Protein AF-A0A1Y1L2G2-F1 (afdb_monomer)

Radius of gyration: 32.02 Å; Cα contacts (8 Å, |Δi|>4): 453; chains: 1; bounding box: 64×72×92 Å

Secondary structure (DSSP, 8-state):
--HHHHHHHHHHHHHS------B-S--SS----HHHHHHHHHTTPPP-------------TTHHHHHHHHHHHHH--SHHHHHHHHHHHHHHHHHHT--GGG--EEEEES-SS-BTTB--HHHHHTSTTEEEEEEEETTEEEEEEPPS-----S-HHHHHHHHHHHHHHHHHIIIIIIIHHHGGGEEEEEEETTEEEEEE--S-HHHHHHHTTTTEE-TT-SS-TT-PPP----TTSEE-TTTT--EEEEEEEETTEEEEEETT--EEEEETTS-HHHHHHT--HHHHHHHHTTSSSEEEEEEEEEEEETTEEEEEEEEEEEEES--TTSEEPTTSS-EEPBT-TTHHHHHHHHHHHSSS-----------THHHHHHHHHHHHHHHHHHHHHTT-HHHHHHHHHHHHHHHHHHHHTS----TTHHHHHHHHHIIIIIHHHHHSS-TT-HHHHHHHHHHHHHH--

InterPro domains:
  IPR017964 DNA-directed DNA polymerase, family B, conserved site [PS00116] (190-198)
  IPR023211 DNA polymerase, palm domain superfamily [G3DSA:3.90.1600.10] (92-285)
  IPR043502 DNA/RNA polymerase superfamily [SSF56672] (24-299)

pLDDT: mean 76.98, std 24.33, range [23.2, 97.5]

Structure (mmCIF, N/CA/C/O backbone):
data_AF-A0A1Y1L2G2-F1
#
_entry.id   AF-A0A1Y1L2G2-F1
#
loop_
_atom_site.group_PDB
_atom_site.id
_atom_site.type_symbol
_atom_site.label_atom_id
_atom_site.label_alt_id
_atom_site.label_comp_id
_atom_site.label_asym_id
_atom_site.label_entity_id
_atom_site.label_seq_id
_atom_site.pdbx_PDB_ins_code
_atom_site.Cartn_x
_atom_site.Cartn_y
_atom_site.Cartn_z
_atom_site.occupancy
_atom_site.B_iso_or_equiv
_atom_site.auth_seq_id
_atom_site.auth_comp_id
_atom_site.auth_asym_id
_atom_site.auth_atom_id
_atom_site.pdbx_PDB_model_num
ATOM 1 N N . MET A 1 1 ? 16.976 31.770 -20.868 1.00 29.27 1 MET A N 1
ATOM 2 C CA . MET A 1 1 ? 15.528 31.649 -21.165 1.00 29.27 1 MET A CA 1
ATOM 3 C C . MET A 1 1 ? 14.997 30.198 -21.214 1.00 29.27 1 MET A C 1
ATOM 5 O O . MET A 1 1 ? 13.979 29.963 -21.836 1.00 29.27 1 MET A O 1
ATOM 9 N N . ILE A 1 2 ? 15.589 29.217 -20.505 1.00 26.14 2 ILE A N 1
ATOM 10 C CA . ILE A 1 2 ? 15.163 27.788 -20.576 1.00 26.14 2 ILE A CA 1
ATOM 11 C C . ILE A 1 2 ? 14.420 27.312 -19.300 1.00 26.14 2 ILE A C 1
ATOM 13 O O . ILE A 1 2 ? 13.810 26.248 -19.265 1.00 26.14 2 ILE A O 1
ATOM 17 N N . PHE A 1 3 ? 14.387 28.122 -18.235 1.00 23.20 3 PHE A N 1
ATOM 18 C CA . PHE A 1 3 ? 13.809 27.711 -16.946 1.00 23.20 3 PHE A CA 1
ATOM 19 C C . PHE A 1 3 ? 12.278 27.838 -16.838 1.00 23.20 3 PHE A C 1
ATOM 21 O O . PHE A 1 3 ? 11.687 27.198 -15.969 1.00 23.20 3 PHE A O 1
ATOM 28 N N . HIS A 1 4 ? 11.618 28.615 -17.706 1.00 25.61 4 HIS A N 1
ATOM 29 C CA . HIS A 1 4 ? 10.165 28.839 -17.627 1.00 25.61 4 HIS A CA 1
ATOM 30 C C . HIS A 1 4 ? 9.323 27.831 -18.429 1.00 25.61 4 HIS A C 1
ATOM 32 O O . HIS A 1 4 ? 8.223 27.488 -17.994 1.00 25.61 4 HIS A O 1
ATOM 38 N N . SER A 1 5 ? 9.840 27.257 -19.525 1.00 26.67 5 SER A N 1
ATOM 39 C CA . SER A 1 5 ? 9.104 26.229 -20.286 1.00 26.67 5 SER A CA 1
ATOM 40 C C . SER A 1 5 ? 9.019 24.898 -19.525 1.00 26.67 5 SER A C 1
ATOM 42 O O . SER A 1 5 ? 7.969 24.258 -19.506 1.00 26.67 5 SER A O 1
ATOM 44 N N . ALA A 1 6 ? 10.064 24.531 -18.773 1.00 28.69 6 ALA A N 1
ATOM 45 C CA . ALA A 1 6 ? 10.094 23.300 -17.979 1.00 28.69 6 ALA A CA 1
ATOM 46 C C . ALA A 1 6 ? 9.077 23.286 -16.817 1.00 28.69 6 ALA A C 1
ATOM 48 O O . ALA A 1 6 ? 8.574 22.222 -16.451 1.00 28.69 6 ALA A O 1
ATOM 49 N N . GLN A 1 7 ? 8.741 24.448 -16.239 1.00 27.58 7 GLN A N 1
ATOM 50 C CA . GLN A 1 7 ? 7.708 24.546 -15.199 1.00 27.58 7 GLN A CA 1
ATOM 51 C C . GLN A 1 7 ? 6.289 24.440 -15.775 1.00 27.58 7 GLN A C 1
ATOM 53 O O . GLN A 1 7 ? 5.433 23.814 -15.146 1.00 27.58 7 GLN A O 1
ATOM 58 N N . ARG A 1 8 ? 6.050 24.973 -16.982 1.00 26.09 8 ARG A N 1
ATOM 59 C CA . ARG A 1 8 ? 4.738 24.935 -17.654 1.00 26.09 8 ARG A CA 1
ATOM 60 C C . ARG A 1 8 ? 4.376 23.516 -18.115 1.00 26.09 8 ARG A C 1
ATOM 62 O O . ARG A 1 8 ? 3.261 23.060 -17.864 1.00 26.09 8 ARG A O 1
ATOM 69 N N . THR A 1 9 ? 5.349 22.758 -18.630 1.00 29.03 9 THR A N 1
ATOM 70 C CA . THR A 1 9 ? 5.174 21.333 -18.978 1.00 29.03 9 THR A CA 1
ATOM 71 C C . THR A 1 9 ? 4.929 20.458 -17.743 1.00 29.03 9 THR A C 1
ATOM 73 O O . THR A 1 9 ? 4.169 19.491 -17.803 1.00 29.03 9 THR A O 1
ATOM 76 N N . LEU A 1 10 ? 5.506 20.808 -16.585 1.00 30.91 10 LEU A N 1
ATOM 77 C CA . LEU A 1 10 ? 5.276 20.075 -15.336 1.00 30.91 10 LEU A CA 1
ATOM 78 C C . LEU A 1 10 ? 3.873 20.327 -14.758 1.00 30.91 10 LEU A C 1
ATOM 80 O O . LEU A 1 10 ? 3.302 19.417 -14.161 1.00 30.91 10 LEU A O 1
ATOM 84 N N . TYR A 1 11 ? 3.319 21.532 -14.936 1.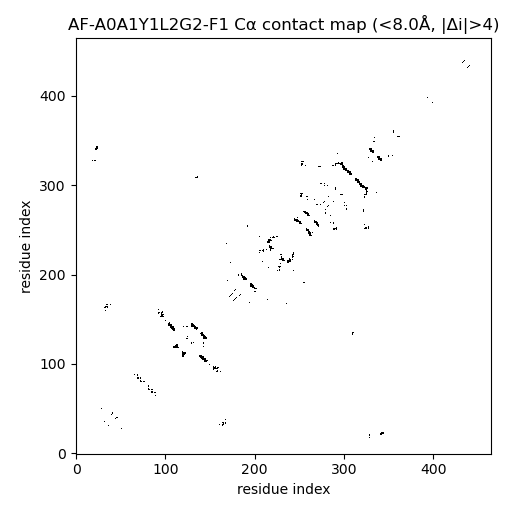00 28.44 11 TYR A N 1
ATOM 85 C CA . TYR A 1 11 ? 2.001 21.909 -14.412 1.00 28.44 11 TYR A CA 1
ATOM 86 C C . TYR A 1 11 ? 0.855 21.279 -15.221 1.00 28.44 11 TYR A C 1
ATOM 88 O O . TYR A 1 11 ? -0.085 20.740 -14.638 1.00 28.44 11 TYR A O 1
ATOM 96 N N . LEU A 1 12 ? 0.981 21.225 -16.553 1.00 27.56 12 LEU A N 1
ATOM 97 C CA . LEU A 1 12 ? 0.007 20.551 -17.423 1.00 27.56 12 LEU A CA 1
ATOM 98 C C . LEU A 1 12 ? 0.064 19.013 -17.296 1.00 27.56 12 LEU A C 1
ATOM 100 O O . LEU A 1 12 ? -0.969 18.351 -17.329 1.00 27.56 12 LEU A O 1
ATOM 104 N N . GLN A 1 13 ? 1.228 18.429 -16.979 1.00 30.55 13 GLN A N 1
ATOM 105 C CA . GLN A 1 13 ? 1.351 16.999 -16.634 1.00 30.55 13 GLN A CA 1
ATOM 106 C C . GLN A 1 13 ? 0.760 16.607 -15.263 1.00 30.55 13 GLN A C 1
ATOM 108 O O . GLN A 1 13 ? 0.813 15.429 -14.880 1.00 30.55 13 GLN A O 1
ATOM 113 N N . ILE A 1 14 ? 0.280 17.557 -14.456 1.00 39.25 14 ILE A N 1
ATOM 114 C CA . ILE A 1 14 ? -0.331 17.272 -13.146 1.00 39.25 14 ILE A CA 1
ATOM 115 C C . ILE A 1 14 ? -1.855 17.119 -13.256 1.00 39.25 14 ILE A C 1
ATOM 117 O O . ILE A 1 14 ? -2.421 16.372 -12.456 1.00 39.25 14 ILE A O 1
ATOM 121 N N . LEU A 1 15 ? -2.493 17.723 -14.265 1.00 36.22 15 LEU A N 1
ATOM 122 C CA . LEU A 1 15 ? -3.950 17.692 -14.441 1.00 36.22 15 LEU A CA 1
ATOM 123 C C . LEU A 1 15 ? -4.462 16.493 -15.261 1.00 36.22 15 LEU A C 1
ATOM 125 O O . LEU A 1 15 ? -5.595 16.080 -15.045 1.00 36.22 15 LEU A O 1
ATOM 129 N N . ASP A 1 16 ? -3.623 15.847 -16.080 1.00 43.69 16 ASP A N 1
ATOM 130 C CA . ASP A 1 16 ? -4.015 14.680 -16.895 1.00 43.69 16 ASP A CA 1
ATOM 131 C C . ASP A 1 16 ? -3.323 13.369 -16.465 1.00 43.69 16 ASP A C 1
ATOM 133 O O . ASP A 1 16 ? -2.654 12.667 -17.225 1.00 43.69 16 ASP A O 1
ATOM 137 N N . LYS A 1 17 ? -3.408 13.034 -15.172 1.00 57.19 17 LYS A N 1
ATOM 138 C CA . LYS A 1 17 ? -2.901 11.749 -14.660 1.00 57.19 17 LYS A CA 1
ATOM 139 C C . LYS A 1 17 ? -4.052 10.844 -14.269 1.00 57.19 17 LYS A C 1
ATOM 141 O O . LYS A 1 17 ? -4.664 11.036 -13.222 1.00 57.19 17 LYS A O 1
ATOM 146 N N . LYS A 1 18 ? -4.261 9.773 -15.042 1.00 73.81 18 LYS A N 1
ATOM 147 C CA . LYS A 1 18 ? -5.093 8.632 -14.628 1.00 73.81 18 LYS A CA 1
ATOM 148 C C . LYS A 1 18 ? -4.572 8.090 -13.293 1.00 73.81 18 LYS A C 1
ATOM 150 O O . LYS A 1 18 ? -3.448 7.588 -13.205 1.00 73.81 18 LYS A O 1
ATOM 155 N N . LYS A 1 19 ? -5.378 8.207 -12.236 1.00 80.44 19 LYS A N 1
ATOM 156 C CA . LYS A 1 19 ? -5.048 7.727 -10.888 1.00 80.44 19 LYS A CA 1
ATOM 157 C C . LYS A 1 19 ? -5.821 6.455 -10.583 1.00 80.44 19 LYS A C 1
ATOM 159 O O . LYS A 1 19 ? -7.020 6.367 -10.816 1.00 80.44 19 LYS A O 1
ATOM 164 N N . LEU A 1 20 ? -5.129 5.481 -9.996 1.00 83.00 20 LEU A N 1
ATOM 165 C CA . LEU A 1 20 ? -5.781 4.317 -9.410 1.00 83.00 20 LEU A CA 1
ATOM 166 C C . LEU A 1 20 ? -6.334 4.707 -8.035 1.00 83.00 20 LEU A C 1
ATOM 168 O O . LEU A 1 20 ? -5.557 4.941 -7.103 1.00 83.00 20 LEU A O 1
ATOM 172 N N . ILE A 1 21 ? -7.658 4.787 -7.928 1.00 88.38 21 ILE A N 1
ATOM 173 C CA . ILE A 1 21 ? -8.367 5.157 -6.700 1.00 88.38 21 ILE A CA 1
ATOM 174 C C . ILE A 1 21 ? -9.548 4.208 -6.455 1.00 88.38 21 ILE A C 1
ATOM 176 O O . ILE A 1 21 ? -10.233 3.834 -7.413 1.00 88.38 21 ILE A O 1
ATOM 180 N N . PRO A 1 22 ? -9.818 3.823 -5.196 1.00 87.50 22 PRO A N 1
ATOM 181 C CA . PRO A 1 22 ? -11.088 3.206 -4.836 1.00 87.50 22 PRO A CA 1
ATOM 182 C C . PRO A 1 22 ? -12.232 4.183 -5.124 1.00 87.50 22 PRO A C 1
ATOM 184 O O . PRO A 1 22 ? -12.169 5.345 -4.732 1.00 87.50 22 PRO A O 1
ATOM 187 N N . ASN A 1 23 ? -13.262 3.721 -5.826 1.00 91.88 23 ASN A N 1
ATOM 188 C CA . ASN A 1 23 ? -14.431 4.523 -6.176 1.00 91.88 23 ASN A CA 1
ATOM 189 C C . ASN A 1 23 ? -15.668 3.628 -6.314 1.00 91.88 23 ASN A C 1
ATOM 191 O O . ASN A 1 23 ? -15.542 2.424 -6.560 1.00 91.88 23 ASN A O 1
ATOM 195 N N . LEU A 1 24 ? -16.840 4.239 -6.189 1.00 92.69 24 LEU A N 1
ATOM 196 C CA . LEU A 1 24 ? -18.152 3.596 -6.201 1.00 92.69 24 LEU A CA 1
ATOM 197 C C . LEU A 1 24 ? -18.848 3.658 -7.568 1.00 92.69 24 LEU A C 1
ATOM 199 O O . LEU A 1 24 ? -19.992 3.242 -7.675 1.00 92.69 24 LEU A O 1
ATOM 203 N N . PHE A 1 25 ? -18.168 4.131 -8.618 1.00 91.94 25 PHE A N 1
ATOM 204 C CA . PHE A 1 25 ? -18.716 4.087 -9.976 1.00 91.94 25 PHE A CA 1
ATOM 205 C C . PHE A 1 25 ? -18.932 2.649 -10.460 1.00 91.94 25 PHE A C 1
ATOM 207 O O . PHE A 1 25 ? -18.226 1.725 -10.033 1.00 91.94 25 PHE A O 1
ATOM 214 N N . ASP A 1 26 ? -19.824 2.484 -11.431 1.00 93.25 26 ASP A N 1
ATOM 215 C CA . ASP A 1 26 ? -20.029 1.213 -12.114 1.00 93.25 26 ASP A CA 1
ATOM 216 C C . ASP A 1 26 ? -18.727 0.673 -12.711 1.00 93.25 26 ASP A C 1
ATOM 218 O O . ASP A 1 26 ? -17.909 1.389 -13.296 1.00 93.25 26 ASP A O 1
ATOM 222 N N . LYS A 1 27 ? -18.528 -0.636 -12.560 1.00 92.88 27 LYS A N 1
ATOM 223 C CA . LYS A 1 27 ? -17.338 -1.335 -13.041 1.00 92.88 27 LYS A CA 1
ATOM 224 C C . LYS A 1 27 ? -17.709 -2.185 -14.252 1.00 92.88 27 LYS A C 1
ATOM 226 O O . LYS A 1 27 ? -18.376 -3.205 -14.118 1.00 92.88 27 LYS A O 1
ATOM 231 N N . ARG A 1 28 ? -17.245 -1.783 -15.438 1.00 94.19 28 ARG A N 1
ATOM 232 C CA . ARG A 1 28 ? -17.392 -2.552 -16.687 1.00 94.19 28 ARG A CA 1
ATOM 233 C C . ARG A 1 28 ? -16.108 -3.318 -16.991 1.00 94.19 28 ARG A C 1
ATOM 235 O O . ARG A 1 28 ? -15.020 -2.791 -16.776 1.00 94.19 28 ARG A O 1
ATOM 242 N N . ASN A 1 29 ? -16.231 -4.552 -17.489 1.00 94.12 29 ASN A N 1
ATOM 243 C CA . ASN A 1 29 ? -15.095 -5.429 -17.819 1.00 94.12 29 ASN A CA 1
ATOM 244 C C . ASN A 1 29 ? -14.077 -5.614 -16.670 1.00 94.12 29 ASN A C 1
ATOM 246 O O . ASN A 1 29 ? -12.889 -5.836 -16.911 1.00 94.12 29 ASN A O 1
ATOM 250 N N . TYR A 1 30 ? -14.527 -5.512 -15.416 1.00 93.69 30 TYR A N 1
ATOM 251 C CA . TYR A 1 30 ? -13.659 -5.646 -14.251 1.00 93.69 30 TYR A CA 1
ATOM 252 C C . TYR A 1 30 ? -13.311 -7.114 -14.003 1.00 93.69 30 TYR A C 1
ATOM 254 O O . TYR A 1 30 ? -14.190 -7.970 -13.905 1.00 93.69 30 TYR A O 1
ATOM 262 N N . VAL A 1 31 ? -12.016 -7.404 -13.900 1.00 94.88 31 VAL A N 1
ATOM 263 C CA . VAL A 1 31 ? -11.519 -8.752 -13.612 1.00 94.88 31 VAL A CA 1
ATOM 264 C C . VAL A 1 31 ? -11.454 -8.929 -12.098 1.00 94.88 31 VAL A C 1
ATOM 266 O O . VAL A 1 31 ? -10.768 -8.172 -11.414 1.00 94.88 31 VAL A O 1
ATOM 269 N N . ILE A 1 32 ? -12.162 -9.933 -11.582 1.00 95.50 32 ILE A N 1
ATOM 270 C CA . ILE A 1 32 ? -12.277 -10.221 -10.149 1.00 95.50 32 ILE A CA 1
ATOM 271 C C . ILE A 1 32 ? -12.166 -11.724 -9.891 1.00 95.50 32 ILE A C 1
ATOM 273 O O . ILE A 1 32 ? -12.677 -12.542 -10.655 1.00 95.50 32 ILE A O 1
ATOM 277 N N . HIS A 1 33 ? -11.502 -12.103 -8.803 1.00 96.69 33 HIS A N 1
ATOM 278 C CA . HIS A 1 33 ? -11.479 -13.487 -8.346 1.00 96.69 33 HIS A CA 1
ATOM 279 C C . HIS A 1 33 ? -12.841 -13.891 -7.761 1.00 96.69 33 HIS A C 1
ATOM 281 O O . HIS A 1 33 ? -13.430 -13.141 -6.981 1.00 96.69 33 HIS A O 1
ATOM 287 N N . TYR A 1 34 ? -13.321 -15.108 -8.048 1.00 95.31 34 TYR A N 1
ATOM 288 C CA . TYR A 1 34 ? -14.685 -15.530 -7.685 1.00 95.31 34 TYR A CA 1
ATOM 289 C C . TYR A 1 34 ? -15.000 -15.404 -6.182 1.00 95.31 34 TYR A C 1
ATOM 291 O O . TYR A 1 34 ? -16.125 -15.088 -5.816 1.00 95.31 34 TYR A O 1
ATOM 299 N N . ARG A 1 35 ? -14.013 -15.623 -5.298 1.00 95.88 35 ARG A N 1
ATOM 300 C CA . ARG A 1 35 ? -14.194 -15.476 -3.838 1.00 95.88 35 ARG A CA 1
ATOM 301 C C . ARG A 1 35 ? -14.436 -14.022 -3.427 1.00 95.88 35 ARG A C 1
ATOM 303 O O . ARG A 1 35 ? -15.249 -13.774 -2.550 1.00 95.88 35 ARG A O 1
ATOM 310 N N . ASN A 1 36 ? -13.746 -13.085 -4.075 1.00 95.81 36 ASN A N 1
ATOM 311 C CA . ASN A 1 36 ? -13.905 -11.656 -3.822 1.00 95.81 36 ASN A CA 1
ATOM 312 C C . ASN A 1 36 ? -15.227 -11.153 -4.427 1.00 95.81 36 ASN A C 1
ATOM 314 O O . ASN A 1 36 ? -15.911 -10.339 -3.823 1.00 95.81 36 ASN A O 1
ATOM 318 N N . LEU A 1 37 ? -15.637 -11.708 -5.578 1.00 95.81 37 LEU A N 1
ATOM 319 C CA . LEU A 1 37 ? -16.963 -11.460 -6.149 1.00 95.81 37 LEU A CA 1
ATOM 320 C C . LEU A 1 37 ? -18.085 -11.933 -5.218 1.00 95.81 37 LEU A C 1
ATOM 322 O O . LEU A 1 37 ? -19.022 -11.179 -5.007 1.00 95.81 37 LEU A O 1
ATOM 326 N N . LYS A 1 38 ? -17.985 -13.135 -4.635 1.00 96.50 38 LYS A N 1
ATOM 327 C CA . LYS A 1 38 ? -18.973 -13.621 -3.656 1.00 96.50 38 LYS A CA 1
ATOM 328 C C . LYS A 1 38 ? -19.129 -12.650 -2.483 1.00 96.50 38 LYS A C 1
ATOM 330 O O . LYS A 1 38 ? -20.223 -12.155 -2.273 1.00 96.50 38 LYS A O 1
ATOM 335 N N . GLN A 1 39 ? -18.023 -12.281 -1.833 1.00 95.75 39 GLN A N 1
ATOM 336 C CA . GLN A 1 39 ? -18.056 -11.310 -0.734 1.00 95.75 39 GLN A CA 1
ATOM 337 C C . GLN A 1 39 ? -18.645 -9.955 -1.165 1.00 95.75 39 GLN A C 1
ATOM 339 O O . GLN A 1 39 ? -19.417 -9.347 -0.434 1.00 95.75 39 GLN A O 1
ATOM 344 N N . ALA A 1 40 ? -18.303 -9.471 -2.360 1.00 94.19 40 ALA A N 1
ATOM 345 C CA . ALA A 1 40 ? -18.875 -8.243 -2.901 1.00 94.19 40 ALA A CA 1
ATOM 346 C C . ALA A 1 40 ? -20.407 -8.325 -3.051 1.00 94.19 40 ALA A C 1
ATOM 348 O O . ALA A 1 40 ? -21.102 -7.385 -2.666 1.00 94.19 40 ALA A O 1
ATOM 349 N N . LEU A 1 41 ? -20.920 -9.435 -3.591 1.00 96.19 41 LEU A N 1
ATOM 350 C CA . LEU A 1 41 ? -22.357 -9.689 -3.736 1.00 96.19 41 LEU A CA 1
ATOM 351 C C . LEU A 1 41 ? -23.054 -9.767 -2.372 1.00 96.19 41 LEU A C 1
ATOM 353 O O . LEU A 1 41 ? -24.098 -9.145 -2.194 1.00 96.19 41 LEU A O 1
ATOM 357 N N . ASP A 1 42 ? -22.447 -10.460 -1.405 1.00 95.56 42 ASP A N 1
ATOM 358 C CA . ASP A 1 42 ? -22.973 -10.598 -0.040 1.00 95.56 42 ASP A CA 1
ATOM 359 C C . ASP A 1 42 ? -23.094 -9.231 0.668 1.00 95.56 42 ASP A C 1
ATOM 361 O O . ASP A 1 42 ? -23.993 -9.018 1.478 1.00 95.56 42 ASP A O 1
ATOM 365 N N . HIS A 1 43 ? -22.238 -8.266 0.309 1.00 92.50 43 HIS A N 1
ATOM 366 C CA . HIS A 1 43 ? -22.299 -6.878 0.784 1.00 92.50 43 HIS A CA 1
ATOM 367 C C . HIS A 1 43 ? -23.064 -5.918 -0.146 1.00 92.50 43 HIS A C 1
ATOM 369 O O . HIS A 1 43 ? -22.948 -4.699 -0.005 1.00 92.50 43 HIS A O 1
ATOM 375 N N . GLY A 1 44 ? -23.860 -6.439 -1.083 1.00 93.38 44 GLY A N 1
ATOM 376 C CA . GLY A 1 44 ? -24.842 -5.659 -1.840 1.00 93.38 44 GLY A CA 1
ATOM 377 C C . GLY A 1 44 ? -24.374 -5.098 -3.185 1.00 93.38 44 GLY A C 1
ATOM 378 O O . GLY A 1 44 ? -25.117 -4.337 -3.807 1.00 93.38 44 GLY A O 1
ATOM 379 N N . LEU A 1 45 ? -23.185 -5.459 -3.685 1.00 93.94 45 LEU A N 1
ATOM 380 C CA . LEU A 1 45 ? -22.847 -5.164 -5.084 1.00 93.94 45 LEU A CA 1
ATOM 381 C C . LEU A 1 45 ? -23.751 -5.973 -6.018 1.00 93.94 45 LEU A C 1
ATOM 383 O O . LEU A 1 45 ? -23.930 -7.174 -5.851 1.00 93.94 45 LEU A O 1
ATOM 387 N N . VAL A 1 46 ? -24.289 -5.317 -7.044 1.00 95.94 46 VAL A N 1
ATOM 388 C CA . VAL A 1 46 ? -25.187 -5.951 -8.015 1.00 95.94 46 VAL A CA 1
ATOM 389 C C . VAL A 1 46 ? -24.402 -6.354 -9.259 1.00 95.94 46 VAL A C 1
ATOM 391 O O . VAL A 1 46 ? -23.878 -5.508 -9.985 1.00 95.94 46 VAL A O 1
ATOM 394 N N . LEU A 1 47 ? -24.346 -7.656 -9.541 1.00 96.81 47 LEU A N 1
ATOM 395 C CA . LEU A 1 47 ? -23.758 -8.174 -10.775 1.00 96.81 47 LEU A CA 1
ATOM 396 C C . LEU A 1 47 ? -24.740 -8.021 -11.940 1.00 96.81 47 LEU A C 1
ATOM 398 O O . LEU A 1 47 ? -25.834 -8.573 -11.913 1.00 96.81 47 LEU A O 1
ATOM 402 N N . LYS A 1 48 ? -24.325 -7.293 -12.982 1.00 97.06 48 LYS A N 1
ATOM 403 C CA . LYS A 1 48 ? -25.129 -7.095 -14.199 1.00 97.06 48 LYS A CA 1
ATOM 404 C C . LYS A 1 48 ? -24.872 -8.158 -15.264 1.00 97.06 48 LYS A C 1
ATOM 406 O O . LYS A 1 48 ? -25.816 -8.675 -15.845 1.00 97.06 48 LYS A O 1
ATOM 411 N N . GLN A 1 49 ? -23.604 -8.479 -15.530 1.00 96.81 49 GLN A N 1
ATOM 412 C CA . GLN A 1 49 ? -23.228 -9.413 -16.591 1.00 96.81 49 GLN A CA 1
ATOM 413 C C . GLN A 1 49 ? -21.874 -10.074 -16.310 1.00 96.81 49 GLN A C 1
ATOM 415 O O . GLN A 1 49 ? -20.948 -9.434 -15.810 1.00 96.81 49 GLN A O 1
ATOM 420 N N . ILE A 1 50 ? -21.746 -11.351 -16.683 1.00 96.88 50 ILE A N 1
ATOM 421 C CA . ILE A 1 50 ? -20.469 -12.072 -16.746 1.00 96.88 50 ILE A CA 1
ATOM 422 C C . ILE A 1 50 ? -20.068 -12.191 -18.216 1.00 96.88 50 ILE A C 1
ATOM 424 O O . ILE A 1 50 ? -20.797 -12.777 -19.009 1.00 96.88 50 ILE A O 1
ATOM 428 N N . HIS A 1 51 ? -18.904 -11.650 -18.579 1.00 96.75 51 HIS A N 1
ATOM 429 C CA . HIS A 1 51 ? -18.419 -11.694 -19.964 1.00 96.75 51 HIS A CA 1
ATOM 430 C C . HIS A 1 51 ? -17.542 -12.917 -20.252 1.00 96.75 51 HIS A C 1
ATOM 432 O O . HIS A 1 51 ? -17.617 -13.498 -21.328 1.00 96.75 51 HIS A O 1
ATOM 438 N N . ARG A 1 52 ? -16.657 -13.279 -19.314 1.00 96.62 52 ARG A N 1
ATOM 439 C CA . ARG A 1 52 ? -15.669 -14.358 -19.468 1.00 96.62 52 ARG A CA 1
ATOM 440 C C . ARG A 1 52 ? -15.383 -15.006 -18.121 1.00 96.62 52 ARG A C 1
ATOM 442 O O . ARG A 1 52 ? -15.388 -14.323 -17.098 1.00 96.62 52 ARG A O 1
ATOM 449 N N . ILE A 1 53 ? -15.076 -16.301 -18.137 1.00 95.44 53 ILE A N 1
ATOM 450 C CA . ILE A 1 53 ? -14.684 -17.070 -16.952 1.00 95.44 53 ILE A CA 1
ATOM 451 C C . ILE A 1 53 ? -13.384 -17.810 -17.262 1.00 95.44 53 ILE A C 1
ATOM 453 O O . ILE A 1 53 ? -13.293 -18.518 -18.260 1.00 95.44 53 ILE A O 1
ATOM 457 N N . LEU A 1 54 ? -12.393 -17.668 -16.381 1.00 93.12 54 LEU A N 1
ATOM 458 C CA . LEU A 1 54 ? -11.185 -18.487 -16.382 1.00 93.12 54 LEU A CA 1
ATOM 459 C C . LEU A 1 54 ? -11.264 -19.475 -15.214 1.00 93.12 54 LEU A C 1
ATOM 461 O O . LEU A 1 54 ? -11.274 -19.063 -14.054 1.00 93.12 54 LEU A O 1
ATOM 465 N N . LYS A 1 55 ? -11.319 -20.773 -15.521 1.00 94.25 55 LYS A N 1
ATOM 466 C CA . LYS A 1 55 ? -11.333 -21.858 -14.531 1.00 94.25 55 LYS A CA 1
ATOM 467 C C . LYS A 1 55 ? -9.945 -22.485 -14.431 1.00 94.25 55 LYS A C 1
ATOM 469 O O . LYS A 1 55 ? -9.282 -22.684 -15.443 1.00 94.25 55 LYS A O 1
ATOM 474 N N . PHE A 1 56 ? -9.519 -22.817 -13.218 1.00 91.31 56 PHE A N 1
ATOM 475 C CA . PHE A 1 56 ? -8.229 -23.450 -12.955 1.00 91.31 56 PHE A CA 1
ATOM 476 C C . PHE A 1 56 ? -8.313 -24.385 -11.746 1.00 91.31 56 PHE A C 1
ATOM 478 O O . PHE A 1 56 ? -9.202 -24.254 -10.903 1.00 91.31 56 PHE A O 1
ATOM 485 N N . HIS A 1 57 ? -7.370 -25.324 -11.659 1.00 91.31 57 HIS A N 1
ATOM 486 C CA . HIS A 1 57 ? -7.162 -26.141 -10.466 1.00 91.31 57 HIS A CA 1
ATOM 487 C C . HIS A 1 57 ? -6.252 -25.408 -9.479 1.00 91.31 57 HIS A C 1
ATOM 489 O O . HIS A 1 57 ? -5.307 -24.727 -9.872 1.00 91.31 57 HIS A O 1
ATOM 495 N N . GLN A 1 58 ? -6.536 -25.559 -8.188 1.00 90.94 58 GLN A N 1
ATOM 496 C CA . GLN A 1 58 ? -5.769 -24.949 -7.106 1.00 90.94 58 GLN A CA 1
ATOM 497 C C . GLN A 1 58 ? -5.200 -26.030 -6.187 1.00 90.94 58 GLN A C 1
ATOM 499 O O . GLN A 1 58 ? -5.870 -27.014 -5.882 1.00 90.94 58 GLN A O 1
ATOM 504 N N . SER A 1 59 ? -3.973 -25.826 -5.717 1.00 93.81 59 SER A N 1
ATOM 505 C CA . SER A 1 59 ? -3.306 -26.677 -4.731 1.00 93.81 59 SER A CA 1
ATOM 506 C C . SER A 1 59 ? -2.479 -25.807 -3.774 1.00 93.81 59 SER A C 1
ATOM 508 O O . SER A 1 59 ? -2.130 -24.674 -4.119 1.00 93.81 59 SER A O 1
ATOM 510 N N . PRO A 1 60 ? -2.138 -26.292 -2.570 1.00 94.19 60 PRO A N 1
ATOM 511 C CA . PRO A 1 60 ? -1.285 -25.568 -1.628 1.00 94.19 60 PRO A CA 1
ATOM 512 C C . PRO A 1 60 ? 0.211 -25.692 -1.988 1.00 94.19 60 PRO A C 1
ATOM 514 O O . PRO A 1 60 ? 1.043 -25.934 -1.120 1.00 94.19 60 PRO A O 1
ATOM 517 N N . TRP A 1 61 ? 0.577 -25.535 -3.263 1.00 93.62 61 TRP A N 1
ATOM 518 C CA . TRP A 1 61 ? 1.932 -25.800 -3.773 1.00 93.62 61 TRP A CA 1
ATOM 519 C C . TRP A 1 61 ? 3.031 -24.922 -3.143 1.00 93.62 61 TRP A C 1
ATOM 521 O O . TRP A 1 61 ? 4.170 -25.364 -3.035 1.00 93.62 61 TRP A O 1
ATOM 531 N N . LEU A 1 62 ? 2.704 -23.713 -2.666 1.00 93.31 62 LEU A N 1
ATOM 532 C CA . LEU A 1 62 ? 3.640 -22.851 -1.921 1.00 93.31 62 LEU A CA 1
ATOM 533 C C . LEU A 1 62 ? 3.692 -23.124 -0.416 1.00 93.31 62 LEU A C 1
ATOM 535 O O . LEU A 1 62 ? 4.532 -22.541 0.267 1.00 93.31 62 LEU A O 1
ATOM 539 N N . ARG A 1 63 ? 2.807 -23.966 0.128 1.00 94.25 63 ARG A N 1
ATOM 540 C CA . ARG A 1 63 ? 2.624 -24.096 1.579 1.00 94.25 63 ARG A CA 1
ATOM 541 C C . ARG A 1 63 ? 3.920 -24.450 2.298 1.00 94.25 63 ARG A C 1
ATOM 543 O O . ARG A 1 63 ? 4.294 -23.737 3.217 1.00 94.25 63 ARG A O 1
ATOM 550 N N . GLY A 1 64 ? 4.646 -25.469 1.833 1.00 96.62 64 GLY A N 1
ATOM 551 C CA . GLY A 1 64 ? 5.907 -25.879 2.462 1.00 96.62 64 GLY A CA 1
ATOM 552 C C . GLY A 1 64 ? 6.946 -24.751 2.524 1.00 96.62 64 GLY A C 1
ATOM 553 O O . GLY A 1 64 ? 7.618 -24.586 3.537 1.00 96.62 64 GLY A O 1
ATOM 554 N N . TYR A 1 65 ? 7.025 -23.923 1.479 1.00 95.50 65 TYR A N 1
ATOM 555 C CA . TYR A 1 65 ? 7.931 -22.773 1.424 1.00 95.50 65 TYR A CA 1
ATOM 556 C C . TYR A 1 65 ? 7.513 -21.651 2.385 1.00 95.50 65 TYR A C 1
ATOM 558 O O . TYR A 1 65 ? 8.340 -21.122 3.130 1.00 95.50 65 TYR A O 1
ATOM 566 N N . ILE A 1 66 ? 6.222 -21.304 2.398 1.00 93.81 66 ILE A N 1
ATOM 567 C CA . ILE A 1 66 ? 5.680 -20.266 3.283 1.00 93.81 66 ILE A CA 1
ATOM 568 C C . ILE A 1 66 ? 5.782 -20.694 4.750 1.00 93.81 66 ILE A C 1
ATOM 570 O O . ILE A 1 66 ? 6.205 -19.890 5.584 1.00 93.81 66 ILE A O 1
ATOM 574 N N . ASP A 1 67 ? 5.448 -21.946 5.062 1.00 93.50 67 ASP A N 1
ATOM 575 C CA . ASP A 1 67 ? 5.498 -22.504 6.415 1.00 93.50 67 ASP A CA 1
ATOM 576 C C . ASP A 1 67 ? 6.943 -22.532 6.933 1.00 93.50 67 ASP A C 1
ATOM 578 O O . ASP A 1 67 ? 7.205 -22.088 8.054 1.00 93.50 67 ASP A O 1
ATOM 582 N N . LEU A 1 68 ? 7.902 -22.950 6.094 1.00 95.31 68 LEU A N 1
ATOM 583 C CA . LEU A 1 68 ? 9.330 -22.909 6.415 1.00 95.31 68 LEU A CA 1
ATOM 584 C C . LEU A 1 68 ? 9.790 -21.486 6.747 1.00 95.31 68 LEU A C 1
ATOM 586 O O . LEU A 1 68 ? 10.319 -21.249 7.832 1.00 95.31 68 LEU A O 1
ATOM 590 N N . ASN A 1 69 ? 9.559 -20.525 5.850 1.00 94.75 69 ASN A N 1
ATOM 591 C CA . ASN A 1 69 ? 9.981 -19.139 6.064 1.00 94.75 69 ASN A CA 1
ATOM 592 C C . ASN A 1 69 ? 9.288 -18.505 7.274 1.00 94.75 69 ASN A C 1
ATOM 594 O O . ASN A 1 69 ? 9.891 -17.699 7.976 1.00 94.75 69 ASN A O 1
ATOM 598 N N . THR A 1 70 ? 8.037 -18.871 7.549 1.00 90.75 70 THR A N 1
ATOM 599 C CA . THR A 1 70 ? 7.296 -18.380 8.719 1.00 90.75 70 THR A CA 1
ATOM 600 C C . THR A 1 70 ? 7.875 -18.941 10.012 1.00 90.75 70 THR A C 1
ATOM 602 O O . THR A 1 70 ? 8.098 -18.184 10.956 1.00 90.75 70 THR A O 1
ATOM 605 N N . LYS A 1 71 ? 8.199 -20.239 10.043 1.00 92.62 71 LYS A N 1
ATOM 606 C CA . LYS A 1 71 ? 8.883 -20.870 11.178 1.00 92.62 71 LYS A CA 1
ATOM 607 C C . LYS A 1 71 ? 10.246 -20.228 11.426 1.00 92.62 71 LYS A C 1
ATOM 609 O O . LYS A 1 71 ? 10.536 -19.839 12.553 1.00 92.62 71 LYS A O 1
ATOM 614 N N . MET A 1 72 ? 11.051 -20.059 10.376 1.00 94.38 72 MET A N 1
ATOM 615 C CA . MET A 1 72 ? 12.365 -19.425 10.488 1.00 94.38 72 MET A CA 1
ATOM 616 C C . MET A 1 72 ? 12.250 -17.977 10.973 1.00 94.38 72 MET A C 1
ATOM 618 O O . MET A 1 72 ? 12.928 -17.590 11.918 1.00 94.38 72 MET A O 1
ATOM 622 N N . ARG A 1 73 ? 11.304 -17.204 10.426 1.00 91.56 73 ARG A N 1
ATOM 623 C CA . ARG A 1 73 ? 11.015 -15.835 10.874 1.00 91.56 73 ARG A CA 1
ATOM 624 C C . ARG A 1 73 ? 10.625 -15.763 12.352 1.00 91.56 73 ARG A C 1
ATOM 626 O O . ARG A 1 73 ? 11.038 -14.831 13.035 1.00 91.56 73 ARG A O 1
ATOM 633 N N . ASN A 1 74 ? 9.815 -16.699 12.841 1.00 88.19 74 ASN A N 1
ATOM 634 C CA . ASN A 1 74 ? 9.398 -16.721 14.243 1.00 88.19 74 ASN A CA 1
ATOM 635 C C . ASN A 1 74 ? 10.561 -17.078 15.182 1.00 88.19 74 ASN A C 1
ATOM 637 O O . ASN A 1 74 ? 10.647 -16.511 16.268 1.00 88.19 74 ASN A O 1
ATOM 641 N N . ASN A 1 75 ? 11.470 -17.949 14.738 1.00 91.50 75 ASN A N 1
ATOM 642 C CA . ASN A 1 75 ? 12.634 -18.386 15.512 1.00 91.50 75 ASN A CA 1
ATOM 643 C C . ASN A 1 75 ? 13.811 -17.399 15.474 1.00 91.50 75 ASN A C 1
ATOM 645 O O . ASN A 1 75 ? 14.688 -17.461 16.331 1.00 91.50 75 ASN A O 1
ATOM 649 N N . SER A 1 76 ? 13.848 -16.494 14.496 1.00 92.62 76 SER A N 1
ATOM 650 C CA . SER A 1 76 ? 14.924 -15.514 14.367 1.00 92.62 76 SER A CA 1
ATOM 651 C C . SER A 1 76 ? 14.970 -14.535 15.549 1.00 92.62 76 SER A C 1
ATOM 653 O O . SER A 1 76 ? 13.961 -13.882 15.839 1.00 92.62 76 SER A O 1
ATOM 655 N N . PRO A 1 77 ? 16.132 -14.335 16.197 1.00 89.00 77 PRO A N 1
ATOM 656 C CA . PRO A 1 77 ? 16.277 -13.364 17.280 1.00 89.00 77 PRO A CA 1
ATOM 657 C C . PRO A 1 77 ? 16.419 -11.932 16.751 1.00 89.00 77 PRO A C 1
ATOM 659 O O . PRO A 1 77 ? 15.970 -10.976 17.387 1.00 89.00 77 PRO A O 1
ATOM 662 N N . SER A 1 78 ? 17.019 -11.762 15.569 1.00 93.06 78 SER A N 1
ATOM 663 C CA . SER A 1 78 ? 17.339 -10.446 15.024 1.00 93.06 78 SER A CA 1
ATOM 664 C C . SER A 1 78 ? 16.234 -9.912 14.116 1.00 93.06 78 SER A C 1
ATOM 666 O O . SER A 1 78 ? 15.565 -10.640 13.379 1.00 93.06 78 SER A O 1
ATOM 668 N N . LYS A 1 79 ? 16.056 -8.587 14.121 1.00 91.06 79 LYS A N 1
ATOM 669 C CA . LYS A 1 79 ? 15.141 -7.923 13.184 1.00 91.06 79 LYS A CA 1
ATOM 670 C C . LYS A 1 79 ? 15.556 -8.145 11.724 1.00 91.06 79 LYS A C 1
ATOM 672 O O . LYS A 1 79 ? 14.690 -8.298 10.871 1.00 91.06 79 LYS A O 1
ATOM 677 N N . PHE A 1 80 ? 16.861 -8.179 11.458 1.00 94.38 80 PHE A N 1
ATOM 678 C CA . PHE A 1 80 ? 17.408 -8.396 10.121 1.00 94.38 80 PHE A CA 1
ATOM 679 C C . PHE A 1 80 ? 16.949 -9.732 9.527 1.00 94.38 80 PHE A C 1
ATOM 681 O O . PHE A 1 80 ? 16.386 -9.754 8.435 1.00 94.38 80 PHE A O 1
ATOM 688 N N . GLU A 1 81 ? 17.111 -10.835 10.260 1.00 93.62 81 GLU A N 1
ATOM 689 C CA . GLU A 1 81 ? 16.690 -12.154 9.778 1.00 93.62 81 GLU A CA 1
ATOM 690 C C . GLU A 1 81 ? 15.169 -12.253 9.626 1.00 93.62 81 GLU A C 1
ATOM 692 O O . GLU A 1 81 ? 14.670 -12.796 8.638 1.00 93.62 81 GLU A O 1
ATOM 697 N N . LYS A 1 82 ? 14.408 -11.657 10.557 1.00 91.25 82 LYS A N 1
ATOM 698 C CA . LYS A 1 82 ? 12.945 -11.571 10.431 1.00 91.25 82 LYS A CA 1
ATOM 699 C C . LYS A 1 82 ? 12.527 -10.880 9.133 1.00 91.25 82 LYS A C 1
ATOM 701 O O . LYS A 1 82 ? 11.576 -11.321 8.481 1.00 91.25 82 LYS A O 1
ATOM 706 N N . ASP A 1 83 ? 13.218 -9.800 8.772 1.00 93.56 83 ASP A N 1
ATOM 707 C CA . ASP A 1 83 ? 12.974 -9.048 7.542 1.00 93.56 83 ASP A CA 1
ATOM 708 C C . ASP A 1 83 ? 13.426 -9.835 6.295 1.00 93.56 83 ASP A C 1
ATOM 710 O O . ASP A 1 83 ? 12.742 -9.781 5.271 1.00 93.56 83 ASP A O 1
ATOM 714 N N . PHE A 1 84 ? 14.495 -10.635 6.387 1.00 95.44 84 PHE A N 1
ATOM 715 C CA . PHE A 1 84 ? 14.944 -11.530 5.315 1.00 95.44 84 PHE A CA 1
ATOM 716 C C . PHE A 1 84 ? 13.883 -12.582 4.961 1.00 95.44 84 PHE A C 1
ATOM 718 O O . PHE A 1 84 ? 13.427 -12.633 3.819 1.00 95.44 84 PHE A O 1
ATOM 725 N N . PHE A 1 85 ? 13.401 -13.368 5.929 1.00 94.38 85 PHE A N 1
ATOM 726 C CA . PHE A 1 85 ? 12.376 -14.389 5.659 1.00 94.38 85 PHE A CA 1
ATOM 727 C C . PHE A 1 85 ? 11.039 -13.781 5.213 1.00 94.38 85 PHE A C 1
ATOM 729 O O . PHE A 1 85 ? 10.334 -14.351 4.376 1.00 94.38 85 PHE A O 1
ATOM 736 N N . LYS A 1 86 ? 10.704 -12.578 5.702 1.00 91.75 86 LYS A N 1
ATOM 737 C CA . LYS A 1 86 ? 9.564 -11.804 5.188 1.00 91.75 86 LYS A CA 1
ATOM 738 C C . LYS A 1 86 ? 9.754 -11.443 3.710 1.00 91.75 86 LYS A C 1
ATOM 740 O O . LYS A 1 86 ? 8.809 -11.563 2.929 1.00 91.75 86 LYS A O 1
ATOM 745 N N . LEU A 1 87 ? 10.951 -11.005 3.321 1.00 94.25 87 LEU A N 1
ATOM 746 C CA . LEU A 1 87 ? 11.271 -10.675 1.934 1.00 94.25 87 LEU A CA 1
ATOM 747 C C . LEU A 1 87 ? 11.192 -11.906 1.026 1.00 94.25 87 LEU A C 1
ATOM 749 O O . LEU A 1 87 ? 10.645 -11.790 -0.066 1.00 94.25 87 LEU A O 1
ATOM 753 N N . MET A 1 88 ? 11.661 -13.071 1.481 1.00 94.31 88 MET A N 1
ATOM 754 C CA . MET A 1 88 ? 11.579 -14.324 0.720 1.00 94.31 88 MET A CA 1
ATOM 755 C C . MET A 1 88 ? 10.129 -14.681 0.361 1.00 94.31 88 MET A C 1
ATOM 757 O O . MET A 1 88 ? 9.830 -14.967 -0.798 1.00 94.31 88 MET A O 1
ATOM 761 N N . ASN A 1 89 ? 9.197 -14.544 1.311 1.00 92.50 89 ASN A N 1
ATOM 762 C CA . ASN A 1 89 ? 7.767 -14.736 1.044 1.00 92.50 89 ASN A CA 1
ATOM 763 C C . ASN A 1 89 ? 7.206 -13.681 0.075 1.00 92.50 89 ASN A C 1
ATOM 765 O O . ASN A 1 89 ? 6.544 -14.020 -0.907 1.00 92.50 89 ASN A O 1
ATOM 769 N N . ASN A 1 90 ? 7.498 -12.398 0.307 1.00 91.75 90 ASN A N 1
ATOM 770 C CA . ASN A 1 90 ? 6.987 -11.307 -0.531 1.00 91.75 90 ASN A CA 1
ATOM 771 C C . ASN A 1 90 ? 7.568 -11.318 -1.959 1.00 91.75 90 ASN A C 1
ATOM 773 O O . ASN A 1 90 ? 6.913 -10.871 -2.904 1.00 91.75 90 ASN A O 1
ATOM 777 N N . GLY A 1 91 ? 8.791 -11.828 -2.126 1.00 93.31 91 GLY A N 1
ATOM 778 C CA . GLY A 1 91 ? 9.497 -11.902 -3.402 1.00 93.31 91 GLY A CA 1
ATOM 779 C C . GLY A 1 91 ? 8.802 -12.809 -4.414 1.00 93.31 91 GLY A C 1
ATOM 780 O O . GLY A 1 91 ? 8.758 -12.466 -5.596 1.00 93.31 91 GLY A O 1
ATOM 781 N N . VAL A 1 92 ? 8.187 -13.907 -3.956 1.00 92.25 92 VAL A N 1
ATOM 782 C CA . VAL A 1 92 ? 7.411 -14.819 -4.814 1.00 92.25 92 VAL A CA 1
ATOM 783 C C . VAL A 1 92 ? 6.283 -14.057 -5.503 1.00 92.25 92 VAL A C 1
ATOM 785 O O . VAL A 1 92 ? 6.205 -14.044 -6.732 1.00 92.25 92 VAL A O 1
ATOM 788 N N . PHE A 1 93 ? 5.463 -13.344 -4.726 1.00 91.12 93 PHE A N 1
ATOM 789 C CA . PHE A 1 93 ? 4.375 -12.527 -5.257 1.00 91.12 93 PHE A CA 1
ATOM 790 C C . PHE A 1 93 ? 4.889 -11.492 -6.273 1.00 91.12 93 PHE A C 1
ATOM 792 O O . PHE A 1 93 ? 4.411 -11.450 -7.410 1.00 91.12 93 PHE A O 1
ATOM 799 N N . GLY A 1 94 ? 5.914 -10.715 -5.907 1.00 92.50 94 GLY A N 1
ATOM 800 C CA . GLY A 1 94 ? 6.492 -9.701 -6.793 1.00 92.50 94 GLY A CA 1
ATOM 801 C C . GLY A 1 94 ? 7.005 -10.280 -8.114 1.00 92.50 94 GLY A C 1
ATOM 802 O O . GLY A 1 94 ? 6.827 -9.669 -9.167 1.00 92.50 94 GLY A O 1
ATOM 803 N N . LYS A 1 95 ? 7.578 -11.490 -8.080 1.00 93.00 95 LYS A N 1
ATOM 804 C CA . LYS A 1 95 ? 8.072 -12.177 -9.274 1.00 93.00 95 LYS A CA 1
ATOM 805 C C . LYS A 1 95 ? 6.946 -12.631 -10.200 1.00 93.00 95 LYS A C 1
ATOM 807 O O . LYS A 1 95 ? 7.099 -12.533 -11.414 1.00 93.00 95 LYS A O 1
ATOM 812 N N . THR A 1 96 ? 5.813 -13.084 -9.659 1.00 94.62 96 THR A N 1
ATOM 813 C CA . THR A 1 96 ? 4.655 -13.481 -10.485 1.00 94.62 96 THR A CA 1
ATOM 814 C C . THR A 1 96 ? 4.026 -12.311 -11.247 1.00 94.62 96 THR A C 1
ATOM 816 O O . THR A 1 96 ? 3.505 -12.513 -12.338 1.00 94.62 96 THR A O 1
ATOM 819 N N . MET A 1 97 ? 4.135 -11.088 -10.715 1.00 92.25 97 MET A N 1
ATOM 820 C CA . MET A 1 97 ? 3.599 -9.849 -11.301 1.00 92.25 97 MET A CA 1
ATOM 821 C C . MET A 1 97 ? 4.651 -9.030 -12.067 1.00 92.25 97 MET A C 1
ATOM 823 O O . MET A 1 97 ? 4.434 -7.851 -12.358 1.00 92.25 97 MET A O 1
ATOM 827 N N . GLU A 1 98 ? 5.818 -9.607 -12.358 1.00 93.81 98 GLU A N 1
ATOM 828 C CA . GLU A 1 98 ? 6.894 -8.885 -13.030 1.00 93.81 98 GLU A CA 1
ATOM 829 C C . GLU A 1 98 ? 6.464 -8.439 -14.437 1.00 93.81 98 GLU A C 1
ATOM 831 O O . GLU A 1 98 ? 6.142 -9.256 -15.299 1.00 93.81 98 GLU A O 1
ATOM 836 N N . ASN A 1 99 ? 6.519 -7.130 -14.696 1.00 92.56 99 ASN A N 1
ATOM 837 C CA . ASN A 1 99 ? 6.271 -6.589 -16.027 1.00 92.56 99 ASN A CA 1
ATOM 838 C C . ASN A 1 99 ? 7.531 -6.748 -16.897 1.00 92.56 99 ASN A C 1
ATOM 840 O O . ASN A 1 99 ? 8.472 -5.950 -16.821 1.00 92.56 99 ASN A O 1
ATOM 844 N N . VAL A 1 100 ? 7.524 -7.784 -17.736 1.00 93.19 100 VAL A N 1
ATOM 845 C CA . VAL A 1 100 ? 8.620 -8.103 -18.656 1.00 93.19 100 VAL A CA 1
ATOM 846 C C . VAL A 1 100 ? 8.836 -7.031 -19.723 1.00 93.19 100 VAL A C 1
ATOM 848 O O . VAL A 1 100 ? 9.976 -6.864 -20.153 1.00 93.19 100 VAL A O 1
ATOM 851 N N . ASP A 1 101 ? 7.820 -6.237 -20.078 1.00 90.62 101 ASP A N 1
ATOM 852 C CA . ASP A 1 101 ? 7.891 -5.161 -21.085 1.00 90.62 101 ASP A CA 1
ATOM 853 C C . ASP A 1 101 ? 8.823 -4.035 -20.644 1.00 90.62 101 ASP A C 1
ATOM 855 O O . ASP A 1 101 ? 9.565 -3.475 -21.454 1.00 90.62 101 ASP A O 1
ATOM 859 N N . ARG A 1 102 ? 8.878 -3.769 -19.335 1.00 91.38 102 ARG A N 1
ATOM 860 C CA . ARG A 1 102 ? 9.719 -2.716 -18.746 1.00 91.38 102 ARG A CA 1
ATOM 861 C C . ARG A 1 102 ? 11.203 -3.058 -18.652 1.00 91.38 102 ARG A C 1
ATOM 863 O O . ARG A 1 102 ? 12.001 -2.160 -18.389 1.00 91.38 102 ARG A O 1
ATOM 870 N N . ARG A 1 103 ? 11.605 -4.320 -18.861 1.00 91.75 103 ARG A N 1
ATOM 871 C CA . ARG A 1 103 ? 13.036 -4.678 -18.911 1.00 91.75 103 ARG A CA 1
ATOM 872 C C . ARG A 1 103 ? 13.726 -3.894 -20.029 1.00 91.75 103 ARG A C 1
ATOM 874 O O . ARG A 1 103 ? 13.168 -3.773 -21.114 1.00 91.75 103 ARG A O 1
ATOM 881 N N . LYS A 1 104 ? 14.928 -3.384 -19.795 1.00 91.50 104 LYS A N 1
ATOM 882 C CA . LYS A 1 104 ? 15.683 -2.648 -20.815 1.00 91.50 104 LYS A CA 1
ATOM 883 C C . LYS A 1 104 ? 16.760 -3.540 -21.407 1.00 91.50 104 LYS A C 1
ATOM 885 O O . LYS A 1 104 ? 17.403 -4.284 -20.672 1.00 91.50 104 LYS A O 1
ATOM 890 N N . ILE A 1 105 ? 16.948 -3.457 -22.719 1.00 94.56 105 ILE A N 1
ATOM 891 C CA . ILE A 1 105 ? 18.086 -4.080 -23.389 1.00 94.56 105 ILE A CA 1
ATOM 892 C C . ILE A 1 105 ? 19.135 -2.987 -23.542 1.00 94.56 105 ILE A C 1
ATOM 894 O O . ILE A 1 105 ? 18.963 -2.082 -24.352 1.00 94.56 105 ILE A O 1
ATOM 898 N N . ILE A 1 106 ? 20.190 -3.059 -22.734 1.00 94.44 106 ILE A N 1
ATOM 899 C CA . ILE A 1 106 ? 21.317 -2.128 -22.794 1.00 94.44 106 ILE A CA 1
ATOM 900 C C . ILE A 1 106 ? 22.532 -2.869 -23.344 1.00 94.44 106 ILE A C 1
ATOM 902 O O . ILE A 1 106 ? 22.837 -3.980 -22.905 1.00 94.44 106 ILE A O 1
ATOM 906 N N . LYS A 1 107 ? 23.218 -2.261 -24.310 1.00 94.69 107 LYS A N 1
ATOM 907 C CA . LYS A 1 107 ? 24.503 -2.726 -24.837 1.00 94.69 107 LYS A CA 1
ATOM 908 C C . LYS A 1 107 ? 25.580 -1.734 -24.431 1.00 94.69 107 LYS A C 1
ATOM 910 O O . LYS A 1 107 ? 25.443 -0.549 -24.713 1.00 94.69 107 LYS A O 1
ATOM 915 N N . LEU A 1 108 ? 26.613 -2.219 -23.750 1.00 94.25 108 LEU A N 1
ATOM 916 C CA . LEU A 1 108 ? 27.781 -1.419 -23.396 1.00 94.25 108 LEU A CA 1
ATOM 917 C C . LEU A 1 108 ? 28.848 -1.616 -24.469 1.00 94.25 108 LEU A C 1
ATOM 919 O O . LEU A 1 108 ? 29.209 -2.755 -24.764 1.00 94.25 108 LEU A O 1
ATOM 923 N N . LEU A 1 109 ? 29.306 -0.519 -25.063 1.00 93.75 109 LEU A N 1
ATOM 924 C CA . LEU A 1 109 ? 30.234 -0.503 -26.191 1.00 93.75 109 LEU A CA 1
ATOM 925 C C . LEU A 1 109 ? 31.383 0.453 -25.893 1.00 93.75 109 LEU A C 1
ATOM 927 O O . LEU A 1 109 ? 31.189 1.449 -25.196 1.00 93.75 109 LEU A O 1
ATOM 931 N N . THR A 1 110 ? 32.563 0.155 -26.434 1.00 93.50 110 THR A N 1
ATOM 932 C CA . THR A 1 110 ? 33.771 0.961 -26.206 1.00 93.50 110 THR A CA 1
ATOM 933 C C . THR A 1 110 ? 34.324 1.645 -27.449 1.00 93.50 110 THR A C 1
ATOM 935 O O . THR A 1 110 ? 35.356 2.307 -27.385 1.00 93.50 110 THR A O 1
ATOM 938 N N . HIS A 1 111 ? 33.651 1.475 -28.585 1.00 90.50 111 HIS A N 1
ATOM 939 C CA . HIS A 1 111 ? 34.106 1.945 -29.884 1.00 90.50 111 HIS A CA 1
ATOM 940 C C . HIS A 1 111 ? 32.935 2.184 -30.840 1.00 90.50 111 HIS A C 1
ATOM 942 O O . HIS A 1 111 ? 31.858 1.595 -30.688 1.00 90.50 111 HIS A O 1
ATOM 948 N N . TRP A 1 112 ? 33.171 3.049 -31.827 1.00 90.94 112 TRP A N 1
ATOM 949 C CA . TRP A 1 112 ? 32.203 3.389 -32.867 1.00 90.94 112 TRP A CA 1
ATOM 950 C C . TRP A 1 112 ? 32.126 2.319 -33.964 1.00 90.94 112 TRP A C 1
ATOM 952 O O . TRP A 1 112 ? 31.043 1.802 -34.233 1.00 90.94 112 TRP A O 1
ATOM 962 N N . GLU A 1 113 ? 33.275 1.962 -34.532 1.00 93.00 113 GLU A N 1
ATOM 963 C CA . GLU A 1 113 ? 33.400 1.104 -35.715 1.00 93.00 113 GLU A CA 1
ATOM 964 C C . GLU A 1 113 ? 33.310 -0.387 -35.391 1.00 93.00 113 GLU A C 1
ATOM 966 O O . GLU A 1 113 ? 33.681 -0.837 -34.308 1.00 93.00 113 GLU A O 1
ATOM 971 N N . ASN A 1 114 ? 32.863 -1.191 -36.346 1.00 91.69 114 ASN A N 1
ATOM 972 C CA . ASN A 1 114 ? 32.925 -2.642 -36.239 1.00 91.69 114 ASN A CA 1
ATOM 973 C C . ASN A 1 114 ? 34.372 -3.158 -36.306 1.00 91.69 114 ASN A C 1
ATOM 975 O O . ASN A 1 114 ? 35.109 -2.872 -37.245 1.00 91.69 114 ASN A O 1
ATOM 979 N N . PHE A 1 115 ? 34.747 -4.040 -35.377 1.00 88.81 115 PHE A N 1
ATOM 980 C CA . PHE A 1 115 ? 36.029 -4.750 -35.419 1.00 88.81 115 PHE A CA 1
ATOM 981 C C . PHE A 1 115 ? 35.811 -6.224 -35.757 1.00 88.81 115 PHE A C 1
ATOM 983 O O . PHE A 1 115 ? 35.563 -7.070 -34.886 1.00 88.81 115 PHE A O 1
ATOM 990 N N . GLY A 1 116 ? 35.883 -6.541 -37.051 1.00 86.56 116 GLY A N 1
ATOM 991 C CA . GLY A 1 116 ? 35.606 -7.880 -37.569 1.00 86.56 116 GLY A CA 1
ATOM 992 C C . GLY A 1 116 ? 34.180 -8.319 -37.225 1.00 86.56 116 GLY A C 1
ATOM 993 O O . GLY A 1 116 ? 33.211 -7.715 -37.666 1.00 86.56 116 GLY A O 1
ATOM 994 N N . LYS A 1 117 ? 34.036 -9.369 -36.403 1.00 85.50 117 LYS A N 1
ATOM 995 C CA . LYS A 1 117 ? 32.719 -9.869 -35.948 1.00 85.50 117 LYS A CA 1
ATOM 996 C C . LYS A 1 117 ? 32.142 -9.105 -34.747 1.00 85.50 117 LYS A C 1
ATOM 998 O O . LYS A 1 117 ? 31.015 -9.382 -34.336 1.00 85.50 117 LYS A O 1
ATOM 1003 N N . ARG A 1 118 ? 32.907 -8.198 -34.129 1.00 87.94 118 ARG A N 1
ATOM 1004 C CA . ARG A 1 118 ? 32.444 -7.404 -32.984 1.00 87.94 118 ARG A CA 1
ATOM 1005 C C . ARG A 1 118 ? 31.766 -6.142 -33.497 1.00 87.94 118 ARG A C 1
ATOM 1007 O O . ARG A 1 118 ? 32.413 -5.299 -34.105 1.00 87.94 118 ARG A O 1
ATOM 1014 N N . LEU A 1 119 ? 30.465 -6.045 -33.243 1.00 90.62 119 LEU A N 1
ATOM 1015 C CA . LEU A 1 119 ? 29.666 -4.892 -33.641 1.00 90.62 119 LEU A CA 1
ATOM 1016 C C . LEU A 1 119 ? 30.009 -3.672 -32.775 1.00 90.62 119 LEU A C 1
ATOM 1018 O O . LEU A 1 119 ? 29.873 -3.745 -31.549 1.00 90.62 119 LEU A O 1
ATOM 1022 N N . GLY A 1 120 ? 30.391 -2.575 -33.425 1.00 92.38 120 GLY A N 1
ATOM 1023 C CA . GLY A 1 120 ? 30.541 -1.251 -32.832 1.00 92.38 120 GLY A CA 1
ATOM 1024 C C . GLY A 1 120 ? 29.210 -0.508 -32.724 1.00 92.38 120 GLY A C 1
ATOM 1025 O O . GLY A 1 120 ? 28.144 -1.053 -33.031 1.00 92.38 120 GLY A O 1
ATOM 1026 N N . MET A 1 121 ? 29.254 0.740 -32.255 1.00 93.06 121 MET A N 1
ATOM 1027 C CA . MET A 1 121 ? 28.062 1.578 -32.095 1.00 93.06 121 MET A CA 1
ATOM 1028 C C . MET A 1 121 ? 27.293 1.781 -33.405 1.00 93.06 121 MET A C 1
ATOM 1030 O O . MET A 1 121 ? 26.063 1.689 -33.381 1.00 93.06 121 MET A O 1
ATOM 1034 N N . GLU A 1 122 ? 27.994 1.969 -34.528 1.00 92.94 122 GLU A N 1
ATOM 1035 C CA . GLU A 1 122 ? 27.391 2.197 -35.850 1.00 92.94 122 GLU A CA 1
ATOM 1036 C C . GLU A 1 122 ? 26.347 1.123 -36.200 1.00 92.94 122 GLU A C 1
ATOM 1038 O O . GLU A 1 122 ? 25.220 1.420 -36.599 1.00 92.94 122 GLU A O 1
ATOM 1043 N N . SER A 1 123 ? 26.665 -0.139 -35.899 1.00 95.00 123 SER A N 1
ATOM 1044 C CA . SER A 1 123 ? 25.800 -1.287 -36.163 1.00 95.00 123 SER A CA 1
ATOM 1045 C C . SER A 1 123 ? 24.572 -1.352 -35.266 1.00 95.00 123 SER A C 1
ATOM 1047 O O . SER A 1 123 ? 23.593 -2.008 -35.617 1.00 95.00 123 SER A O 1
ATOM 1049 N N . TYR A 1 124 ? 24.617 -0.768 -34.068 1.00 95.31 124 TYR A N 1
ATOM 1050 C CA . TYR A 1 124 ? 23.462 -0.745 -33.171 1.00 95.31 124 TYR A CA 1
ATOM 1051 C C . TYR A 1 124 ? 22.558 0.451 -33.437 1.00 95.31 124 TYR A C 1
ATOM 1053 O O . TYR A 1 124 ? 21.346 0.285 -33.340 1.00 95.31 124 TYR A O 1
ATOM 1061 N N . VAL A 1 125 ? 23.124 1.608 -33.791 1.00 94.31 125 VAL A N 1
ATOM 1062 C CA . VAL A 1 125 ? 22.360 2.807 -34.172 1.00 94.31 125 VAL A CA 1
ATOM 1063 C C . VAL A 1 125 ? 21.582 2.566 -35.463 1.00 94.31 125 VAL A C 1
ATOM 1065 O O . VAL A 1 125 ? 20.425 2.956 -35.554 1.00 94.31 125 VAL A O 1
ATOM 1068 N N . ALA A 1 126 ? 22.163 1.828 -36.413 1.00 94.50 126 ALA A N 1
ATOM 1069 C CA . ALA A 1 126 ? 21.500 1.478 -37.668 1.00 94.50 126 ALA A CA 1
ATOM 1070 C C . ALA A 1 126 ? 20.329 0.482 -37.520 1.00 94.50 126 ALA A C 1
ATOM 1072 O O . ALA A 1 126 ? 19.605 0.227 -38.482 1.00 94.50 126 ALA A O 1
ATOM 1073 N N . LYS A 1 127 ? 20.122 -0.131 -36.346 1.00 95.62 127 LYS A N 1
ATOM 1074 C CA . LYS A 1 127 ? 19.022 -1.090 -36.158 1.00 95.62 127 LYS A CA 1
ATOM 1075 C C . LYS A 1 127 ? 17.697 -0.368 -35.952 1.00 95.62 127 LYS A C 1
ATOM 1077 O O . LYS A 1 127 ? 17.597 0.534 -35.132 1.00 95.62 127 LYS A O 1
ATOM 1082 N N . VAL A 1 128 ? 16.636 -0.895 -36.564 1.00 95.56 128 VAL A N 1
ATOM 1083 C CA . VAL A 1 128 ? 15.257 -0.373 -36.450 1.00 95.56 128 VAL A CA 1
ATOM 1084 C C . VAL A 1 128 ? 14.729 -0.287 -35.015 1.00 95.56 128 VAL A C 1
ATOM 1086 O O . VAL A 1 128 ? 13.832 0.490 -34.720 1.00 95.56 128 VAL A O 1
ATOM 1089 N N . ASN A 1 129 ? 15.268 -1.098 -34.102 1.00 96.19 129 ASN A N 1
ATOM 1090 C CA . ASN A 1 129 ? 14.910 -1.068 -32.690 1.00 96.19 129 ASN A CA 1
ATOM 1091 C C . ASN A 1 129 ? 15.892 -0.257 -31.841 1.00 96.19 129 ASN A C 1
ATOM 1093 O O . ASN A 1 129 ? 15.902 -0.421 -30.625 1.00 96.19 129 ASN A O 1
ATOM 1097 N N . PHE A 1 130 ? 16.744 0.578 -32.420 1.00 96.12 130 PHE A N 1
ATOM 1098 C CA . PHE A 1 130 ? 17.497 1.562 -31.656 1.00 96.12 130 PHE A CA 1
ATOM 1099 C C . PHE A 1 130 ? 16.531 2.553 -30.985 1.00 96.12 130 PHE A C 1
ATOM 1101 O O . PHE A 1 130 ? 15.536 2.959 -31.577 1.00 96.12 130 PHE A O 1
ATOM 1108 N N . LYS A 1 131 ? 16.785 2.919 -29.721 1.00 95.25 131 LYS A N 1
ATOM 1109 C CA . LYS A 1 131 ? 16.004 3.965 -29.034 1.00 95.25 131 LYS A CA 1
ATOM 1110 C C . LYS A 1 131 ? 16.814 5.220 -28.786 1.00 95.25 131 LYS A C 1
ATOM 1112 O O . LYS A 1 131 ? 16.331 6.318 -29.013 1.00 95.25 131 LYS A O 1
ATOM 1117 N N . ARG A 1 132 ? 17.991 5.046 -28.193 1.00 94.12 132 ARG A N 1
ATOM 1118 C CA . ARG A 1 132 ? 18.923 6.120 -27.838 1.00 94.12 132 ARG A CA 1
ATOM 1119 C C . ARG A 1 132 ? 20.239 5.512 -27.385 1.00 94.12 132 ARG A C 1
ATOM 1121 O O . ARG A 1 132 ? 20.279 4.343 -26.996 1.00 94.12 132 ARG A O 1
ATOM 1128 N N . PHE A 1 133 ? 21.281 6.325 -27.317 1.00 93.81 133 PHE A N 1
ATOM 1129 C CA . PHE A 1 133 ? 22.492 5.990 -26.580 1.00 93.81 133 PHE A CA 1
ATOM 1130 C C . PHE A 1 133 ? 22.788 7.050 -25.520 1.00 93.81 133 PHE A C 1
ATOM 1132 O O . PHE A 1 133 ? 22.249 8.154 -25.542 1.00 93.81 133 PHE A O 1
ATOM 1139 N N . VAL A 1 134 ? 23.620 6.673 -24.560 1.00 91.06 134 VAL A N 1
ATOM 1140 C CA . VAL A 1 134 ? 24.191 7.557 -23.551 1.00 91.06 134 VAL A CA 1
ATOM 1141 C C . VAL A 1 134 ? 25.694 7.341 -23.574 1.00 91.06 134 VAL A C 1
ATOM 1143 O O . VAL A 1 134 ? 26.153 6.209 -23.424 1.00 91.06 134 VAL A O 1
ATOM 1146 N N . GLN A 1 135 ? 26.455 8.409 -23.771 1.00 89.69 135 GLN A N 1
ATOM 1147 C CA . GLN A 1 135 ? 27.905 8.379 -23.652 1.00 89.69 135 GLN A CA 1
ATOM 1148 C C . GLN A 1 135 ? 28.297 8.659 -22.199 1.00 89.69 135 GLN A C 1
ATOM 1150 O O . GLN A 1 135 ? 27.892 9.671 -21.634 1.00 89.69 135 GLN A O 1
ATOM 1155 N N . PHE A 1 136 ? 29.054 7.750 -21.589 1.00 87.00 136 PHE A N 1
ATOM 1156 C CA . PHE A 1 136 ? 29.577 7.911 -20.228 1.00 87.00 136 PHE A CA 1
ATOM 1157 C C . PHE A 1 136 ? 31.010 8.441 -20.217 1.00 87.00 136 PHE A C 1
ATOM 1159 O O . PHE A 1 136 ? 31.398 9.143 -19.294 1.00 87.00 136 PHE A O 1
ATOM 1166 N N . SER A 1 137 ? 31.798 8.100 -21.235 1.00 86.38 137 SER A N 1
ATOM 1167 C CA . SER A 1 137 ? 33.133 8.651 -21.468 1.00 86.38 137 SER A CA 1
ATOM 1168 C C . SER A 1 137 ? 33.458 8.598 -22.960 1.00 86.38 137 SER A C 1
ATOM 1170 O O . SER A 1 137 ? 32.687 8.044 -23.744 1.00 86.38 137 SER A O 1
ATOM 1172 N N . GLU A 1 138 ? 34.611 9.121 -23.378 1.0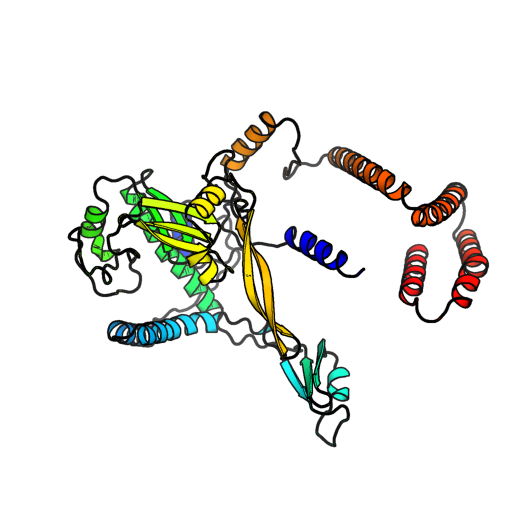0 85.25 138 GLU A N 1
ATOM 1173 C CA . GLU A 1 138 ? 35.094 9.016 -24.768 1.00 85.25 138 GLU A CA 1
ATOM 1174 C C . GLU A 1 138 ? 35.079 7.579 -25.314 1.00 85.25 138 GLU A C 1
ATOM 1176 O O . GLU A 1 138 ? 34.887 7.367 -26.507 1.00 85.25 138 GLU A O 1
ATOM 1181 N N . LYS A 1 139 ? 35.248 6.581 -24.436 1.00 88.38 139 LYS A N 1
ATOM 1182 C CA . LYS A 1 139 ? 35.375 5.163 -24.798 1.00 88.38 139 LYS A CA 1
ATOM 1183 C C . LYS A 1 139 ? 34.310 4.278 -24.161 1.00 88.38 139 LYS A C 1
ATOM 1185 O O . LYS A 1 139 ? 34.517 3.072 -24.076 1.00 88.38 139 LYS A O 1
ATOM 1190 N N . LEU A 1 140 ? 33.208 4.828 -23.650 1.00 90.81 140 LEU A N 1
ATOM 1191 C CA . LEU A 1 140 ? 32.140 4.019 -23.061 1.00 90.81 140 LEU A CA 1
ATOM 1192 C C . LEU A 1 140 ? 30.765 4.583 -23.389 1.00 90.81 140 LEU A C 1
ATOM 1194 O O . LEU A 1 140 ? 30.404 5.686 -22.981 1.00 90.81 140 LEU A O 1
ATOM 1198 N N . PHE A 1 141 ? 29.967 3.753 -24.048 1.00 90.69 141 PHE A N 1
ATOM 1199 C CA . PHE A 1 141 ? 28.627 4.076 -24.503 1.00 90.69 141 PHE A CA 1
ATOM 1200 C C . PHE A 1 141 ? 27.645 3.008 -24.038 1.00 90.69 141 PHE A C 1
ATOM 1202 O O . PHE A 1 141 ? 27.926 1.813 -24.118 1.00 90.69 141 PHE A O 1
ATOM 1209 N N . ALA A 1 142 ? 26.471 3.432 -23.586 1.00 93.75 142 ALA A N 1
ATOM 1210 C CA . ALA A 1 142 ? 25.327 2.571 -23.341 1.00 93.75 142 ALA A CA 1
ATOM 1211 C C . ALA A 1 142 ? 24.260 2.817 -24.400 1.00 93.75 142 ALA A C 1
ATOM 1213 O O . ALA A 1 142 ? 23.611 3.859 -24.407 1.00 93.75 142 ALA A O 1
ATOM 1214 N N . VAL A 1 143 ? 24.041 1.834 -25.263 1.00 95.56 143 VAL A N 1
ATOM 1215 C CA . VAL A 1 143 ? 22.978 1.868 -26.265 1.00 95.56 143 VAL A CA 1
ATOM 1216 C C . VAL A 1 143 ? 21.737 1.182 -25.702 1.00 95.56 143 VAL A C 1
ATOM 1218 O O . VAL A 1 143 ? 21.772 -0.000 -25.352 1.00 95.56 143 VAL A O 1
ATOM 1221 N N . GLU A 1 144 ? 20.636 1.924 -25.597 1.00 95.88 144 GLU A N 1
ATOM 1222 C CA . GLU A 1 144 ? 19.323 1.396 -25.238 1.00 95.88 144 GLU A CA 1
ATOM 1223 C C . GLU A 1 144 ? 18.607 0.917 -26.505 1.00 95.88 144 GLU A C 1
ATOM 1225 O O . GLU A 1 144 ? 18.285 1.704 -27.395 1.00 95.88 144 GLU A O 1
ATOM 1230 N N . MET A 1 145 ? 18.328 -0.385 -26.561 1.00 96.38 145 MET A N 1
ATOM 1231 C CA . MET A 1 145 ? 17.565 -1.015 -27.634 1.00 96.38 145 MET A CA 1
ATOM 1232 C C . MET A 1 145 ? 16.109 -1.233 -27.199 1.00 96.38 145 MET A C 1
ATOM 1234 O O . MET A 1 145 ? 15.810 -1.645 -26.072 1.00 96.38 145 MET A O 1
ATOM 1238 N N . GLY A 1 146 ? 15.185 -0.999 -28.119 1.00 95.00 146 GLY A N 1
ATOM 1239 C CA . GLY A 1 146 ? 13.819 -1.490 -28.093 1.00 95.00 146 GLY A CA 1
ATOM 1240 C C . GLY A 1 146 ? 13.752 -3.008 -28.243 1.00 95.00 146 GLY A C 1
ATOM 1241 O O . GLY A 1 146 ? 14.683 -3.665 -28.711 1.00 95.00 146 GLY A O 1
ATOM 1242 N N . LYS A 1 147 ? 12.630 -3.582 -27.817 1.00 92.69 147 LYS A N 1
ATOM 1243 C CA . LYS A 1 147 ? 12.363 -5.013 -27.960 1.00 92.69 147 LYS A CA 1
ATOM 1244 C C . LYS A 1 147 ? 11.560 -5.239 -29.228 1.00 92.69 147 LYS A C 1
ATOM 1246 O O . LYS A 1 147 ? 10.542 -4.584 -29.405 1.00 92.69 147 LYS A O 1
ATOM 1251 N N . LEU A 1 148 ? 12.013 -6.169 -30.059 1.00 92.81 148 LEU A N 1
ATOM 1252 C CA . LEU A 1 148 ? 11.276 -6.614 -31.245 1.00 92.81 148 LEU A CA 1
ATOM 1253 C C . LEU A 1 148 ? 10.202 -7.648 -30.888 1.00 92.81 148 LEU A C 1
ATOM 1255 O O . LEU A 1 148 ? 9.158 -7.711 -31.519 1.00 92.81 148 LEU A O 1
ATOM 1259 N N . SER A 1 149 ? 10.447 -8.438 -29.845 1.00 92.75 149 SER A N 1
ATOM 1260 C CA . SER A 1 149 ? 9.500 -9.404 -29.304 1.00 92.75 149 SER A CA 1
ATOM 1261 C C . SER A 1 149 ? 9.624 -9.460 -27.784 1.00 92.75 149 SER A C 1
ATOM 1263 O O . SER A 1 149 ? 10.688 -9.186 -27.212 1.00 92.75 149 SER A O 1
ATOM 1265 N N . VAL A 1 150 ? 8.519 -9.786 -27.114 1.00 93.12 150 VAL A N 1
ATOM 1266 C CA . VAL A 1 150 ? 8.482 -9.985 -25.664 1.00 93.12 150 VAL A CA 1
ATOM 1267 C C . VAL A 1 150 ? 7.806 -11.311 -25.361 1.00 93.12 150 VAL A C 1
ATOM 1269 O O . VAL A 1 150 ? 6.686 -11.559 -25.796 1.00 93.12 150 VAL A O 1
ATOM 1272 N N . LEU A 1 151 ? 8.490 -12.158 -24.595 1.00 93.69 151 LEU A N 1
ATOM 1273 C CA . LEU A 1 151 ? 7.926 -13.398 -24.082 1.00 93.69 151 LEU A CA 1
ATOM 1274 C C . LEU A 1 151 ? 7.276 -13.144 -22.716 1.00 93.69 151 LEU A C 1
ATOM 1276 O O . LEU A 1 151 ? 7.964 -12.783 -21.758 1.00 93.69 151 LEU A O 1
ATOM 1280 N N . TYR A 1 152 ? 5.966 -13.370 -22.618 1.00 93.00 152 TYR A N 1
ATOM 1281 C CA . TYR A 1 152 ? 5.229 -13.327 -21.354 1.00 93.00 152 TYR A CA 1
ATOM 1282 C C . TYR A 1 152 ? 5.356 -14.664 -20.610 1.00 93.00 152 TYR A C 1
ATOM 1284 O O . TYR A 1 152 ? 4.482 -15.521 -20.665 1.00 93.00 152 TYR A O 1
ATOM 1292 N N . ASP A 1 153 ? 6.468 -14.831 -19.896 1.00 93.25 153 ASP A N 1
ATOM 1293 C CA . ASP A 1 153 ? 6.849 -16.044 -19.152 1.00 93.25 153 ASP A CA 1
ATOM 1294 C C . ASP A 1 153 ? 6.586 -15.932 -17.635 1.00 93.25 153 ASP A C 1
ATOM 1296 O O . ASP A 1 153 ? 7.239 -16.588 -16.815 1.00 93.25 153 ASP A O 1
ATOM 1300 N N . LYS A 1 154 ? 5.694 -15.024 -17.225 1.00 94.50 154 LYS A N 1
ATOM 1301 C CA . LYS A 1 154 ? 5.381 -14.762 -15.814 1.00 94.50 154 LYS A CA 1
ATOM 1302 C C . LYS A 1 154 ? 3.958 -15.220 -15.501 1.00 94.50 154 LYS A C 1
ATOM 1304 O O . LYS A 1 154 ? 3.043 -14.868 -16.245 1.00 94.50 154 LYS A O 1
ATOM 1309 N N . PRO A 1 155 ? 3.734 -15.968 -14.404 1.00 93.19 155 PRO A N 1
ATOM 1310 C CA . PRO A 1 155 ? 2.409 -16.466 -14.048 1.00 93.19 155 PRO A CA 1
ATOM 1311 C C . PRO A 1 155 ? 1.564 -15.360 -13.392 1.00 93.19 155 PRO A C 1
ATOM 1313 O O . PRO A 1 155 ? 1.234 -15.425 -12.209 1.00 93.19 155 PRO A O 1
ATOM 1316 N N . VAL A 1 156 ? 1.205 -14.327 -14.161 1.00 93.00 156 VAL A N 1
ATOM 1317 C CA . VAL A 1 156 ? 0.504 -13.119 -13.677 1.00 93.00 156 VAL A CA 1
ATOM 1318 C C . VAL A 1 156 ? -0.824 -13.454 -12.991 1.00 93.00 156 VAL A C 1
ATOM 1320 O O . VAL A 1 156 ? -1.196 -12.809 -12.013 1.00 93.00 156 VAL A O 1
ATOM 1323 N N . TYR A 1 157 ? -1.514 -14.507 -13.434 1.00 90.94 157 TYR A N 1
ATOM 1324 C CA . TYR A 1 157 ? -2.761 -14.981 -12.824 1.00 90.94 157 TYR A CA 1
ATOM 1325 C C . TYR A 1 157 ? -2.588 -15.424 -11.360 1.00 90.94 157 TYR A C 1
ATOM 1327 O O . TYR A 1 157 ? -3.510 -15.252 -10.560 1.00 90.94 157 TYR A O 1
ATOM 1335 N N . VAL A 1 158 ? -1.410 -15.937 -10.978 1.00 93.00 158 VAL A N 1
ATOM 1336 C CA . VAL A 1 158 ? -1.090 -16.267 -9.578 1.00 93.00 158 VAL A CA 1
ATOM 1337 C C . VAL A 1 158 ? -1.023 -14.989 -8.752 1.00 93.00 158 VAL A C 1
ATOM 1339 O O . VAL A 1 158 ? -1.682 -14.889 -7.720 1.00 93.00 158 VAL A O 1
ATOM 1342 N N . GLY A 1 159 ? -0.277 -13.991 -9.227 1.00 93.94 159 GLY A N 1
ATOM 1343 C CA . GLY A 1 159 ? -0.148 -12.709 -8.543 1.00 93.94 159 GLY A CA 1
ATOM 1344 C C . GLY A 1 159 ? -1.481 -11.968 -8.424 1.00 93.94 159 GLY A C 1
ATOM 1345 O O . GLY A 1 159 ? -1.828 -11.493 -7.343 1.00 93.94 159 GLY A O 1
ATOM 1346 N N . PHE A 1 160 ? -2.275 -11.951 -9.496 1.00 94.06 160 PHE A N 1
ATOM 1347 C CA . PHE A 1 160 ? -3.645 -11.438 -9.475 1.00 94.06 160 PHE A CA 1
ATOM 1348 C C . PHE A 1 160 ? -4.485 -12.122 -8.388 1.00 94.06 160 PHE A C 1
ATOM 1350 O O . PHE A 1 160 ? -5.096 -11.447 -7.561 1.00 94.06 160 PHE A O 1
ATOM 1357 N N . THR A 1 161 ? -4.462 -13.457 -8.344 1.00 93.62 161 THR A N 1
ATOM 1358 C CA . THR A 1 161 ? -5.234 -14.245 -7.374 1.00 93.62 161 THR A CA 1
ATOM 1359 C C . THR A 1 161 ? -4.802 -13.959 -5.935 1.00 93.62 161 THR A C 1
ATOM 1361 O O . THR A 1 161 ? -5.657 -13.784 -5.071 1.00 93.62 161 THR A O 1
ATOM 1364 N N . ILE A 1 162 ? -3.494 -13.846 -5.672 1.00 92.88 162 ILE A N 1
ATOM 1365 C CA . ILE A 1 162 ? -2.966 -13.486 -4.347 1.00 92.88 162 ILE A CA 1
ATOM 1366 C C . ILE A 1 162 ? -3.490 -12.111 -3.907 1.00 92.88 162 ILE A C 1
ATOM 1368 O O . ILE A 1 162 ? -3.996 -11.993 -2.793 1.00 92.88 162 ILE A O 1
ATOM 1372 N N . LEU A 1 163 ? -3.416 -11.094 -4.777 1.00 92.50 163 LEU A N 1
ATOM 1373 C CA . LEU A 1 163 ? -3.896 -9.739 -4.468 1.00 92.50 163 LEU A CA 1
ATOM 1374 C C . LEU A 1 163 ? -5.398 -9.689 -4.197 1.00 92.50 163 LEU A C 1
ATOM 1376 O O . LEU A 1 163 ? -5.850 -8.967 -3.309 1.00 92.50 163 LEU A O 1
ATOM 1380 N N . ASP A 1 164 ? -6.189 -10.410 -4.983 1.00 93.50 164 ASP A N 1
ATOM 1381 C CA . ASP A 1 164 ? -7.638 -10.387 -4.825 1.00 93.50 164 ASP A CA 1
ATOM 1382 C C . ASP A 1 164 ? -8.087 -11.170 -3.590 1.00 93.50 164 ASP A C 1
ATOM 1384 O O . ASP A 1 164 ? -8.974 -10.719 -2.871 1.00 93.50 164 ASP A O 1
ATOM 1388 N N . ILE A 1 165 ? -7.433 -12.292 -3.281 1.00 93.00 165 ILE A N 1
ATOM 1389 C CA . ILE A 1 165 ? -7.695 -13.036 -2.046 1.00 93.00 165 ILE A CA 1
ATOM 1390 C C . ILE A 1 165 ? -7.235 -12.240 -0.818 1.00 93.00 165 ILE A C 1
ATOM 1392 O O . ILE A 1 165 ? -7.920 -12.274 0.202 1.00 93.00 165 ILE A O 1
ATOM 1396 N N . SER A 1 166 ? -6.133 -11.481 -0.888 1.00 92.62 166 SER A N 1
ATOM 1397 C CA . SER A 1 166 ? -5.688 -10.678 0.260 1.00 92.62 166 SER A CA 1
ATOM 1398 C C . SER A 1 166 ? -6.694 -9.592 0.650 1.00 92.62 166 SER A C 1
ATOM 1400 O O . SER A 1 166 ? -6.825 -9.286 1.832 1.00 92.62 166 SER A O 1
ATOM 1402 N N . LYS A 1 167 ? -7.448 -9.044 -0.317 1.00 93.56 167 LYS A N 1
ATOM 1403 C CA . LYS A 1 167 ? -8.520 -8.071 -0.039 1.00 93.56 167 LYS A CA 1
ATOM 1404 C C . LYS A 1 167 ? -9.612 -8.671 0.844 1.00 93.56 167 LYS A C 1
ATOM 1406 O O . LYS A 1 167 ? -10.059 -8.005 1.770 1.00 93.56 167 LYS A O 1
ATOM 1411 N N . ILE A 1 168 ? -9.960 -9.939 0.613 1.00 94.50 168 ILE A N 1
ATOM 1412 C CA . ILE A 1 168 ? -10.994 -10.651 1.377 1.00 94.50 168 ILE A CA 1
ATOM 1413 C C . ILE A 1 168 ? -10.653 -10.673 2.865 1.00 94.50 168 ILE A C 1
ATOM 1415 O O . ILE A 1 168 ? -11.539 -10.491 3.688 1.00 94.50 168 ILE A O 1
ATOM 1419 N N . VAL A 1 169 ? -9.377 -10.851 3.225 1.00 93.69 169 VAL A N 1
ATOM 1420 C CA . VAL A 1 169 ? -8.940 -10.891 4.631 1.00 93.69 169 VAL A CA 1
ATOM 1421 C C . VAL A 1 169 ? -9.241 -9.566 5.336 1.00 93.69 169 VAL A C 1
ATOM 1423 O O . VAL A 1 169 ? -9.844 -9.563 6.407 1.00 93.69 169 VAL A O 1
ATOM 1426 N N . ILE A 1 170 ? -8.873 -8.444 4.710 1.00 94.12 170 ILE A N 1
ATOM 1427 C CA . ILE A 1 170 ? -9.087 -7.103 5.268 1.00 94.12 170 ILE A CA 1
ATOM 1428 C C . ILE A 1 170 ? -10.570 -6.727 5.265 1.00 94.12 170 ILE A C 1
ATOM 1430 O O . ILE A 1 170 ? -11.065 -6.171 6.245 1.00 94.12 170 ILE A O 1
ATOM 1434 N N . TYR A 1 171 ? -11.291 -7.042 4.188 1.00 94.06 171 TYR A N 1
ATOM 1435 C CA . TYR A 1 171 ? -12.718 -6.744 4.079 1.00 94.06 171 TYR A CA 1
ATOM 1436 C C . TYR A 1 171 ? -13.539 -7.568 5.063 1.00 94.06 171 TYR A C 1
ATOM 1438 O O . TYR A 1 171 ? -14.373 -6.990 5.748 1.00 94.06 171 TYR A O 1
ATOM 1446 N N . ARG A 1 172 ? -13.241 -8.863 5.220 1.00 95.44 172 ARG A N 1
ATOM 1447 C CA . ARG A 1 172 ? -13.895 -9.732 6.207 1.00 95.44 172 ARG A CA 1
ATOM 1448 C C . ARG A 1 172 ? -13.698 -9.195 7.617 1.00 95.44 172 ARG A C 1
ATOM 1450 O O . ARG A 1 172 ? -14.651 -9.066 8.369 1.00 95.44 172 ARG A O 1
ATOM 1457 N N . PHE A 1 173 ? -12.468 -8.832 7.978 1.00 95.75 173 PHE A N 1
ATOM 1458 C CA . PHE A 1 173 ? -12.214 -8.299 9.312 1.00 95.75 173 PHE A CA 1
ATOM 1459 C C . PHE A 1 173 ? -12.991 -6.998 9.572 1.00 95.75 173 PHE A C 1
ATOM 1461 O O . PHE A 1 173 ? -13.569 -6.815 10.639 1.00 95.75 173 PHE A O 1
ATOM 1468 N N . PHE A 1 174 ? -13.065 -6.092 8.594 1.00 95.75 174 PHE A N 1
ATOM 1469 C CA . PHE A 1 174 ? -13.818 -4.856 8.789 1.00 95.75 174 PHE A CA 1
ATOM 1470 C C . PHE A 1 174 ? -15.342 -5.062 8.759 1.00 95.75 174 PHE A C 1
ATOM 1472 O O . PHE A 1 174 ? -16.028 -4.578 9.654 1.00 95.75 174 PHE A O 1
ATOM 1479 N N . TYR A 1 175 ? -15.884 -5.747 7.752 1.00 94.69 175 TYR A N 1
ATOM 1480 C CA . TYR A 1 175 ? -17.330 -5.873 7.561 1.00 94.69 175 TYR A CA 1
ATOM 1481 C C . TYR A 1 175 ? -17.957 -6.995 8.396 1.00 94.69 175 TYR A C 1
ATOM 1483 O O . TYR A 1 175 ? -18.979 -6.770 9.041 1.00 94.69 175 TYR A O 1
ATOM 1491 N N . ASP A 1 176 ? -17.329 -8.166 8.444 1.00 94.81 176 ASP A N 1
ATOM 1492 C CA . ASP A 1 176 ? -17.931 -9.360 9.051 1.00 94.81 176 ASP A CA 1
ATOM 1493 C C . ASP A 1 176 ? -17.617 -9.483 10.546 1.00 94.81 176 ASP A C 1
ATOM 1495 O O . ASP A 1 176 ? -18.364 -10.129 11.271 1.00 94.81 176 ASP A O 1
ATOM 1499 N N . VAL A 1 177 ? -16.532 -8.858 11.021 1.00 95.25 177 VAL A N 1
ATOM 1500 C CA . VAL A 1 177 ? -16.162 -8.854 12.448 1.00 95.25 177 VAL A CA 1
ATOM 1501 C C . VAL A 1 177 ? -16.524 -7.514 13.086 1.00 95.25 177 VAL A C 1
ATOM 1503 O O . VAL A 1 177 ? -17.420 -7.438 13.923 1.00 95.25 177 VAL A O 1
ATOM 1506 N N . LEU A 1 178 ? -15.871 -6.423 12.669 1.00 96.38 178 LEU A N 1
ATOM 1507 C CA . LEU A 1 178 ? -16.039 -5.131 13.342 1.00 96.38 178 LEU A CA 1
ATOM 1508 C C . LEU A 1 178 ? -17.415 -4.502 13.090 1.00 96.38 178 LEU A C 1
ATOM 1510 O O . LEU A 1 178 ? -18.078 -4.079 14.036 1.00 96.38 178 LEU A O 1
ATOM 1514 N N . ARG A 1 179 ? -17.865 -4.411 11.832 1.00 95.12 179 ARG A N 1
ATOM 1515 C CA . ARG A 1 179 ? -19.176 -3.817 11.514 1.00 95.12 179 ARG A CA 1
ATOM 1516 C C . ARG A 1 179 ? -20.335 -4.677 12.001 1.00 95.12 179 ARG A C 1
ATOM 1518 O O . ARG A 1 179 ? -21.338 -4.097 12.402 1.00 95.12 179 ARG A O 1
ATOM 1525 N N . ALA A 1 180 ? -20.195 -6.001 12.010 1.00 94.56 180 ALA A N 1
ATOM 1526 C CA . ALA A 1 180 ? -21.192 -6.892 12.595 1.00 94.56 180 ALA A CA 1
ATOM 1527 C C . ALA A 1 180 ? -21.360 -6.650 14.105 1.00 94.56 180 ALA A C 1
ATOM 1529 O O . ALA A 1 180 ? -22.486 -6.563 14.584 1.00 94.56 180 ALA A O 1
ATOM 1530 N N . GLN A 1 181 ? -20.254 -6.466 14.836 1.00 94.88 181 GLN A N 1
ATOM 1531 C CA . GLN A 1 181 ? -20.286 -6.243 16.284 1.00 94.88 181 GLN A CA 1
ATOM 1532 C C . GLN A 1 181 ? -20.745 -4.830 16.671 1.00 94.88 181 GLN A C 1
ATOM 1534 O O . GLN A 1 181 ? -21.529 -4.659 17.600 1.00 94.88 181 GLN A O 1
ATOM 1539 N N . TYR A 1 182 ? -20.217 -3.804 16.000 1.00 96.56 182 TYR A N 1
ATOM 1540 C CA . TYR A 1 182 ? -20.361 -2.412 16.438 1.00 96.56 182 TYR A CA 1
ATOM 1541 C C . TYR A 1 182 ? -21.340 -1.594 15.589 1.00 96.56 182 TYR A C 1
ATOM 1543 O O . TYR A 1 182 ? -21.684 -0.475 15.965 1.00 96.56 182 TYR A O 1
ATOM 1551 N N . GLY A 1 183 ? -21.788 -2.095 14.436 1.00 95.44 183 GLY A N 1
ATOM 1552 C CA . GLY A 1 183 ? -22.704 -1.369 13.558 1.00 95.44 183 GLY A CA 1
ATOM 1553 C C . GLY A 1 183 ? -22.180 0.027 13.205 1.00 95.44 183 GLY A C 1
ATOM 1554 O O . GLY A 1 183 ? -21.064 0.182 12.705 1.00 95.44 183 GLY A O 1
ATOM 1555 N N . SER A 1 184 ? -22.975 1.064 13.479 1.00 95.31 184 SER A N 1
ATOM 1556 C CA . SER A 1 184 ? -22.601 2.472 13.279 1.00 95.31 184 SER A CA 1
ATOM 1557 C C . SER A 1 184 ? -21.500 2.979 14.215 1.00 95.31 184 SER A C 1
ATOM 1559 O O . SER A 1 184 ? -20.884 3.996 13.905 1.00 95.31 184 SER A O 1
ATOM 1561 N N . ASN A 1 185 ? -21.215 2.272 15.311 1.00 97.19 185 ASN A N 1
ATOM 1562 C CA . ASN A 1 185 ? -20.240 2.679 16.326 1.00 97.19 185 ASN A CA 1
ATOM 1563 C C . ASN A 1 185 ? -18.788 2.392 15.917 1.00 97.19 185 ASN A C 1
ATOM 1565 O O . ASN A 1 185 ? -17.869 2.697 16.671 1.00 97.19 185 ASN A O 1
ATOM 1569 N N . VAL A 1 186 ? -18.553 1.836 14.723 1.00 97.06 186 VAL A N 1
ATOM 1570 C CA . VAL A 1 186 ? -17.214 1.710 14.137 1.00 97.06 186 VAL A CA 1
ATOM 1571 C C . VAL A 1 186 ? -17.095 2.489 12.831 1.00 97.06 186 VAL A C 1
ATOM 1573 O O . VAL A 1 186 ? -17.936 2.394 11.932 1.00 97.06 186 VAL A O 1
ATOM 1576 N N . SER A 1 187 ? -16.001 3.241 12.719 1.00 95.31 187 SER A N 1
ATOM 1577 C CA . SER A 1 187 ? -15.634 4.041 11.552 1.00 95.31 187 SER A CA 1
ATOM 1578 C C . SER A 1 187 ? -14.215 3.721 11.087 1.00 95.31 187 SER A C 1
ATOM 1580 O O . SER A 1 187 ? -13.276 3.693 11.883 1.00 95.31 187 SER A O 1
ATOM 1582 N N . LEU A 1 188 ? -14.041 3.524 9.778 1.00 94.81 188 LEU A N 1
ATOM 1583 C CA . LEU A 1 188 ? -12.725 3.381 9.155 1.00 94.81 188 LEU A CA 1
ATOM 1584 C C . LEU A 1 188 ? -12.125 4.763 8.879 1.00 94.81 188 LEU A C 1
ATOM 1586 O O . LEU A 1 188 ? -12.630 5.497 8.032 1.00 94.81 188 LEU A O 1
ATOM 1590 N N . LEU A 1 189 ? -11.029 5.100 9.558 1.00 94.25 189 LEU A N 1
ATOM 1591 C CA . LEU A 1 189 ? -10.342 6.384 9.392 1.00 94.25 189 LEU A CA 1
ATOM 1592 C C . LEU A 1 189 ? -9.265 6.328 8.305 1.00 94.25 189 LEU A C 1
ATOM 1594 O O . LEU A 1 189 ? -9.048 7.301 7.586 1.00 94.25 189 LEU A O 1
ATOM 1598 N N . TYR A 1 190 ? -8.569 5.196 8.183 1.00 93.75 190 TYR A N 1
ATOM 1599 C CA . TYR A 1 190 ? -7.498 5.019 7.206 1.00 93.75 190 TYR A CA 1
ATOM 1600 C C . TYR A 1 190 ? -7.253 3.545 6.898 1.00 93.75 190 TYR A C 1
ATOM 1602 O O . TYR A 1 190 ? -7.389 2.686 7.767 1.00 93.75 190 TYR A O 1
ATOM 1610 N N . THR A 1 191 ? -6.827 3.257 5.669 1.00 93.31 191 THR A N 1
ATOM 1611 C CA . THR A 1 191 ? -6.339 1.933 5.282 1.00 93.31 191 THR A CA 1
ATOM 1612 C C . THR A 1 191 ? -5.197 2.035 4.273 1.00 93.31 191 THR A C 1
ATOM 1614 O O . THR A 1 191 ? -5.199 2.900 3.394 1.00 93.31 191 THR A O 1
ATOM 1617 N N . ASP A 1 192 ? -4.210 1.149 4.398 1.00 90.94 192 ASP A N 1
ATOM 1618 C CA . ASP A 1 192 ? -3.163 0.949 3.396 1.00 90.94 192 ASP A CA 1
ATOM 1619 C C . ASP A 1 192 ? -2.805 -0.531 3.308 1.00 90.94 192 ASP A C 1
ATOM 1621 O O . ASP A 1 192 ? -2.111 -1.048 4.178 1.00 90.94 192 ASP A O 1
ATOM 1625 N N . THR A 1 193 ? -3.242 -1.176 2.224 1.00 89.06 193 THR A N 1
ATOM 1626 C CA . THR A 1 193 ? -2.960 -2.575 1.855 1.00 89.06 193 THR A CA 1
ATOM 1627 C C . THR A 1 193 ? -3.436 -3.615 2.875 1.00 89.06 193 THR A C 1
ATOM 1629 O O . THR A 1 193 ? -4.398 -4.321 2.599 1.00 89.06 193 THR A O 1
ATOM 1632 N N . ASP A 1 194 ? -2.768 -3.713 4.020 1.00 91.75 194 ASP A N 1
ATOM 1633 C CA . ASP A 1 194 ? -2.925 -4.723 5.069 1.00 91.75 194 ASP A CA 1
ATOM 1634 C C . ASP A 1 194 ? -3.143 -4.104 6.464 1.00 91.75 194 ASP A C 1
ATOM 1636 O O . ASP A 1 194 ? -3.061 -4.790 7.479 1.00 91.75 194 ASP A O 1
ATOM 1640 N N . SER A 1 195 ? -3.424 -2.800 6.525 1.00 93.81 195 SER A N 1
ATOM 1641 C CA . SER A 1 195 ? -3.608 -2.055 7.771 1.00 93.81 195 SER A CA 1
ATOM 1642 C C . SER A 1 195 ? -4.922 -1.280 7.794 1.00 93.81 195 SER A C 1
ATOM 1644 O O . SER A 1 195 ? -5.399 -0.794 6.762 1.00 93.81 195 SER A O 1
ATOM 1646 N N . LEU A 1 196 ? -5.485 -1.146 8.995 1.00 95.88 196 LEU A N 1
ATOM 1647 C CA . LEU A 1 196 ? -6.680 -0.362 9.289 1.00 95.88 196 LEU A CA 1
ATOM 1648 C C . LEU A 1 196 ? -6.393 0.536 10.496 1.00 95.88 196 LEU A C 1
ATOM 1650 O O . LEU A 1 196 ? -5.851 0.076 11.497 1.00 95.88 196 LEU A O 1
ATOM 1654 N N . ILE A 1 197 ? -6.776 1.807 10.407 1.00 96.38 197 ILE A N 1
ATOM 1655 C CA . ILE A 1 197 ? -6.935 2.688 11.567 1.00 96.38 197 ILE A CA 1
ATOM 1656 C C . ILE A 1 197 ? -8.431 2.920 11.705 1.00 96.38 197 ILE A C 1
ATOM 1658 O O . ILE A 1 197 ? -9.070 3.438 10.785 1.00 96.38 197 ILE A O 1
ATOM 1662 N N . ILE A 1 198 ? -8.980 2.507 12.838 1.00 96.00 198 ILE A N 1
ATOM 1663 C CA . ILE A 1 198 ? -10.413 2.525 13.116 1.00 96.00 198 ILE A CA 1
ATOM 1664 C C . ILE A 1 198 ? -10.693 3.374 14.352 1.00 96.00 198 ILE A C 1
ATOM 1666 O O . ILE A 1 198 ? -9.878 3.429 15.271 1.00 96.00 198 ILE A O 1
ATOM 1670 N N . ALA A 1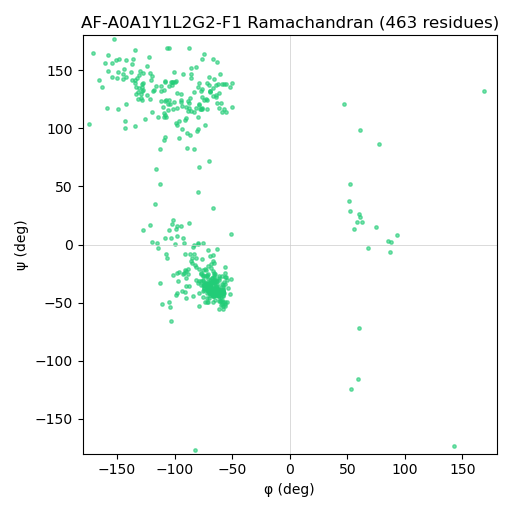 199 ? -11.853 4.020 14.367 1.00 95.75 199 ALA A N 1
ATOM 1671 C CA . ALA A 1 199 ? -12.459 4.557 15.576 1.00 95.75 199 ALA A CA 1
ATOM 1672 C C . ALA A 1 199 ? -13.615 3.638 15.962 1.00 95.75 199 ALA A C 1
ATOM 1674 O O . ALA A 1 199 ? -14.501 3.404 15.139 1.00 95.75 199 ALA A O 1
ATOM 1675 N N . VAL A 1 200 ? -13.588 3.119 17.186 1.00 96.06 200 VAL A N 1
ATOM 1676 C CA . VAL A 1 200 ? -14.640 2.269 17.749 1.00 96.06 200 VAL A CA 1
ATOM 1677 C C . VAL A 1 200 ? -15.160 2.953 19.005 1.00 96.06 200 VAL A C 1
ATOM 1679 O O . VAL A 1 200 ? -14.376 3.273 19.895 1.00 96.06 200 VAL A O 1
ATOM 1682 N N . GLN A 1 201 ? -16.466 3.181 19.071 1.00 96.50 201 GLN A N 1
ATOM 1683 C CA . GLN A 1 201 ? -17.148 3.647 20.270 1.00 96.50 201 GLN A CA 1
ATOM 1684 C C . GLN A 1 201 ? -17.622 2.427 21.067 1.00 96.50 201 GLN A C 1
ATOM 1686 O O . GLN A 1 201 ? -18.529 1.710 20.650 1.00 96.50 201 GLN A O 1
ATOM 1691 N N . THR A 1 202 ? -16.952 2.164 22.186 1.00 95.00 202 THR A N 1
ATOM 1692 C CA . THR A 1 202 ? -17.193 1.020 23.073 1.00 95.00 202 THR A CA 1
ATOM 1693 C C . THR A 1 202 ? -16.592 1.309 24.448 1.00 95.00 202 THR A C 1
ATOM 1695 O O . THR A 1 202 ? -15.664 2.114 24.541 1.00 95.00 202 THR A O 1
ATOM 1698 N N . ASP A 1 203 ? -17.100 0.650 25.489 1.00 93.56 203 ASP A N 1
ATOM 1699 C CA . ASP A 1 203 ? -16.602 0.810 26.858 1.00 93.56 203 ASP A CA 1
ATOM 1700 C C . ASP A 1 203 ? -15.219 0.161 27.046 1.00 93.56 203 ASP A C 1
ATOM 1702 O O . ASP A 1 203 ? -14.329 0.763 27.643 1.00 93.56 203 ASP A O 1
ATOM 1706 N N . ASP A 1 204 ? -15.006 -1.038 26.483 1.00 93.00 204 ASP A N 1
ATOM 1707 C CA . ASP A 1 204 ? -13.717 -1.743 26.521 1.00 93.00 204 ASP A CA 1
ATOM 1708 C C . ASP A 1 204 ? -13.439 -2.501 25.207 1.00 93.00 204 ASP A C 1
ATOM 1710 O O . ASP A 1 204 ? -13.897 -3.624 24.977 1.00 93.00 204 ASP A O 1
ATOM 1714 N N . LEU A 1 205 ? -12.614 -1.904 24.339 1.00 93.00 205 LEU A N 1
ATOM 1715 C CA . LEU A 1 205 ? -12.149 -2.548 23.104 1.00 93.00 205 LEU A CA 1
ATOM 1716 C C . LEU A 1 205 ? -11.283 -3.788 23.385 1.00 93.00 205 LEU A C 1
ATOM 1718 O O . LEU A 1 205 ? -11.281 -4.741 22.604 1.00 93.00 205 LEU A O 1
ATOM 1722 N N . TYR A 1 206 ? -10.535 -3.798 24.487 1.00 93.25 206 TYR A N 1
ATOM 1723 C CA . TYR A 1 206 ? -9.648 -4.908 24.817 1.00 93.25 206 TYR A CA 1
ATOM 1724 C C . TYR A 1 206 ? -10.427 -6.113 25.339 1.00 93.25 206 TYR A C 1
ATOM 1726 O O . TYR A 1 206 ? -9.990 -7.241 25.115 1.00 93.25 206 TYR A O 1
ATOM 1734 N N . GLN A 1 207 ? -11.602 -5.908 25.943 1.00 93.62 207 GLN A N 1
ATOM 1735 C CA . GLN A 1 207 ? -12.536 -6.998 26.231 1.00 93.62 207 GLN A CA 1
ATOM 1736 C C . GLN A 1 207 ? -12.937 -7.737 24.961 1.00 93.62 207 GLN A C 1
ATOM 1738 O O . GLN A 1 207 ? -12.783 -8.955 24.889 1.00 93.62 207 GLN A O 1
ATOM 1743 N N . HIS A 1 208 ? -13.337 -7.001 23.926 1.00 92.31 208 HIS A N 1
ATOM 1744 C CA . HIS A 1 208 ? -13.655 -7.603 22.638 1.00 92.31 208 HIS A CA 1
ATOM 1745 C C . HIS A 1 208 ? -12.470 -8.392 22.062 1.00 92.31 208 HIS A C 1
ATOM 1747 O O . HIS A 1 208 ? -12.650 -9.501 21.557 1.00 92.31 208 HIS A O 1
ATOM 1753 N N . MET A 1 209 ? -11.243 -7.868 22.176 1.00 93.62 209 MET A N 1
ATOM 1754 C CA . MET A 1 209 ? -10.045 -8.595 21.740 1.00 93.62 209 MET A CA 1
ATOM 1755 C C . MET A 1 209 ? -9.822 -9.895 22.528 1.00 93.62 209 MET A C 1
ATOM 1757 O O . MET A 1 209 ? -9.416 -10.892 21.929 1.00 93.62 209 MET A O 1
ATOM 1761 N N . ARG A 1 210 ? -10.093 -9.909 23.844 1.00 93.00 210 ARG A N 1
ATOM 1762 C CA . ARG A 1 210 ? -10.016 -11.116 24.694 1.00 93.00 210 ARG A CA 1
ATOM 1763 C C . ARG A 1 210 ? -11.029 -12.176 24.264 1.00 93.00 210 ARG A C 1
ATOM 1765 O O . ARG A 1 210 ? -10.691 -13.354 24.214 1.00 93.00 210 ARG A O 1
ATOM 1772 N N . GLU A 1 211 ? -12.240 -11.759 23.918 1.00 93.19 211 GLU A N 1
ATOM 1773 C CA . GLU A 1 211 ? -13.313 -12.653 23.466 1.00 93.19 211 GLU A CA 1
ATOM 1774 C C . GLU A 1 211 ? -13.065 -13.179 22.038 1.00 93.19 211 GLU A C 1
ATOM 1776 O O . GLU A 1 211 ? -13.463 -14.292 21.700 1.00 93.19 211 GLU A O 1
ATOM 1781 N N . ASN A 1 212 ? -12.326 -12.426 21.213 1.00 93.12 212 ASN A N 1
ATOM 1782 C CA . ASN A 1 212 ? -12.109 -12.719 19.793 1.00 93.12 212 ASN A CA 1
ATOM 1783 C C . ASN A 1 212 ? -10.637 -12.996 19.433 1.00 93.12 212 ASN A C 1
ATOM 1785 O O . ASN A 1 212 ? -10.187 -12.690 18.333 1.00 93.12 212 ASN A O 1
ATOM 1789 N N . LEU A 1 213 ? -9.860 -13.633 20.316 1.00 91.19 213 LEU A N 1
ATOM 1790 C CA . LEU A 1 213 ? -8.421 -13.911 20.107 1.00 91.19 213 LEU A CA 1
ATOM 1791 C C . LEU A 1 213 ? -8.081 -14.702 18.831 1.00 91.19 213 LEU A C 1
ATOM 1793 O O . LEU A 1 213 ? -6.934 -14.713 18.370 1.00 91.19 213 LEU A O 1
ATOM 1797 N N . HIS A 1 214 ? -9.050 -15.401 18.245 1.00 92.25 214 HIS A N 1
ATOM 1798 C CA . HIS A 1 214 ? -8.868 -16.077 16.964 1.00 92.25 214 HIS A CA 1
ATOM 1799 C C . HIS A 1 214 ? -8.660 -15.084 15.803 1.00 92.25 214 HIS A C 1
ATOM 1801 O O . HIS A 1 214 ? -7.997 -15.444 14.832 1.00 92.25 214 HIS A O 1
ATOM 1807 N N . GLU A 1 215 ? -9.109 -13.835 15.947 1.00 94.12 215 GLU A N 1
ATOM 1808 C CA . GLU A 1 215 ? -8.972 -12.758 14.961 1.00 94.12 215 GLU A CA 1
ATOM 1809 C C . GLU A 1 215 ? -7.674 -11.948 15.101 1.00 94.12 215 GLU A C 1
ATOM 1811 O O . GLU A 1 215 ? -7.181 -11.386 14.120 1.00 94.12 215 GLU A O 1
ATOM 1816 N N . TYR A 1 216 ? -7.082 -11.913 16.299 1.00 93.12 216 TYR A N 1
ATOM 1817 C CA . TYR A 1 216 ? -5.977 -11.006 16.629 1.00 93.12 216 TYR A CA 1
ATOM 1818 C C . TYR A 1 216 ? -4.614 -11.704 16.783 1.00 93.12 216 TYR A C 1
ATOM 1820 O O . TYR A 1 216 ? -4.504 -12.796 17.343 1.00 93.12 216 TYR A O 1
ATOM 1828 N N . ASP A 1 217 ? -3.551 -11.056 16.292 1.00 92.25 217 ASP A N 1
ATOM 1829 C CA . ASP A 1 217 ? -2.150 -11.404 16.576 1.00 92.25 217 ASP A CA 1
ATOM 1830 C C . ASP A 1 217 ? -1.626 -10.479 17.685 1.00 92.25 217 ASP A C 1
ATOM 1832 O O . ASP A 1 217 ? -1.311 -9.312 17.445 1.00 92.25 217 ASP A O 1
ATOM 1836 N N . THR A 1 218 ? -1.512 -11.018 18.897 1.00 91.44 218 THR A N 1
ATOM 1837 C CA . THR A 1 218 ? -1.064 -10.298 20.100 1.00 91.44 218 THR A CA 1
ATOM 1838 C C . THR A 1 218 ? 0.391 -10.619 20.452 1.00 91.44 218 THR A C 1
ATOM 1840 O O . THR A 1 218 ? 0.851 -10.347 21.560 1.00 91.44 218 THR A O 1
ATOM 1843 N N . SER A 1 219 ? 1.167 -11.169 19.509 1.00 89.00 219 SER A N 1
ATOM 1844 C CA . SER A 1 219 ? 2.535 -11.643 19.764 1.00 89.00 219 SER A CA 1
ATOM 1845 C C . SER A 1 219 ? 3.549 -10.548 20.105 1.00 89.00 219 SER A C 1
ATOM 1847 O O . SER A 1 219 ? 4.710 -10.841 20.380 1.00 89.00 219 SER A O 1
ATOM 1849 N N . ASN A 1 220 ? 3.171 -9.280 19.968 1.00 90.31 220 ASN A N 1
ATOM 1850 C CA . ASN A 1 220 ? 3.992 -8.111 20.279 1.00 90.31 220 ASN A CA 1
ATOM 1851 C C . ASN A 1 220 ? 3.669 -7.491 21.649 1.00 90.31 220 ASN A C 1
ATOM 1853 O O . ASN A 1 220 ? 4.289 -6.490 22.009 1.00 90.31 220 ASN A O 1
ATOM 1857 N N . TYR A 1 221 ? 2.726 -8.058 22.404 1.00 90.12 221 TYR A N 1
ATOM 1858 C CA . TYR A 1 221 ? 2.393 -7.602 23.750 1.00 90.12 221 TYR A CA 1
ATOM 1859 C C . TYR A 1 221 ? 3.478 -8.069 24.723 1.00 90.12 221 TYR A C 1
ATOM 1861 O O . TYR A 1 221 ? 3.690 -9.265 24.902 1.00 90.12 221 TYR A O 1
ATOM 1869 N N . VAL A 1 222 ? 4.174 -7.113 25.342 1.00 83.00 222 VAL A N 1
ATOM 1870 C CA . VAL A 1 222 ? 5.216 -7.379 26.354 1.00 83.00 222 VAL A CA 1
ATOM 1871 C C . VAL A 1 222 ? 4.687 -7.063 27.753 1.00 83.00 222 VAL A C 1
ATOM 1873 O O . VAL A 1 222 ? 4.740 -7.905 28.640 1.00 83.00 222 VAL A O 1
ATOM 1876 N N . ASN A 1 223 ? 4.095 -5.877 27.920 1.00 78.50 223 ASN A N 1
ATOM 1877 C CA . ASN A 1 223 ? 3.482 -5.418 29.166 1.00 78.50 223 ASN A CA 1
ATOM 1878 C C . ASN A 1 223 ? 1.978 -5.313 28.940 1.00 78.50 223 ASN A C 1
ATOM 1880 O O . ASN A 1 223 ? 1.467 -4.256 28.575 1.00 78.50 223 ASN A O 1
ATOM 1884 N N . ASN A 1 224 ? 1.304 -6.452 29.057 1.00 81.44 224 ASN A N 1
ATOM 1885 C CA . ASN A 1 224 ? -0.100 -6.634 28.723 1.00 81.44 224 ASN A CA 1
ATOM 1886 C C . ASN A 1 224 ? -1.043 -5.907 29.701 1.00 81.44 224 ASN A C 1
ATOM 1888 O O . ASN A 1 224 ? -1.715 -6.532 30.518 1.00 81.44 224 ASN A O 1
ATOM 1892 N N . LEU A 1 225 ? -1.075 -4.577 29.606 1.00 83.06 225 LEU A N 1
ATOM 1893 C CA . LEU A 1 225 ? -1.810 -3.680 30.501 1.00 83.06 225 LEU A CA 1
ATOM 1894 C C . LEU A 1 225 ? -3.299 -4.033 30.609 1.00 83.06 225 LEU A C 1
ATOM 1896 O O . LEU A 1 225 ? -3.904 -3.836 31.655 1.00 83.06 225 LEU A O 1
ATOM 1900 N N . HIS A 1 226 ? -3.862 -4.585 29.534 1.00 88.31 226 HIS A N 1
ATOM 1901 C CA . HIS A 1 226 ? -5.290 -4.872 29.403 1.00 88.31 226 HIS A CA 1
ATOM 1902 C C . HIS A 1 226 ? -5.620 -6.361 29.547 1.00 88.31 226 HIS A C 1
ATOM 1904 O O . HIS A 1 226 ? -6.707 -6.787 29.168 1.00 88.31 226 HIS A O 1
ATOM 1910 N N . GLY A 1 227 ? -4.684 -7.190 30.019 1.00 88.75 227 GLY A N 1
ATOM 1911 C CA . GLY A 1 227 ? -4.931 -8.618 30.249 1.00 88.75 227 GLY A CA 1
ATOM 1912 C C . GLY A 1 227 ? -5.320 -9.421 28.997 1.00 88.75 227 GLY A C 1
ATOM 1913 O O . GLY A 1 227 ? -5.957 -10.462 29.117 1.00 88.75 227 GLY A O 1
ATOM 1914 N N . VAL A 1 228 ? -4.965 -8.963 27.791 1.00 89.88 228 VAL A N 1
ATOM 1915 C CA . VAL A 1 228 ? -5.222 -9.660 26.520 1.00 89.88 228 VAL A CA 1
ATOM 1916 C C . VAL A 1 228 ? -4.237 -10.820 26.335 1.00 89.88 228 VAL A C 1
ATOM 1918 O O . VAL A 1 228 ? -3.041 -10.558 26.225 1.00 89.88 228 VAL A O 1
ATOM 1921 N N . PRO A 1 229 ? -4.665 -12.093 26.285 1.00 88.25 229 PRO A N 1
ATOM 1922 C CA . PRO A 1 229 ? -3.734 -13.214 26.156 1.00 88.25 229 PRO A CA 1
ATOM 1923 C C . PRO A 1 229 ? -2.753 -13.059 24.987 1.00 88.25 229 PRO A C 1
ATOM 1925 O O . PRO A 1 229 ? -3.136 -12.671 23.879 1.00 88.25 229 PRO A O 1
ATOM 1928 N N . THR A 1 230 ? -1.476 -13.352 25.239 1.00 87.50 230 THR A N 1
ATOM 1929 C CA . THR A 1 230 ? -0.408 -13.231 24.243 1.00 87.50 230 THR A CA 1
ATOM 1930 C C . THR A 1 230 ? -0.359 -14.471 23.355 1.00 87.50 230 THR A C 1
ATOM 1932 O O . THR A 1 230 ? -0.380 -15.606 23.831 1.00 87.50 230 THR A O 1
ATOM 1935 N N . SER A 1 231 ? -0.314 -14.266 22.039 1.00 83.00 231 SER A N 1
ATOM 1936 C CA . SER A 1 231 ? -0.232 -15.344 21.053 1.00 83.00 231 SER A CA 1
ATOM 1937 C C . SER A 1 231 ? 1.170 -15.475 20.458 1.00 83.00 231 SER A C 1
ATOM 1939 O O . SER A 1 231 ? 2.013 -14.589 20.575 1.00 83.00 231 SER A O 1
ATOM 1941 N N . ILE A 1 232 ? 1.414 -16.561 19.727 1.00 82.25 232 ILE A N 1
ATOM 1942 C CA . ILE A 1 232 ? 2.484 -16.582 18.721 1.00 82.25 232 ILE A CA 1
ATOM 1943 C C . ILE A 1 232 ? 2.034 -15.823 17.469 1.00 82.25 232 ILE A C 1
ATOM 1945 O O . ILE A 1 232 ? 0.834 -15.641 17.252 1.00 82.25 232 ILE A O 1
ATOM 1949 N N . SER A 1 233 ? 2.981 -15.378 16.638 1.00 82.44 233 SER A N 1
ATOM 1950 C CA . SER A 1 233 ? 2.623 -14.701 15.387 1.00 82.44 233 SER A CA 1
ATOM 1951 C C . SER A 1 233 ? 2.049 -15.708 14.390 1.00 82.44 233 SER A C 1
ATOM 1953 O O . SER A 1 233 ? 2.746 -16.631 13.958 1.00 82.44 233 SER A O 1
ATOM 1955 N N . VAL A 1 234 ? 0.775 -15.520 14.035 1.00 83.75 234 VAL A N 1
ATOM 1956 C CA . VAL A 1 234 ? 0.012 -16.393 13.133 1.00 83.75 234 VAL A CA 1
ATOM 1957 C C . VAL A 1 234 ? -0.389 -15.621 11.878 1.00 83.75 234 VAL A C 1
ATOM 1959 O O . VAL A 1 234 ? -0.836 -14.478 11.946 1.00 83.75 234 VAL A O 1
ATOM 1962 N N . ILE A 1 235 ? -0.238 -16.256 10.716 1.00 85.50 235 ILE A N 1
ATOM 1963 C CA . ILE A 1 235 ? -0.599 -15.666 9.422 1.00 85.50 235 ILE A CA 1
ATOM 1964 C C . ILE A 1 235 ? -2.110 -15.419 9.355 1.00 85.50 235 ILE A C 1
ATOM 1966 O O . ILE A 1 235 ? -2.902 -16.285 9.714 1.00 85.50 235 ILE A O 1
ATOM 1970 N N . GLY A 1 236 ? -2.501 -14.258 8.827 1.00 86.31 236 GLY A N 1
ATOM 1971 C CA . GLY A 1 236 ? -3.899 -13.922 8.535 1.00 86.31 236 GLY A CA 1
ATOM 1972 C C . GLY A 1 236 ? -4.669 -13.304 9.701 1.00 86.31 236 GLY A C 1
ATOM 1973 O O . GLY A 1 236 ? -5.785 -12.844 9.483 1.00 86.31 236 GLY A O 1
ATOM 1974 N N . LYS A 1 237 ? -4.074 -13.246 10.897 1.00 92.00 237 LYS A N 1
ATOM 1975 C CA . LYS A 1 237 ? -4.629 -12.519 12.041 1.00 92.00 237 LYS A CA 1
ATOM 1976 C C . LYS A 1 237 ? -4.227 -11.046 12.027 1.00 92.00 237 LYS A C 1
ATOM 1978 O O . LYS A 1 237 ? -3.153 -10.686 11.536 1.00 92.00 237 LYS A O 1
ATOM 1983 N N . MET A 1 238 ? -5.071 -10.201 12.610 1.00 94.00 238 MET A N 1
ATOM 1984 C CA . MET A 1 238 ? -4.844 -8.763 12.693 1.00 94.00 238 MET A CA 1
ATOM 1985 C C . MET A 1 238 ? -3.990 -8.421 13.906 1.00 94.00 238 MET A C 1
ATOM 1987 O O . MET A 1 238 ? -4.393 -8.607 15.052 1.00 94.00 238 MET A O 1
ATOM 1991 N N . LYS A 1 239 ? -2.786 -7.911 13.654 1.00 93.44 239 LYS A N 1
ATOM 1992 C CA . LYS A 1 239 ? -1.902 -7.429 14.714 1.00 93.44 239 LYS A CA 1
ATOM 1993 C C . LYS A 1 239 ? -2.355 -6.061 15.208 1.00 93.44 239 LYS A C 1
ATOM 1995 O O . LYS A 1 239 ? -2.531 -5.153 14.398 1.00 93.44 239 LYS A O 1
ATOM 2000 N N . ASP A 1 240 ? -2.447 -5.893 16.525 1.00 92.44 240 ASP A N 1
ATOM 2001 C CA . ASP A 1 240 ? -2.453 -4.551 17.107 1.00 92.44 240 ASP A CA 1
ATOM 2002 C C . ASP A 1 240 ? -1.033 -3.973 17.035 1.00 92.44 240 ASP A C 1
ATOM 2004 O O . ASP A 1 240 ? -0.148 -4.326 17.817 1.00 92.44 240 ASP A O 1
ATOM 2008 N N . GLU A 1 241 ? -0.810 -3.080 16.072 1.00 92.88 241 GLU A N 1
ATOM 2009 C CA . GLU A 1 241 ? 0.485 -2.448 15.794 1.00 92.88 241 GLU A CA 1
ATOM 2010 C C . GLU A 1 241 ? 1.071 -1.715 17.017 1.00 92.88 241 GLU A C 1
ATOM 2012 O O . GLU A 1 241 ? 2.296 -1.611 17.141 1.00 92.88 241 GLU A O 1
ATOM 2017 N N . TYR A 1 242 ? 0.228 -1.227 17.936 1.00 92.56 242 TYR A N 1
ATOM 2018 C CA . TYR A 1 242 ? 0.654 -0.432 19.092 1.00 92.56 242 TYR A CA 1
ATOM 2019 C C . TYR A 1 242 ? 0.665 -1.201 20.420 1.00 92.56 242 TYR A C 1
ATOM 2021 O O . TYR A 1 242 ? 1.006 -0.609 21.446 1.00 92.56 242 TYR A O 1
ATOM 2029 N N . ALA A 1 243 ? 0.403 -2.512 20.391 1.00 91.50 243 ALA A N 1
ATOM 2030 C CA . ALA A 1 243 ? 0.545 -3.435 21.521 1.00 91.50 243 ALA A CA 1
ATOM 2031 C C . ALA A 1 243 ? -0.182 -2.970 22.801 1.00 91.50 243 ALA A C 1
ATOM 2033 O O . ALA A 1 243 ? 0.423 -2.863 23.869 1.00 91.50 243 ALA A O 1
ATOM 2034 N N . GLY A 1 244 ? -1.467 -2.636 22.683 1.00 90.88 244 GLY A N 1
ATOM 2035 C CA . GLY A 1 244 ? -2.318 -2.180 23.782 1.00 90.88 244 GLY A CA 1
ATOM 2036 C C . GLY A 1 244 ? -2.235 -0.681 24.080 1.00 90.88 244 GLY A C 1
ATOM 2037 O O . GLY A 1 244 ? -2.856 -0.201 25.028 1.00 90.88 244 GLY A O 1
ATOM 2038 N N . LYS A 1 245 ? -1.465 0.094 23.310 1.00 92.25 245 LYS A N 1
ATOM 2039 C CA . LYS A 1 245 ? -1.404 1.552 23.475 1.00 92.25 245 LYS A CA 1
ATOM 2040 C C . LYS A 1 245 ? -2.461 2.222 22.608 1.00 92.25 245 LYS A C 1
ATOM 2042 O O . LYS A 1 245 ? -2.314 2.296 21.390 1.00 92.25 245 LYS A O 1
ATOM 2047 N N . ALA A 1 246 ? -3.493 2.757 23.256 1.00 92.06 246 ALA A N 1
ATOM 2048 C CA . ALA A 1 246 ? -4.575 3.456 22.577 1.00 92.06 246 ALA A CA 1
ATOM 2049 C C . ALA A 1 246 ? -4.075 4.683 21.791 1.00 92.06 246 ALA A C 1
ATOM 2051 O O . ALA A 1 246 ? -3.138 5.381 22.199 1.00 92.06 246 ALA A O 1
ATOM 2052 N N . ILE A 1 247 ? -4.735 4.956 20.665 1.00 95.88 247 ILE A N 1
ATOM 2053 C CA . ILE A 1 247 ? -4.511 6.155 19.857 1.00 95.88 247 ILE A CA 1
ATOM 2054 C C . ILE A 1 247 ? -5.294 7.310 20.485 1.00 95.88 247 ILE A C 1
ATOM 2056 O O . ILE A 1 247 ? -6.518 7.278 20.538 1.00 95.88 247 ILE A O 1
ATOM 2060 N N . LYS A 1 248 ? -4.580 8.346 20.925 1.00 95.62 248 LYS A N 1
ATOM 2061 C CA . LYS A 1 248 ? -5.146 9.587 21.467 1.00 95.62 248 LYS A CA 1
ATOM 2062 C C . LYS A 1 248 ? -5.633 10.510 20.352 1.00 95.62 248 LYS A C 1
ATOM 2064 O O . LYS A 1 248 ? -6.698 11.105 20.462 1.00 95.62 248 LYS A O 1
ATOM 2069 N N . CYS A 1 249 ? -4.856 10.631 19.272 1.00 95.00 249 CYS A N 1
ATOM 2070 C CA . CYS A 1 249 ? -5.213 11.451 18.111 1.00 95.00 249 CYS A CA 1
ATOM 2071 C C . CYS A 1 249 ? -4.720 10.822 16.803 1.00 95.00 249 CYS A C 1
ATOM 2073 O O . CYS A 1 249 ? -3.631 10.240 16.751 1.00 95.00 249 CYS A O 1
ATOM 2075 N N . PHE A 1 250 ? -5.488 11.013 15.731 1.00 96.19 250 PHE A N 1
ATOM 2076 C CA . PHE A 1 250 ? -5.125 10.639 14.367 1.00 96.19 250 PHE A CA 1
ATOM 2077 C C . PHE A 1 250 ? -5.390 11.801 13.405 1.00 96.19 250 PHE A C 1
ATOM 2079 O O . PHE A 1 250 ? -6.487 12.353 13.389 1.00 96.19 250 PHE A O 1
ATOM 2086 N N . TYR A 1 251 ? -4.402 12.125 12.569 1.00 94.69 251 TYR A N 1
ATOM 2087 C CA . TYR A 1 251 ? -4.519 13.125 11.507 1.00 94.69 251 TYR A CA 1
ATOM 2088 C C . TYR A 1 251 ? -4.109 12.505 10.169 1.00 94.69 251 TYR A C 1
ATOM 2090 O O . TYR A 1 251 ? -2.927 12.235 9.931 1.00 94.69 251 TYR A O 1
ATOM 2098 N N . GLY A 1 252 ? -5.088 12.261 9.297 1.00 93.06 252 GLY A N 1
ATOM 2099 C CA . GLY A 1 252 ? -4.879 11.740 7.948 1.00 93.06 252 GLY A CA 1
ATOM 2100 C C . GLY A 1 252 ? -4.788 12.869 6.926 1.00 93.06 252 GLY A C 1
ATOM 2101 O O . GLY A 1 252 ? -5.811 13.360 6.473 1.00 93.06 252 GLY A O 1
ATOM 2102 N N . ALA A 1 253 ? -3.572 13.251 6.533 1.00 90.75 253 ALA A N 1
ATOM 2103 C CA . ALA A 1 253 ? -3.338 14.284 5.516 1.00 90.75 253 ALA A CA 1
ATOM 2104 C C . ALA A 1 253 ? -3.409 13.738 4.073 1.00 90.75 253 ALA A C 1
ATOM 2106 O O . ALA A 1 253 ? -3.217 14.475 3.114 1.00 90.75 253 ALA A O 1
ATOM 2107 N N . GLY A 1 254 ? -3.613 12.430 3.901 1.00 89.19 254 GLY A N 1
ATOM 2108 C CA . GLY A 1 254 ? -3.810 11.789 2.603 1.00 89.19 254 GLY A CA 1
ATOM 2109 C C . GLY A 1 254 ? -3.154 10.414 2.509 1.00 89.19 254 GLY A C 1
ATOM 2110 O O . GLY A 1 254 ? -2.606 9.863 3.470 1.00 89.19 254 GLY A O 1
ATOM 2111 N N . ALA A 1 255 ? -3.185 9.831 1.311 1.00 89.06 255 ALA A N 1
ATOM 2112 C CA . ALA A 1 255 ? -2.635 8.497 1.071 1.00 89.06 255 ALA A CA 1
ATOM 2113 C C . ALA A 1 255 ? -1.142 8.397 1.457 1.00 89.06 255 ALA A C 1
ATOM 2115 O O . ALA A 1 255 ? -0.277 9.003 0.817 1.00 89.06 255 ALA A O 1
ATOM 2116 N N . LYS A 1 256 ? -0.825 7.551 2.449 1.00 91.38 256 LYS A N 1
ATOM 2117 C CA . LYS A 1 256 ? 0.527 7.358 3.012 1.00 91.38 256 LYS A CA 1
ATOM 2118 C C . LYS A 1 256 ? 1.134 8.634 3.628 1.00 91.38 256 LYS A C 1
ATOM 2120 O O . LYS A 1 256 ? 2.363 8.761 3.686 1.00 91.38 256 LYS A O 1
ATOM 2125 N N . ALA A 1 257 ? 0.292 9.561 4.083 1.00 93.75 257 ALA A N 1
ATOM 2126 C CA . ALA A 1 257 ? 0.678 10.772 4.797 1.00 93.75 257 ALA A CA 1
ATOM 2127 C C . ALA A 1 257 ? -0.230 10.974 6.022 1.00 93.75 257 ALA A C 1
ATOM 2129 O O . ALA A 1 257 ? -1.381 11.376 5.888 1.00 93.75 257 ALA A O 1
ATOM 2130 N N . TYR A 1 258 ? 0.264 10.649 7.216 1.00 95.00 258 TYR A N 1
ATOM 2131 C CA . TYR A 1 258 ? -0.537 10.697 8.438 1.00 95.00 258 TYR A CA 1
ATOM 2132 C C . TYR A 1 258 ? 0.308 10.821 9.707 1.00 95.00 258 TYR A C 1
ATOM 2134 O O . TYR A 1 258 ? 1.509 10.523 9.718 1.00 95.00 258 TYR A O 1
ATOM 2142 N N . CYS A 1 259 ? -0.355 11.221 10.787 1.00 96.81 259 CYS A N 1
ATOM 2143 C CA . CYS A 1 259 ? 0.199 11.313 12.127 1.00 96.81 259 CYS A CA 1
ATOM 2144 C C . CYS A 1 259 ? -0.697 10.581 13.131 1.00 96.81 259 CYS A C 1
ATOM 2146 O O . CYS A 1 259 ? -1.917 10.721 13.090 1.00 96.81 259 CYS A O 1
ATOM 2148 N N . VAL A 1 260 ? -0.084 9.803 14.022 1.00 97.50 260 VAL A N 1
ATOM 2149 C CA . VAL A 1 260 ? -0.739 9.119 15.145 1.00 97.50 260 VAL A CA 1
ATOM 2150 C C . VAL A 1 260 ? -0.046 9.542 16.433 1.00 97.50 260 VAL A C 1
ATOM 2152 O O . VAL A 1 260 ? 1.179 9.435 16.534 1.00 97.50 260 VAL A O 1
ATOM 2155 N N . LYS A 1 261 ? -0.827 9.985 17.416 1.00 97.50 261 LYS A N 1
ATOM 2156 C CA . LYS A 1 261 ? -0.376 10.245 18.785 1.00 97.50 261 LYS A CA 1
ATOM 2157 C C . LYS A 1 261 ? -0.939 9.170 19.701 1.00 97.50 261 LYS A C 1
ATOM 2159 O O . LYS A 1 261 ? -2.152 8.970 19.727 1.00 97.50 261 LYS A O 1
ATOM 2164 N N . LEU A 1 262 ? -0.069 8.466 20.413 1.00 95.94 262 LEU A N 1
ATOM 2165 C CA . LEU A 1 262 ? -0.456 7.412 21.352 1.00 95.94 262 LEU A CA 1
ATOM 2166 C C . LEU A 1 262 ? -0.743 7.983 22.747 1.00 95.94 262 LEU A C 1
ATOM 2168 O O . LEU A 1 262 ? -0.439 9.142 23.028 1.00 95.94 262 LEU A O 1
ATOM 2172 N N . ALA A 1 263 ? -1.318 7.159 23.623 1.00 92.50 263 ALA A N 1
ATOM 2173 C CA . ALA A 1 263 ? -1.601 7.514 25.015 1.00 92.50 263 ALA A CA 1
ATOM 2174 C C . ALA A 1 263 ? -0.349 7.907 25.827 1.00 92.50 263 ALA A C 1
ATOM 2176 O O . ALA A 1 263 ? -0.454 8.711 26.743 1.00 92.50 263 ALA A O 1
ATOM 2177 N N . ASP A 1 264 ? 0.834 7.400 25.462 1.00 92.62 264 ASP A N 1
ATOM 2178 C CA . ASP A 1 264 ? 2.133 7.770 26.052 1.00 92.62 264 ASP A CA 1
ATOM 2179 C C . ASP A 1 264 ? 2.781 8.998 25.375 1.00 92.62 264 ASP A C 1
ATOM 2181 O O . ASP A 1 264 ? 3.994 9.188 25.444 1.00 92.62 264 ASP A O 1
ATOM 2185 N N . ASP A 1 265 ? 1.982 9.787 24.648 1.00 94.69 265 ASP A N 1
ATOM 2186 C CA . ASP A 1 265 ? 2.369 10.952 23.840 1.00 94.69 265 ASP A CA 1
ATOM 2187 C C . ASP A 1 265 ? 3.443 10.671 22.767 1.00 94.69 265 ASP A C 1
ATOM 2189 O O . ASP A 1 265 ? 3.964 11.586 22.116 1.00 94.69 265 ASP A O 1
ATOM 2193 N N . LYS A 1 266 ? 3.730 9.395 22.479 1.00 95.06 266 LYS A N 1
ATOM 2194 C CA . LYS A 1 266 ? 4.596 9.015 21.366 1.00 95.06 266 LYS A CA 1
ATOM 2195 C C . LYS A 1 266 ? 3.937 9.372 20.037 1.00 95.06 266 LYS A C 1
ATOM 2197 O O . LYS A 1 266 ? 2.828 8.938 19.724 1.00 95.06 266 LYS A O 1
ATOM 2202 N N . LEU A 1 267 ? 4.689 10.095 19.209 1.00 96.19 267 LEU A N 1
ATOM 2203 C CA . LEU A 1 267 ? 4.246 10.549 17.895 1.00 96.19 267 LEU A CA 1
ATOM 2204 C C . LEU A 1 267 ? 4.795 9.662 16.769 1.00 96.19 267 LEU A C 1
ATOM 2206 O O . LEU A 1 267 ? 6.011 9.527 16.585 1.00 96.19 267 LEU A O 1
ATOM 2210 N N . VAL A 1 268 ? 3.902 9.096 15.961 1.00 96.31 268 VAL A N 1
ATOM 2211 C CA . VAL A 1 268 ? 4.233 8.331 14.756 1.00 96.31 268 VAL A CA 1
ATOM 2212 C C . VAL A 1 268 ? 3.836 9.139 13.529 1.00 96.31 268 VAL A C 1
ATOM 2214 O O . VAL A 1 268 ? 2.659 9.350 13.264 1.00 96.31 268 VAL A O 1
ATOM 2217 N N . LYS A 1 269 ? 4.836 9.566 12.754 1.00 96.81 269 LYS A N 1
ATOM 2218 C CA . LYS A 1 269 ? 4.670 10.411 11.564 1.00 96.81 269 LYS A CA 1
ATOM 2219 C C . LYS A 1 269 ? 5.020 9.643 10.290 1.00 96.81 269 LYS A C 1
ATOM 2221 O O . LYS A 1 269 ? 6.050 8.960 10.240 1.00 96.81 269 LYS A O 1
ATOM 2226 N N . LYS A 1 270 ? 4.202 9.779 9.246 1.00 95.69 270 LYS A N 1
ATOM 2227 C CA . LYS A 1 270 ? 4.427 9.217 7.907 1.00 95.69 270 LYS A CA 1
ATOM 2228 C C . LYS A 1 270 ? 4.151 10.280 6.853 1.00 95.69 270 LYS A C 1
ATOM 2230 O O . LYS A 1 270 ? 3.122 10.932 6.909 1.00 95.69 270 LYS A O 1
ATOM 2235 N N . ALA A 1 271 ? 5.028 10.394 5.861 1.00 95.12 271 ALA A N 1
ATOM 2236 C CA . ALA A 1 271 ? 4.806 11.231 4.685 1.00 95.12 271 ALA A CA 1
ATOM 2237 C C . ALA A 1 271 ? 5.512 10.614 3.470 1.00 95.12 271 ALA A C 1
ATOM 2239 O O . ALA A 1 271 ? 6.738 10.451 3.451 1.00 95.12 271 ALA A O 1
ATOM 2240 N N . LYS A 1 272 ? 4.741 10.212 2.454 1.00 91.12 272 LYS A N 1
ATOM 2241 C CA . LYS A 1 272 ? 5.276 9.520 1.276 1.00 91.12 272 LYS A CA 1
ATOM 2242 C C . LYS A 1 272 ? 6.233 10.412 0.491 1.00 91.12 272 LYS A C 1
ATOM 2244 O O . LYS A 1 272 ? 5.882 11.488 0.024 1.00 91.12 272 LYS A O 1
ATOM 2249 N N . GLY A 1 273 ? 7.438 9.901 0.244 1.00 89.88 273 GLY A N 1
ATOM 2250 C CA . GLY A 1 273 ? 8.429 10.589 -0.584 1.00 89.88 273 GLY A CA 1
ATOM 2251 C C . GLY A 1 273 ? 9.103 11.780 0.101 1.00 89.88 273 GLY A C 1
ATOM 2252 O O . GLY A 1 273 ? 9.744 12.562 -0.603 1.00 89.88 273 GLY A O 1
ATOM 2253 N N . VAL A 1 274 ? 8.969 11.895 1.426 1.00 93.75 274 VAL A N 1
ATOM 2254 C CA . VAL A 1 274 ? 9.710 12.814 2.298 1.00 93.75 274 VAL A CA 1
ATOM 2255 C C . VAL A 1 274 ? 10.798 12.021 3.028 1.00 93.75 274 VAL A C 1
ATOM 2257 O O . VAL A 1 274 ? 10.588 10.875 3.433 1.00 93.75 274 VAL A O 1
ATOM 2260 N N . LYS A 1 275 ? 11.994 12.597 3.187 1.00 93.38 275 LYS A N 1
ATOM 2261 C CA . LYS A 1 275 ? 13.107 11.927 3.880 1.00 93.38 275 LYS A CA 1
ATOM 2262 C C . LYS A 1 275 ? 12.783 11.710 5.364 1.00 93.38 275 LYS A C 1
ATOM 2264 O O . LYS A 1 275 ? 12.251 12.592 6.033 1.00 93.38 275 LYS A O 1
ATOM 2269 N N . LYS A 1 276 ? 13.203 10.562 5.914 1.00 94.12 276 LYS A N 1
ATOM 2270 C CA . LYS A 1 276 ? 12.959 10.169 7.318 1.00 94.12 276 LYS A CA 1
ATOM 2271 C C . LYS A 1 276 ? 13.411 11.228 8.332 1.00 94.12 276 LYS A C 1
ATOM 2273 O O . LYS A 1 276 ? 12.734 11.431 9.335 1.00 94.12 276 LYS A O 1
ATOM 2278 N N . ILE A 1 277 ? 14.531 11.907 8.070 1.00 93.81 277 ILE A N 1
ATOM 2279 C CA . ILE A 1 277 ? 15.053 12.959 8.953 1.00 93.81 277 ILE A CA 1
ATOM 2280 C C . ILE A 1 277 ? 14.117 14.170 9.029 1.00 93.81 277 ILE A C 1
ATOM 2282 O O . ILE A 1 277 ? 13.863 14.661 10.122 1.00 93.81 277 ILE A O 1
ATOM 2286 N N . VAL A 1 278 ? 13.542 14.580 7.896 1.00 94.75 278 VAL A N 1
ATOM 2287 C CA . VAL A 1 278 ? 12.580 15.688 7.809 1.00 94.75 278 VAL A CA 1
ATOM 2288 C C . VAL A 1 278 ? 11.289 15.317 8.526 1.00 94.75 278 VAL A C 1
ATOM 2290 O O . VAL A 1 278 ? 10.802 16.082 9.349 1.00 94.75 278 VAL A O 1
ATOM 2293 N N . ILE A 1 279 ? 10.793 14.095 8.315 1.00 95.31 279 ILE A N 1
ATOM 2294 C CA . ILE A 1 279 ? 9.623 13.585 9.041 1.00 95.31 279 ILE A CA 1
ATOM 2295 C C . ILE A 1 279 ? 9.870 13.604 10.554 1.00 95.31 279 ILE A C 1
ATOM 2297 O O . ILE A 1 279 ? 8.990 13.992 11.315 1.00 95.31 279 ILE A O 1
ATOM 2301 N N . LYS A 1 280 ? 11.059 13.184 11.007 1.00 94.88 280 LYS A N 1
ATOM 2302 C CA . LYS A 1 280 ? 11.378 13.097 12.437 1.00 94.88 280 LYS A CA 1
ATOM 2303 C C . LYS A 1 280 ? 11.558 14.476 13.077 1.00 94.88 280 LYS A C 1
ATOM 2305 O O . LYS A 1 280 ? 10.974 14.691 14.135 1.00 94.88 280 LYS A O 1
ATOM 2310 N N . LYS A 1 281 ? 12.359 15.354 12.465 1.00 94.38 281 LYS A N 1
ATOM 2311 C CA . LYS A 1 281 ? 12.854 16.598 13.080 1.00 94.38 281 LYS A CA 1
ATOM 2312 C C . LYS A 1 281 ? 12.130 17.875 12.652 1.00 94.38 281 LYS A C 1
ATOM 2314 O O . LYS A 1 281 ? 12.174 18.830 13.407 1.00 94.38 281 LYS A O 1
ATOM 2319 N N . VAL A 1 282 ? 11.538 17.910 11.458 1.00 94.88 282 VAL A N 1
ATOM 2320 C CA . VAL A 1 282 ? 10.963 19.141 10.885 1.00 94.88 282 VAL A CA 1
ATOM 2321 C C . VAL A 1 282 ? 9.445 19.123 10.982 1.00 94.88 282 VAL A C 1
ATOM 2323 O O . VAL A 1 282 ? 8.872 20.039 11.548 1.00 94.88 282 VAL A O 1
ATOM 2326 N N . LEU A 1 283 ? 8.796 18.066 10.484 1.00 95.25 283 LEU A N 1
ATOM 2327 C CA . LEU A 1 283 ? 7.336 17.966 10.551 1.00 95.25 283 LEU A CA 1
ATOM 2328 C C . LEU A 1 283 ? 6.873 17.766 11.997 1.00 95.25 283 LEU A C 1
ATOM 2330 O O . LEU A 1 283 ? 7.361 16.867 12.687 1.00 95.25 283 LEU A O 1
ATOM 2334 N N . THR A 1 284 ? 5.897 18.549 12.425 1.00 95.31 284 THR A N 1
ATOM 2335 C CA . THR A 1 284 ? 5.292 18.560 13.762 1.00 95.31 284 THR A CA 1
ATOM 2336 C C . THR A 1 284 ? 3.899 17.936 13.741 1.00 95.31 284 THR A C 1
ATOM 2338 O O . THR A 1 284 ? 3.357 17.686 12.674 1.00 95.31 284 THR A O 1
ATOM 2341 N N . GLU A 1 285 ? 3.303 17.658 14.905 1.00 95.44 285 GLU A N 1
ATOM 2342 C CA . GLU A 1 285 ? 1.890 17.241 14.985 1.00 95.44 285 GLU A CA 1
ATOM 2343 C C . GLU A 1 285 ? 0.953 18.292 14.362 1.00 95.44 285 GLU A C 1
ATOM 2345 O O . GLU A 1 285 ? 0.044 17.934 13.614 1.00 95.44 285 GLU A O 1
ATOM 2350 N N . PHE A 1 286 ? 1.235 19.574 14.615 1.00 94.50 286 PHE A N 1
ATOM 2351 C CA . PHE A 1 286 ? 0.476 20.719 14.112 1.00 94.50 286 PHE A CA 1
ATOM 2352 C C . PHE A 1 286 ? 0.434 20.763 12.580 1.00 94.50 286 PHE A C 1
ATOM 2354 O O . PHE A 1 286 ? -0.632 20.936 12.004 1.00 94.50 286 PHE A O 1
ATOM 2361 N N . ASP A 1 287 ? 1.553 20.477 11.910 1.00 94.44 287 ASP A N 1
ATOM 2362 C CA . ASP A 1 287 ? 1.600 20.417 10.443 1.00 94.44 287 ASP A CA 1
ATOM 2363 C C . ASP A 1 287 ? 0.603 19.396 9.862 1.00 94.44 287 ASP A C 1
ATOM 2365 O O . ASP A 1 287 ? -0.069 19.661 8.865 1.00 94.44 287 ASP A O 1
ATOM 2369 N N . TYR A 1 288 ? 0.478 18.218 10.485 1.00 94.75 288 TYR A N 1
ATOM 2370 C CA . TYR A 1 288 ? -0.490 17.207 10.040 1.00 94.75 288 TYR A CA 1
ATOM 2371 C C . TYR A 1 288 ? -1.922 17.598 10.371 1.00 94.75 288 TYR A C 1
ATOM 2373 O O . TYR A 1 288 ? -2.812 17.338 9.563 1.00 94.75 288 TYR A O 1
ATOM 2381 N N . LYS A 1 289 ? -2.139 18.208 11.538 1.00 93.31 289 LYS A N 1
ATOM 2382 C CA . LYS A 1 289 ? -3.444 18.717 11.950 1.00 93.31 289 LYS A CA 1
ATOM 2383 C C . LYS A 1 289 ? -3.950 19.767 10.953 1.00 93.31 289 LYS A C 1
ATOM 2385 O O . LYS A 1 289 ? -5.013 19.566 10.374 1.00 93.31 289 LYS A O 1
ATOM 2390 N N . ASN A 1 290 ? -3.141 20.776 10.637 1.00 91.31 290 ASN A N 1
ATOM 2391 C CA . ASN A 1 290 ? -3.495 21.830 9.680 1.00 91.31 290 ASN A CA 1
ATOM 2392 C C . ASN A 1 290 ? -3.744 21.280 8.272 1.00 91.31 290 ASN A C 1
ATOM 2394 O O . ASN A 1 290 ? -4.643 21.740 7.570 1.00 91.31 290 ASN A O 1
ATOM 2398 N N . ALA A 1 291 ? -2.954 20.289 7.843 1.00 90.94 291 ALA A N 1
ATOM 2399 C CA . ALA A 1 291 ? -3.169 19.634 6.558 1.00 90.94 291 ALA A CA 1
ATOM 2400 C C . ALA A 1 291 ? -4.491 18.847 6.533 1.00 90.94 291 ALA A C 1
ATOM 2402 O O . ALA A 1 291 ? -5.230 18.941 5.558 1.00 90.94 291 ALA A O 1
ATOM 2403 N N . ALA A 1 292 ? -4.816 18.108 7.598 1.00 90.06 292 ALA A N 1
ATOM 2404 C CA . ALA A 1 292 ? -6.052 17.330 7.688 1.00 90.06 292 ALA A CA 1
ATOM 2405 C C . ALA A 1 292 ? -7.308 18.216 7.813 1.00 90.06 292 ALA A C 1
ATOM 2407 O O . ALA A 1 292 ? -8.343 17.895 7.233 1.00 90.06 292 ALA A O 1
ATOM 2408 N N . GLN A 1 293 ? -7.208 19.339 8.529 1.00 87.94 293 GLN A N 1
ATOM 2409 C CA . GLN A 1 293 ? -8.298 20.304 8.724 1.00 87.94 293 GLN A CA 1
ATOM 2410 C C . GLN A 1 293 ? -8.454 21.305 7.573 1.00 87.94 293 GLN A C 1
ATOM 2412 O O . GLN A 1 293 ? -9.345 22.142 7.617 1.00 87.94 293 GLN A O 1
ATOM 2417 N N . GLN A 1 294 ? -7.612 21.212 6.539 1.00 77.94 294 GLN A N 1
ATOM 2418 C CA . GLN A 1 294 ? -7.625 22.095 5.365 1.00 77.94 294 GLN A CA 1
ATOM 2419 C C . GLN A 1 294 ? -7.347 23.577 5.660 1.00 77.94 294 GLN A C 1
ATOM 2421 O O . GLN A 1 294 ? -7.566 24.431 4.808 1.00 77.94 294 GLN A O 1
ATOM 2426 N N . GLU A 1 295 ? -6.754 23.884 6.812 1.00 71.19 295 GLU A N 1
ATOM 2427 C CA . GLU A 1 295 ? -6.375 25.251 7.197 1.00 71.19 295 GLU A CA 1
ATOM 2428 C C . GLU A 1 295 ? -5.164 25.771 6.399 1.00 71.19 295 GLU A C 1
ATOM 2430 O O . GLU A 1 295 ? -4.938 26.971 6.281 1.00 71.19 295 GLU A O 1
ATOM 2435 N N . SER A 1 296 ? -4.352 24.875 5.828 1.00 65.81 296 SER A N 1
ATOM 2436 C CA . SER A 1 296 ? -3.174 25.224 5.021 1.00 65.81 296 SER A CA 1
ATOM 2437 C C . SER A 1 296 ? -3.193 24.515 3.669 1.00 65.81 296 SER A C 1
ATOM 2439 O O . SER A 1 296 ? -3.377 23.300 3.600 1.00 65.81 296 SER A O 1
ATOM 2441 N N . LYS A 1 297 ? -2.948 25.246 2.568 1.00 72.12 297 LYS A N 1
ATOM 2442 C CA . LYS A 1 297 ? -3.009 24.687 1.199 1.00 72.12 297 LYS A CA 1
ATOM 2443 C C . LYS A 1 297 ? -1.941 23.617 0.934 1.00 72.12 297 LYS A C 1
ATOM 2445 O O . LYS A 1 297 ? -2.228 22.620 0.274 1.00 72.12 297 LYS A O 1
ATOM 2450 N N . SER A 1 298 ? -0.698 23.804 1.383 1.00 87.50 298 SER A N 1
ATOM 2451 C CA . SER A 1 298 ? 0.396 22.825 1.234 1.00 87.50 298 SER A CA 1
ATOM 2452 C C . SER A 1 298 ? 1.578 23.176 2.134 1.00 87.50 298 SER A C 1
ATOM 2454 O O . SER A 1 298 ? 1.938 24.342 2.254 1.00 87.50 298 SER A O 1
ATOM 2456 N N . ILE A 1 299 ? 2.214 22.159 2.714 1.00 89.50 299 ILE A N 1
ATOM 2457 C CA . ILE A 1 299 ? 3.398 22.302 3.566 1.00 89.50 299 ILE A CA 1
ATOM 2458 C C . ILE A 1 299 ? 4.613 21.833 2.781 1.00 89.50 299 ILE A C 1
ATOM 2460 O O . ILE A 1 299 ? 4.682 20.679 2.351 1.00 89.50 299 ILE A O 1
ATOM 2464 N N . PHE A 1 300 ? 5.584 22.724 2.609 1.00 91.75 300 PHE A N 1
ATOM 2465 C CA . PHE A 1 300 ? 6.818 22.453 1.883 1.00 91.75 300 PHE A CA 1
ATOM 2466 C C . PHE A 1 300 ? 7.969 22.205 2.852 1.00 91.75 300 PHE A C 1
ATOM 2468 O O . PHE A 1 300 ? 8.131 22.925 3.834 1.00 91.75 300 PHE A O 1
ATOM 2475 N N . CYS A 1 301 ? 8.802 21.204 2.569 1.00 92.00 301 CYS A N 1
ATOM 2476 C CA . CYS A 1 301 ? 10.054 21.027 3.295 1.00 92.00 301 CYS A CA 1
ATOM 2477 C C . CYS A 1 301 ? 11.236 20.919 2.341 1.00 92.00 301 CYS A C 1
ATOM 2479 O O . CYS A 1 301 ? 11.202 20.198 1.336 1.00 92.00 301 CYS A O 1
ATOM 2481 N N . LYS A 1 302 ? 12.324 21.576 2.739 1.00 93.75 302 LYS A N 1
ATOM 2482 C CA . LYS A 1 302 ? 13.632 21.430 2.114 1.00 93.75 302 LYS A CA 1
ATOM 2483 C C . LYS A 1 302 ? 14.267 20.110 2.548 1.00 93.75 302 LYS A C 1
ATOM 2485 O O . LYS A 1 302 ? 14.254 19.756 3.727 1.00 93.75 302 LYS A O 1
ATOM 2490 N N . MET A 1 303 ? 14.821 19.366 1.598 1.00 93.00 303 MET A N 1
ATOM 2491 C CA . MET A 1 303 ? 15.554 18.134 1.878 1.00 93.00 303 MET A CA 1
ATOM 2492 C C . MET A 1 303 ? 16.640 17.886 0.839 1.00 93.00 303 MET A C 1
ATOM 2494 O O . MET A 1 303 ? 16.438 18.130 -0.348 1.00 93.00 303 MET A O 1
ATOM 2498 N N . PHE A 1 304 ? 17.775 17.350 1.276 1.00 91.88 304 PHE A N 1
ATOM 2499 C CA . PHE A 1 304 ? 18.824 16.905 0.367 1.00 91.88 304 PHE A CA 1
ATOM 2500 C C . PHE A 1 304 ? 18.486 15.529 -0.216 1.00 91.88 304 PHE A C 1
ATOM 2502 O O . PHE A 1 304 ? 18.048 14.609 0.490 1.00 91.88 304 PHE A O 1
ATOM 2509 N N . THR A 1 305 ? 18.686 15.376 -1.521 1.00 90.31 305 THR A N 1
ATOM 2510 C CA . THR A 1 305 ? 18.554 14.099 -2.220 1.00 90.31 305 THR A CA 1
ATOM 2511 C C . THR A 1 305 ? 19.748 13.862 -3.125 1.00 90.31 305 THR A C 1
ATOM 2513 O O . THR A 1 305 ? 20.221 14.784 -3.781 1.00 90.31 305 THR A O 1
ATOM 2516 N N . PHE A 1 306 ? 20.185 12.609 -3.212 1.00 91.31 306 PHE A N 1
ATOM 2517 C CA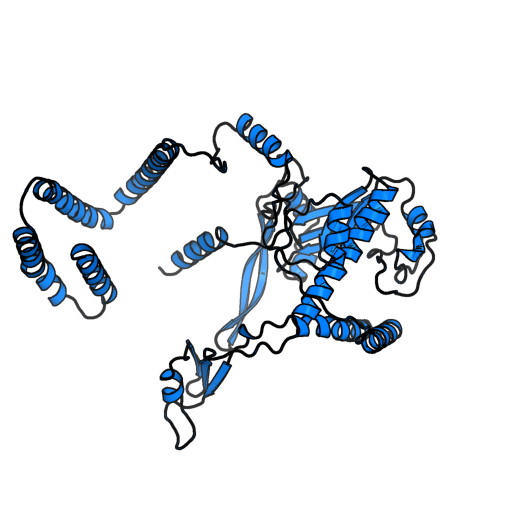 . PHE A 1 306 ? 21.106 12.199 -4.260 1.00 91.31 306 PHE A CA 1
ATOM 2518 C C . PHE A 1 306 ? 20.387 12.206 -5.607 1.00 91.31 306 PHE A C 1
ATOM 2520 O O . PHE A 1 306 ? 19.229 11.777 -5.715 1.00 91.31 306 PHE A O 1
ATOM 2527 N N . ARG A 1 307 ? 21.083 12.712 -6.617 1.00 90.75 307 ARG A N 1
ATOM 2528 C CA . ARG A 1 307 ? 20.763 12.574 -8.032 1.00 90.75 307 ARG A CA 1
ATOM 2529 C C . ARG A 1 307 ? 21.977 11.970 -8.719 1.00 90.75 307 ARG A C 1
ATOM 2531 O O . ARG A 1 307 ? 23.091 12.079 -8.216 1.00 90.75 307 ARG A O 1
ATOM 2538 N N . SER A 1 308 ? 21.727 11.285 -9.824 1.00 86.44 308 SER A N 1
ATOM 2539 C CA . SER A 1 308 ? 22.787 10.779 -10.677 1.00 86.44 308 SER A CA 1
ATOM 2540 C C . SER A 1 308 ? 22.451 11.112 -12.116 1.00 86.44 308 SER A C 1
ATOM 2542 O O . SER A 1 308 ? 21.334 10.837 -12.562 1.00 86.44 308 SER A O 1
ATOM 2544 N N . THR A 1 309 ? 23.417 11.708 -12.800 1.00 85.31 309 THR A N 1
ATOM 2545 C CA . THR A 1 309 ? 23.365 12.032 -14.224 1.00 85.31 309 THR A CA 1
ATOM 2546 C C . THR A 1 309 ? 24.677 11.541 -14.811 1.00 85.31 309 THR A C 1
ATOM 2548 O O . THR A 1 309 ? 25.720 11.863 -14.266 1.00 85.31 309 THR A O 1
ATOM 2551 N N . LEU A 1 310 ? 24.630 10.701 -15.850 1.00 82.62 310 LEU A N 1
ATOM 2552 C CA . LEU A 1 310 ? 25.829 10.108 -16.473 1.00 82.62 310 LEU A CA 1
ATOM 2553 C C . LEU A 1 310 ? 26.797 9.421 -15.483 1.00 82.62 310 LEU A C 1
ATOM 2555 O O . LEU A 1 310 ? 28.002 9.483 -15.651 1.00 82.62 310 LEU A O 1
ATOM 2559 N N . HIS A 1 311 ? 26.266 8.742 -14.459 1.00 77.19 311 HIS A N 1
ATOM 2560 C CA . HIS A 1 311 ? 27.026 8.151 -13.342 1.00 77.19 311 HIS A CA 1
ATOM 2561 C C . HIS A 1 311 ? 27.706 9.134 -12.378 1.00 77.19 311 HIS A C 1
ATOM 2563 O O . HIS A 1 311 ? 28.153 8.694 -11.320 1.00 77.19 311 HIS A O 1
ATOM 2569 N N . ASP A 1 312 ? 27.636 10.439 -12.619 1.00 82.56 312 ASP A N 1
ATOM 2570 C CA . ASP A 1 312 ? 28.045 11.434 -11.634 1.00 82.56 312 ASP A CA 1
ATOM 2571 C C . ASP A 1 312 ? 26.968 11.570 -10.564 1.00 82.56 312 ASP A C 1
ATOM 2573 O O . ASP A 1 312 ? 25.817 11.926 -10.841 1.00 82.56 312 ASP A O 1
ATOM 2577 N N . ILE A 1 313 ? 27.324 11.229 -9.325 1.00 90.88 313 ILE A N 1
ATOM 2578 C CA . ILE A 1 313 ? 26.431 11.317 -8.170 1.00 90.88 313 ILE A CA 1
ATOM 2579 C C . ILE A 1 313 ? 26.666 12.650 -7.476 1.00 90.88 313 ILE A C 1
ATOM 2581 O O . ILE A 1 313 ? 27.757 12.932 -6.992 1.00 90.88 313 ILE A O 1
ATOM 2585 N N . TYR A 1 314 ? 25.609 13.442 -7.351 1.00 92.50 314 TYR A N 1
ATOM 2586 C CA . TYR A 1 314 ? 25.655 14.726 -6.667 1.00 92.50 314 TYR A CA 1
ATOM 2587 C C . TYR A 1 314 ? 24.444 14.903 -5.757 1.00 92.50 314 TYR A C 1
ATOM 2589 O O . TYR A 1 314 ? 23.410 14.234 -5.878 1.00 92.50 314 TYR A O 1
ATOM 2597 N N . THR A 1 315 ? 24.587 15.806 -4.792 1.00 94.69 315 THR A N 1
ATOM 2598 C CA . THR A 1 315 ? 23.533 16.118 -3.831 1.00 94.69 315 THR A CA 1
ATOM 2599 C C . THR A 1 315 ? 22.797 17.374 -4.275 1.00 94.69 315 THR A C 1
ATOM 2601 O O . THR A 1 315 ? 23.414 18.394 -4.552 1.00 94.69 315 THR A O 1
ATOM 2604 N N . VAL A 1 316 ? 21.467 17.315 -4.311 1.00 93.81 316 VAL A N 1
ATOM 2605 C CA . VAL A 1 316 ? 20.604 18.452 -4.654 1.00 93.81 316 VAL A CA 1
ATOM 2606 C C . VAL A 1 316 ? 19.699 18.769 -3.475 1.00 93.81 316 VAL A C 1
ATOM 2608 O O . VAL A 1 316 ? 19.056 17.872 -2.918 1.00 93.81 316 VAL A O 1
ATOM 2611 N N . LEU A 1 317 ? 19.618 20.048 -3.110 1.00 94.19 317 LEU A N 1
ATOM 2612 C CA . LEU A 1 317 ? 18.586 20.547 -2.210 1.00 94.19 317 LEU A CA 1
ATOM 2613 C C . LEU A 1 317 ? 17.280 20.695 -2.992 1.00 94.19 317 LEU A C 1
ATOM 2615 O O . LEU A 1 317 ? 17.192 21.498 -3.915 1.00 94.19 317 LEU A O 1
ATOM 2619 N N . ILE A 1 318 ? 16.258 19.931 -2.620 1.00 93.25 318 ILE A N 1
ATOM 2620 C CA . ILE A 1 318 ? 14.918 20.064 -3.198 1.00 93.25 318 ILE A CA 1
ATOM 2621 C C . ILE A 1 318 ? 13.977 20.689 -2.172 1.00 93.25 318 ILE A C 1
ATOM 2623 O O . ILE A 1 318 ? 14.023 20.334 -0.994 1.00 93.25 318 ILE A O 1
ATOM 2627 N N . ASN A 1 319 ? 13.100 21.588 -2.618 1.00 92.94 319 ASN A N 1
ATOM 2628 C CA . ASN A 1 319 ? 11.948 22.031 -1.841 1.00 92.94 319 ASN A CA 1
ATOM 2629 C C . ASN A 1 319 ? 10.703 21.315 -2.369 1.00 92.94 319 ASN A C 1
ATOM 2631 O O . ASN A 1 319 ? 10.360 21.457 -3.541 1.00 92.94 319 ASN A O 1
ATOM 2635 N N . LYS A 1 320 ? 10.066 20.489 -1.538 1.00 89.88 320 LYS A N 1
ATOM 2636 C CA . LYS A 1 320 ? 9.001 19.582 -1.978 1.00 89.88 320 LYS A CA 1
ATOM 2637 C C . LYS A 1 320 ? 7.785 19.692 -1.070 1.00 89.88 320 LYS A C 1
ATOM 2639 O O . LYS A 1 320 ? 7.942 19.841 0.138 1.00 89.88 320 LYS A O 1
ATOM 2644 N N . ILE A 1 321 ? 6.594 19.535 -1.650 1.00 90.12 321 ILE A N 1
ATOM 2645 C CA . ILE A 1 321 ? 5.348 19.335 -0.902 1.00 90.12 321 ILE A CA 1
ATOM 2646 C C . ILE A 1 321 ? 5.492 18.073 -0.043 1.00 90.12 321 ILE A C 1
ATOM 2648 O O . ILE A 1 321 ? 5.624 16.959 -0.562 1.00 90.12 321 ILE A O 1
ATOM 2652 N N . SER A 1 322 ? 5.498 18.267 1.269 1.00 90.69 322 SER A N 1
ATOM 2653 C CA . SER A 1 322 ? 5.595 17.213 2.274 1.00 90.69 322 SER A CA 1
ATOM 2654 C C . SER A 1 322 ? 4.224 16.753 2.748 1.00 90.69 322 SER A C 1
ATOM 2656 O O . SER A 1 322 ? 4.025 15.553 2.926 1.00 90.69 322 SER A O 1
ATOM 2658 N N . LEU A 1 323 ? 3.294 17.695 2.926 1.00 92.12 323 LEU A N 1
ATOM 2659 C CA . LEU A 1 323 ? 1.894 17.456 3.276 1.00 92.12 323 LEU A CA 1
ATOM 2660 C C . LEU A 1 323 ? 1.016 18.389 2.441 1.00 92.12 323 LEU A C 1
ATOM 2662 O O . LEU A 1 323 ? 1.430 19.496 2.095 1.00 92.12 323 LEU A O 1
ATOM 2666 N N . SER A 1 324 ? -0.188 17.945 2.108 1.00 87.12 324 SER A N 1
ATOM 2667 C CA . SER A 1 324 ? -1.170 18.746 1.383 1.00 87.12 324 SER A CA 1
ATOM 2668 C C . SER A 1 324 ? -2.549 18.451 1.942 1.00 87.12 324 SER A C 1
ATOM 2670 O O . SER A 1 324 ? -2.819 17.314 2.306 1.00 87.12 324 SER A O 1
ATOM 2672 N N . SER A 1 325 ? -3.397 19.469 1.995 1.00 82.25 325 SER A N 1
ATOM 2673 C CA . SER A 1 325 ? -4.817 19.334 2.326 1.00 82.25 325 SER A CA 1
ATOM 2674 C C . SER A 1 325 ? -5.666 18.900 1.130 1.00 82.25 325 SER A C 1
ATOM 2676 O O . SER A 1 325 ? -6.822 18.522 1.290 1.00 82.25 325 SER A O 1
ATOM 2678 N N . LYS A 1 326 ? -5.097 18.925 -0.082 1.00 78.38 326 LYS A N 1
ATOM 2679 C CA . LYS A 1 326 ? -5.779 18.542 -1.319 1.00 78.38 326 LYS A CA 1
ATOM 2680 C C . LYS A 1 326 ? -5.600 17.047 -1.586 1.00 78.38 326 LYS A C 1
ATOM 2682 O O . LYS A 1 326 ? -4.709 16.653 -2.341 1.00 78.38 326 LYS A O 1
ATOM 2687 N N . ASP A 1 327 ? -6.431 16.208 -0.969 1.00 78.06 327 ASP A N 1
ATOM 2688 C CA . ASP A 1 327 ? -6.538 14.796 -1.360 1.00 78.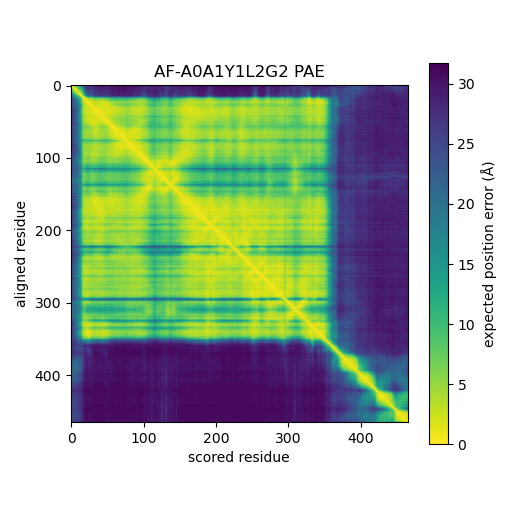06 327 ASP A CA 1
ATOM 2689 C C . ASP A 1 327 ? -7.558 14.635 -2.492 1.00 78.06 327 ASP A C 1
ATOM 2691 O O . ASP A 1 327 ? -8.750 14.473 -2.264 1.00 78.06 327 ASP A O 1
ATOM 2695 N N . ASP A 1 328 ? -7.079 14.644 -3.733 1.00 82.06 328 ASP A N 1
ATOM 2696 C CA . ASP A 1 328 ? -7.924 14.464 -4.919 1.00 82.06 328 ASP A CA 1
ATOM 2697 C C . ASP A 1 328 ? -8.376 13.013 -5.167 1.00 82.06 328 ASP A C 1
ATOM 2699 O O . ASP A 1 328 ? -9.087 12.721 -6.131 1.00 82.06 328 ASP A O 1
ATOM 2703 N N . LYS A 1 329 ? -8.001 12.067 -4.298 1.00 86.88 329 LYS A N 1
ATOM 2704 C CA . LYS A 1 329 ? -8.434 10.666 -4.418 1.00 86.88 329 LYS A CA 1
ATOM 2705 C C . LYS A 1 329 ? -9.785 10.396 -3.780 1.00 86.88 329 LYS A C 1
ATOM 2707 O O . LYS A 1 329 ? -10.330 9.310 -3.987 1.00 86.88 329 LYS A O 1
ATOM 2712 N N . ARG A 1 330 ? -10.299 11.340 -2.997 1.00 88.56 330 ARG A N 1
ATOM 2713 C CA . ARG A 1 330 ? -11.607 11.273 -2.348 1.00 88.56 330 ARG A CA 1
ATOM 2714 C C . ARG A 1 330 ? -12.297 12.624 -2.470 1.00 88.56 330 ARG A C 1
ATOM 2716 O O . ARG A 1 330 ? -11.639 13.647 -2.598 1.00 88.56 330 ARG A O 1
ATOM 2723 N N . PHE A 1 331 ? -13.620 12.616 -2.401 1.00 89.31 331 PHE A N 1
ATOM 2724 C CA . PHE A 1 331 ? -14.383 13.844 -2.253 1.00 89.31 331 PHE A CA 1
ATOM 2725 C C . PHE A 1 331 ? -14.318 14.278 -0.791 1.00 89.31 331 PHE A C 1
ATOM 2727 O O . PHE A 1 331 ? -14.715 13.524 0.099 1.00 89.31 331 PHE A O 1
ATOM 2734 N N . ILE A 1 332 ? -13.792 15.467 -0.535 1.00 88.31 332 ILE A N 1
ATOM 2735 C CA . ILE A 1 332 ? -13.756 16.059 0.799 1.00 88.31 332 ILE A CA 1
ATOM 2736 C C . ILE A 1 332 ? -15.073 16.804 1.011 1.00 88.31 332 ILE A C 1
ATOM 2738 O O . ILE A 1 332 ? -15.435 17.638 0.189 1.00 88.31 332 ILE A O 1
ATOM 2742 N N . ILE A 1 333 ? -15.791 16.501 2.095 1.00 88.62 333 ILE A N 1
ATOM 2743 C CA . ILE A 1 333 ? -17.035 17.211 2.408 1.00 88.62 333 ILE A CA 1
ATOM 2744 C C . ILE A 1 333 ? -16.670 18.630 2.889 1.00 88.62 333 ILE A C 1
ATOM 2746 O O . ILE A 1 333 ? -15.899 18.727 3.857 1.00 88.62 333 ILE A O 1
ATOM 2750 N N . PRO A 1 334 ? -17.218 19.699 2.270 1.00 84.69 334 PRO A N 1
ATOM 2751 C CA . PRO A 1 334 ? -16.889 21.085 2.603 1.00 84.69 334 PRO A CA 1
ATOM 2752 C C . PRO A 1 334 ? -16.987 21.375 4.100 1.00 84.69 334 PRO A C 1
ATOM 2754 O O . PRO A 1 334 ? -17.907 20.909 4.771 1.00 84.69 334 PRO A O 1
ATOM 2757 N N . ASN A 1 335 ? -16.027 22.139 4.629 1.00 82.75 335 ASN A N 1
ATOM 2758 C CA . ASN A 1 335 ? -15.942 22.522 6.046 1.00 82.75 335 ASN A CA 1
ATOM 2759 C C . ASN A 1 335 ? -15.856 21.345 7.039 1.00 82.75 335 ASN A C 1
ATOM 2761 O O . ASN A 1 335 ? -16.117 21.506 8.231 1.00 82.75 335 ASN A O 1
ATOM 2765 N N . THR A 1 336 ? -15.472 20.148 6.582 1.00 86.88 336 THR A N 1
ATOM 2766 C CA . THR A 1 336 ? -15.271 18.986 7.456 1.00 86.88 336 THR A CA 1
ATOM 2767 C C . THR A 1 336 ? -13.975 18.239 7.135 1.00 86.88 336 THR A C 1
ATOM 2769 O O . THR A 1 336 ? -13.365 18.414 6.084 1.00 86.88 336 THR A O 1
ATOM 2772 N N . CYS A 1 337 ? -13.577 17.332 8.030 1.00 84.94 337 CYS A N 1
ATOM 2773 C CA . CYS A 1 337 ? -12.502 16.361 7.787 1.00 84.94 337 CYS A CA 1
ATOM 2774 C C . CYS A 1 337 ? -13.018 15.016 7.232 1.00 84.94 337 CYS A C 1
ATOM 2776 O O . CYS A 1 337 ? -12.256 14.052 7.132 1.00 84.94 337 CYS A O 1
ATOM 2778 N N . LYS A 1 338 ? -14.320 14.903 6.932 1.00 88.56 338 LYS A N 1
ATOM 2779 C CA . LYS A 1 338 ? -14.923 13.668 6.418 1.00 88.56 338 LYS A CA 1
ATOM 2780 C C . LYS A 1 338 ? -14.771 13.607 4.904 1.00 88.56 338 LYS A C 1
ATOM 2782 O O . LYS A 1 338 ? -14.807 14.623 4.213 1.00 88.56 338 LYS A O 1
ATOM 2787 N N . THR A 1 339 ? -14.617 12.392 4.385 1.00 89.94 339 THR A N 1
ATOM 2788 C CA . THR A 1 339 ? -14.425 12.178 2.950 1.00 89.94 339 THR A CA 1
ATOM 2789 C C . THR A 1 339 ? -15.295 11.049 2.416 1.00 89.94 339 THR A C 1
ATOM 2791 O O . THR A 1 339 ? -15.405 9.971 3.008 1.00 89.94 339 THR A O 1
ATOM 2794 N N . LEU A 1 340 ? -15.862 11.261 1.237 1.00 91.81 340 LEU A N 1
ATOM 2795 C CA . LEU A 1 340 ? -16.608 10.266 0.482 1.00 91.81 340 LEU A CA 1
ATOM 2796 C C . LEU A 1 340 ? -15.721 9.678 -0.618 1.00 91.81 340 LEU A C 1
ATOM 2798 O O . LEU A 1 340 ? -14.823 10.334 -1.146 1.00 91.81 340 LEU A O 1
ATOM 2802 N N . ALA A 1 341 ? -15.941 8.410 -0.953 1.00 92.44 341 ALA A N 1
ATOM 2803 C CA . ALA A 1 341 ? -15.342 7.849 -2.158 1.00 92.44 341 ALA A CA 1
ATOM 2804 C C . ALA A 1 341 ? -16.011 8.479 -3.388 1.00 92.44 341 ALA A C 1
ATOM 2806 O O . ALA A 1 341 ? -17.216 8.718 -3.379 1.00 92.44 341 ALA A O 1
ATOM 2807 N N . TRP A 1 342 ? -15.254 8.716 -4.457 1.00 91.81 342 TRP A N 1
ATOM 2808 C CA . TRP A 1 342 ? -15.839 9.199 -5.709 1.00 91.81 342 TRP A CA 1
ATOM 2809 C C . TRP A 1 342 ? -16.928 8.241 -6.216 1.00 91.81 342 TRP A C 1
ATOM 2811 O O . TRP A 1 342 ? -16.754 7.024 -6.137 1.00 91.81 342 TRP A O 1
ATOM 2821 N N . GLY A 1 343 ? -18.046 8.786 -6.700 1.00 92.00 343 GLY A N 1
ATOM 2822 C CA . GLY A 1 343 ? -19.245 8.024 -7.076 1.00 92.00 343 GLY A CA 1
ATOM 2823 C C . GLY A 1 343 ? -20.238 7.776 -5.933 1.00 92.00 343 GLY A C 1
ATOM 2824 O O . GLY A 1 343 ? -21.244 7.110 -6.140 1.00 92.00 343 GLY A O 1
ATOM 2825 N N . HIS A 1 344 ? -19.981 8.286 -4.724 1.00 93.62 344 HIS A N 1
ATOM 2826 C CA . HIS A 1 344 ? -20.951 8.221 -3.632 1.00 93.62 344 HIS A CA 1
ATOM 2827 C C . HIS A 1 344 ? -22.156 9.137 -3.904 1.00 93.62 344 HIS A C 1
ATOM 2829 O O . HIS A 1 344 ? -21.974 10.314 -4.207 1.00 93.62 344 HIS A O 1
ATOM 2835 N N . PHE A 1 345 ? -23.379 8.627 -3.729 1.00 90.75 345 PHE A N 1
ATOM 2836 C CA . PHE A 1 345 ? -24.624 9.344 -4.052 1.00 90.75 345 PHE A CA 1
ATOM 2837 C C . PHE A 1 345 ? -24.776 10.690 -3.316 1.00 90.75 345 PHE A C 1
ATOM 2839 O O . PHE A 1 345 ? -25.253 11.662 -3.889 1.00 90.75 345 PHE A O 1
ATOM 2846 N N . GLN A 1 346 ? -24.298 10.788 -2.069 1.00 92.19 346 GLN A N 1
ATOM 2847 C CA . GLN A 1 346 ? -24.340 12.042 -1.295 1.00 92.19 346 GLN A CA 1
ATOM 2848 C C . GLN A 1 346 ? -23.451 13.164 -1.853 1.00 92.19 346 GLN A C 1
ATOM 2850 O O . GLN A 1 346 ? -23.615 14.306 -1.443 1.00 92.19 346 GLN A O 1
ATOM 2855 N N . ILE A 1 347 ? -22.510 12.883 -2.765 1.00 91.38 347 ILE A N 1
ATOM 2856 C CA . ILE A 1 347 ? -21.635 13.930 -3.322 1.00 91.38 347 ILE A CA 1
ATOM 2857 C C . ILE A 1 347 ? -22.465 15.017 -4.010 1.00 91.38 347 ILE A C 1
ATOM 2859 O O . ILE A 1 347 ? -22.177 16.195 -3.825 1.00 91.38 347 ILE A O 1
ATOM 2863 N N . GLN A 1 348 ? -23.520 14.635 -4.736 1.00 86.38 348 GLN A N 1
ATOM 2864 C CA . GLN A 1 348 ? -24.398 15.588 -5.421 1.00 86.38 348 GLN A CA 1
ATOM 2865 C C . GLN A 1 348 ? -25.047 16.574 -4.441 1.00 86.38 348 GLN A C 1
ATOM 2867 O O . GLN A 1 348 ? -25.104 17.761 -4.728 1.00 86.38 348 GLN A O 1
ATOM 2872 N N . GLN A 1 349 ? -25.441 16.102 -3.255 1.00 86.94 349 GLN A N 1
ATOM 2873 C CA . GLN A 1 349 ? -26.074 16.929 -2.222 1.00 86.94 349 GLN A CA 1
ATOM 2874 C C . GLN A 1 349 ? -25.119 18.001 -1.679 1.00 86.94 349 GLN A C 1
ATOM 2876 O O . GLN A 1 349 ? -25.530 19.124 -1.405 1.00 86.94 349 GLN A O 1
ATOM 2881 N N . TYR A 1 350 ? -23.836 17.664 -1.521 1.00 82.88 350 TYR A N 1
ATOM 2882 C CA . TYR A 1 350 ? -22.829 18.610 -1.039 1.00 82.88 350 TYR A CA 1
ATOM 2883 C C . TYR A 1 350 ? -22.343 19.564 -2.129 1.00 82.88 350 TYR A C 1
ATOM 2885 O O . TYR A 1 350 ? -22.049 20.714 -1.822 1.00 82.88 350 TYR A O 1
ATOM 2893 N N . ALA A 1 351 ? -22.288 19.110 -3.383 1.00 67.94 351 ALA A N 1
ATOM 2894 C CA . ALA A 1 351 ? -21.912 19.955 -4.512 1.00 67.94 351 ALA A CA 1
ATOM 2895 C C . ALA A 1 351 ? -22.906 21.115 -4.701 1.00 67.94 351 ALA A C 1
ATOM 2897 O O . ALA A 1 351 ? -22.488 22.260 -4.828 1.00 67.94 351 ALA A O 1
ATOM 2898 N N . THR A 1 352 ? -24.211 20.844 -4.601 1.00 58.59 352 THR A N 1
ATOM 2899 C CA . THR A 1 352 ? -25.257 21.876 -4.726 1.00 58.59 352 THR A CA 1
ATOM 2900 C C . THR A 1 352 ? -25.280 22.866 -3.555 1.00 58.59 352 THR A C 1
ATOM 2902 O O . THR A 1 352 ? -25.632 24.029 -3.730 1.00 58.59 352 THR A O 1
ATOM 2905 N N . LEU A 1 353 ? -24.902 22.429 -2.345 1.00 54.59 353 LEU A N 1
ATOM 2906 C CA . LEU A 1 353 ? -24.855 23.289 -1.153 1.00 54.59 353 LEU A CA 1
ATOM 2907 C C . LEU A 1 353 ? -23.688 24.287 -1.193 1.00 54.59 353 LEU A C 1
ATOM 2909 O O . LEU A 1 353 ? -23.835 25.414 -0.718 1.00 54.59 353 LEU A O 1
ATOM 2913 N N . ASP A 1 354 ? -22.548 23.890 -1.759 1.00 47.28 354 ASP A N 1
ATOM 2914 C CA . ASP A 1 354 ? -21.374 24.762 -1.897 1.00 47.28 354 ASP A CA 1
ATOM 2915 C C . ASP A 1 354 ? -21.611 25.843 -2.971 1.00 47.28 354 ASP A C 1
ATOM 2917 O O . ASP A 1 354 ? -21.277 27.007 -2.762 1.00 47.28 354 ASP A O 1
ATOM 2921 N N . GLU A 1 355 ? -22.307 25.496 -4.062 1.00 46.56 355 GLU A N 1
ATOM 2922 C CA . GLU A 1 355 ? -22.728 26.443 -5.111 1.00 46.56 355 GLU A CA 1
ATOM 2923 C C . GLU A 1 355 ? -23.744 27.483 -4.610 1.00 46.56 355 GLU A C 1
ATOM 2925 O O . GLU A 1 355 ? -23.727 28.629 -5.053 1.00 46.56 355 GLU A O 1
ATOM 2930 N N . SER A 1 356 ? -24.607 27.115 -3.654 1.00 42.75 356 SER A N 1
ATOM 2931 C CA . SER A 1 356 ? -25.588 28.042 -3.067 1.00 42.75 356 SER A CA 1
ATOM 2932 C C . SER A 1 356 ? -24.994 29.029 -2.050 1.00 42.75 356 SER A C 1
ATOM 2934 O O . SER A 1 356 ? -25.544 30.111 -1.860 1.00 42.75 356 SER A O 1
ATOM 2936 N N . ASN A 1 357 ? -23.870 28.678 -1.410 1.00 40.88 357 ASN A N 1
ATOM 2937 C CA . ASN A 1 357 ? -23.211 29.511 -0.394 1.00 40.88 357 ASN A CA 1
ATOM 2938 C C . ASN A 1 357 ? -22.037 30.331 -0.949 1.00 40.88 357 ASN A C 1
ATOM 2940 O O . ASN A 1 357 ? -21.714 31.379 -0.394 1.00 40.88 357 ASN A O 1
ATOM 2944 N N . ASN A 1 358 ? -21.413 29.886 -2.041 1.00 37.75 358 ASN A N 1
ATOM 2945 C CA . ASN A 1 358 ? -20.363 30.619 -2.739 1.00 37.75 358 ASN A CA 1
ATOM 2946 C C . ASN A 1 358 ? -20.909 31.129 -4.076 1.00 37.75 358 ASN A C 1
ATOM 2948 O O . ASN A 1 358 ? -20.820 30.454 -5.101 1.00 37.75 358 ASN A O 1
ATOM 2952 N N . GLY A 1 359 ? -21.472 32.341 -4.059 1.00 36.72 359 GLY A N 1
ATOM 2953 C CA . GLY A 1 359 ? -21.802 33.068 -5.282 1.00 36.72 359 GLY A CA 1
ATOM 2954 C C . GLY A 1 359 ? -20.597 33.092 -6.228 1.00 36.72 359 GLY A C 1
ATOM 2955 O O . GLY A 1 359 ? -19.547 33.621 -5.876 1.00 36.72 359 GLY A O 1
ATOM 2956 N N . LEU A 1 360 ? -20.789 32.502 -7.412 1.00 35.97 360 LEU A N 1
ATOM 2957 C CA . LEU A 1 360 ? -19.807 32.262 -8.473 1.00 35.97 360 LEU A CA 1
ATOM 2958 C C . LEU A 1 360 ? -18.616 31.372 -8.072 1.00 35.97 360 LEU A C 1
ATOM 2960 O O . LEU A 1 360 ? -17.605 31.839 -7.560 1.00 35.97 360 LEU A O 1
ATOM 2964 N N . ILE A 1 361 ? -18.698 30.088 -8.433 1.00 31.86 361 ILE A N 1
ATOM 2965 C CA . ILE A 1 361 ? -17.915 29.441 -9.509 1.00 31.86 361 ILE A CA 1
ATOM 2966 C C . ILE A 1 361 ? -18.466 28.007 -9.633 1.00 31.86 361 ILE A C 1
ATOM 2968 O O . ILE A 1 361 ? -18.151 27.146 -8.817 1.00 31.86 361 ILE A O 1
ATOM 2972 N N . SER A 1 362 ? -19.274 27.740 -10.663 1.00 29.75 362 SER A N 1
ATOM 2973 C CA . SER A 1 362 ? -19.584 26.374 -11.104 1.00 29.75 362 SER A CA 1
ATOM 2974 C C . SER A 1 362 ? -19.114 26.210 -12.543 1.00 29.75 362 SER A C 1
ATOM 2976 O O . SER A 1 362 ? -19.626 26.851 -13.456 1.00 29.75 362 SER A O 1
ATOM 2978 N N . ALA A 1 363 ? -18.112 25.354 -12.737 1.00 25.84 363 ALA A N 1
ATOM 2979 C CA . ALA A 1 363 ? -17.951 24.619 -13.980 1.00 25.84 363 ALA A CA 1
ATOM 2980 C C . ALA A 1 363 ? -18.591 23.252 -13.739 1.00 25.84 363 ALA A C 1
ATOM 2982 O O . ALA A 1 363 ? -17.968 22.327 -13.213 1.00 25.84 363 ALA A O 1
ATOM 2983 N N . THR A 1 364 ? -19.873 23.165 -14.065 1.00 31.30 364 THR A N 1
ATOM 2984 C CA . THR A 1 364 ? -20.688 21.966 -13.937 1.00 31.30 364 THR A CA 1
ATOM 2985 C C . THR A 1 364 ? -20.125 20.843 -14.821 1.00 31.30 364 THR A C 1
ATOM 2987 O O . THR A 1 364 ? -20.093 20.949 -16.047 1.00 31.30 364 THR A O 1
ATOM 2990 N N . MET A 1 365 ? -19.694 19.734 -14.211 1.00 30.44 365 MET A N 1
ATOM 2991 C CA . MET A 1 365 ? -19.684 18.428 -14.876 1.00 30.44 365 MET A CA 1
ATOM 2992 C C . MET A 1 365 ? -21.036 17.763 -14.611 1.00 30.44 365 MET A C 1
ATOM 2994 O O . MET A 1 365 ? -21.220 17.120 -13.578 1.00 30.44 365 MET A O 1
ATOM 2998 N N . VAL A 1 366 ? -21.967 17.900 -15.552 1.00 30.34 366 VAL A N 1
ATOM 2999 C CA . VAL A 1 366 ? -23.155 17.045 -15.646 1.00 30.34 366 VAL A CA 1
ATOM 3000 C C . VAL A 1 366 ? -22.962 16.133 -16.848 1.00 30.34 366 VAL A C 1
ATOM 3002 O O . VAL A 1 366 ? -22.671 16.573 -17.958 1.00 30.34 366 VAL A O 1
ATOM 3005 N N . LEU A 1 367 ? -23.056 14.832 -16.589 1.00 31.39 367 LEU A N 1
ATOM 3006 C CA . LEU A 1 367 ? -23.147 13.816 -17.622 1.00 31.39 367 LEU A CA 1
ATOM 3007 C C . LEU A 1 367 ? -24.553 13.854 -18.224 1.00 31.39 367 LEU A C 1
ATOM 3009 O O . LEU A 1 367 ? -25.516 13.641 -17.497 1.00 31.39 367 LEU A O 1
ATOM 3013 N N . GLY A 1 368 ? -24.607 14.016 -19.547 1.00 33.75 368 GLY A N 1
ATOM 3014 C CA . GLY A 1 368 ? -25.623 13.433 -20.419 1.00 33.75 368 GLY A CA 1
ATOM 3015 C C . GLY A 1 368 ? -26.989 14.107 -20.427 1.00 33.75 368 GLY A C 1
ATOM 3016 O O . GLY A 1 368 ? -27.892 13.620 -19.767 1.00 33.75 368 GLY A O 1
ATOM 3017 N N . GLU A 1 369 ? -27.144 15.124 -21.272 1.00 29.56 369 GLU A N 1
ATOM 3018 C CA . GLU A 1 369 ? -28.304 15.292 -22.160 1.00 29.56 369 GLU A CA 1
ATOM 3019 C C . GLU A 1 369 ? -27.939 16.306 -23.261 1.00 29.56 369 GLU A C 1
ATOM 3021 O O . GLU A 1 369 ? -27.262 17.301 -23.000 1.00 29.56 369 GLU A O 1
ATOM 3026 N N . ASN A 1 370 ? -28.301 15.989 -24.508 1.00 39.28 370 ASN A N 1
ATOM 3027 C CA . ASN A 1 370 ? -28.021 16.792 -25.701 1.00 39.28 370 ASN A CA 1
ATOM 3028 C C . ASN A 1 370 ? -28.662 18.179 -25.568 1.00 39.28 370 ASN A C 1
ATOM 3030 O O . ASN A 1 370 ? -29.880 18.247 -25.434 1.00 39.28 370 ASN A O 1
ATOM 3034 N N . ASN A 1 371 ? -27.876 19.256 -25.640 1.00 33.06 371 ASN A N 1
ATOM 3035 C CA . ASN A 1 371 ? -28.385 20.606 -25.889 1.00 33.06 371 ASN A CA 1
ATOM 3036 C C . ASN A 1 371 ? -27.268 21.515 -26.427 1.00 33.06 371 ASN A C 1
ATOM 3038 O O . ASN A 1 371 ? -26.299 21.808 -25.724 1.00 33.06 371 ASN A O 1
ATOM 3042 N N . ASP A 1 372 ? -27.461 22.006 -27.652 1.00 34.94 372 ASP A N 1
ATOM 3043 C CA . ASP A 1 372 ? -26.543 22.847 -28.442 1.00 34.94 372 ASP A CA 1
ATOM 3044 C C . ASP A 1 372 ? -26.238 24.229 -27.815 1.00 34.94 372 ASP A C 1
ATOM 3046 O O . ASP A 1 372 ? -25.397 24.979 -28.302 1.00 34.94 372 ASP A O 1
ATOM 3050 N N . ASN A 1 373 ? -26.870 24.576 -26.688 1.00 35.31 373 ASN A N 1
ATOM 3051 C CA . ASN A 1 373 ? -26.681 25.865 -26.012 1.00 35.31 373 ASN A CA 1
ATOM 3052 C C . ASN A 1 373 ? -25.471 25.911 -25.057 1.00 35.31 373 ASN A C 1
ATOM 3054 O O . ASN A 1 373 ? -25.022 26.997 -24.705 1.00 35.31 373 ASN A O 1
ATOM 3058 N N . VAL A 1 374 ? -24.899 24.766 -24.659 1.00 37.00 374 VAL A N 1
ATOM 3059 C CA . VAL A 1 374 ? -23.742 24.716 -23.732 1.00 37.00 374 VAL A CA 1
ATOM 3060 C C . VAL A 1 374 ? -22.410 25.024 -24.439 1.00 37.00 374 VAL A C 1
ATOM 3062 O O . VAL A 1 374 ? -21.435 25.419 -23.793 1.00 37.00 374 VAL A O 1
ATOM 3065 N N . GLU A 1 375 ? -22.346 24.874 -25.766 1.00 34.94 375 GLU A N 1
ATOM 3066 C CA . GLU A 1 375 ? -21.150 25.218 -26.548 1.00 34.94 375 GLU A CA 1
ATOM 3067 C C . GLU A 1 375 ? -20.964 26.732 -26.702 1.00 34.94 375 GLU A C 1
ATOM 3069 O O . GLU A 1 375 ? -19.832 27.207 -26.611 1.00 34.94 375 GLU A O 1
ATOM 3074 N N . ASN A 1 376 ? -22.055 27.497 -26.817 1.00 33.84 376 ASN A N 1
ATOM 3075 C CA . ASN A 1 376 ? -21.994 28.955 -26.951 1.00 33.84 376 ASN A CA 1
ATOM 3076 C C . ASN A 1 376 ? -21.521 29.644 -25.659 1.00 33.84 376 ASN A C 1
ATOM 3078 O O . ASN A 1 376 ? -20.630 30.488 -25.712 1.00 33.84 376 ASN A O 1
ATOM 3082 N N . ASP A 1 377 ? -21.992 29.203 -24.488 1.00 37.97 377 ASP A N 1
ATOM 3083 C CA . ASP A 1 377 ? -21.547 29.760 -23.197 1.00 37.97 377 ASP A CA 1
ATOM 3084 C C . ASP A 1 377 ? -20.068 29.441 -22.894 1.00 37.97 377 ASP A C 1
ATOM 3086 O O . ASP A 1 377 ? -19.350 30.226 -22.263 1.00 37.97 377 ASP A O 1
ATOM 3090 N N . ARG A 1 378 ? -19.573 28.291 -23.376 1.00 34.03 378 ARG A N 1
ATOM 3091 C CA . ARG A 1 378 ? -18.145 27.936 -23.311 1.00 34.03 378 ARG A CA 1
ATOM 3092 C C . ARG A 1 378 ? -17.301 28.777 -24.260 1.00 34.03 378 ARG A C 1
ATOM 3094 O O . ARG A 1 378 ? -16.187 29.148 -23.884 1.00 34.03 378 ARG A O 1
ATOM 3101 N N . LEU A 1 379 ? -17.809 29.064 -25.456 1.00 35.94 379 LEU A N 1
ATOM 3102 C CA . LEU A 1 379 ? -17.132 29.888 -26.450 1.00 35.94 379 LEU A CA 1
ATOM 3103 C C . LEU A 1 379 ? -17.004 31.337 -25.962 1.00 35.94 379 LEU A C 1
ATOM 3105 O O . LEU A 1 379 ? -15.911 31.896 -26.017 1.00 35.94 379 LEU A O 1
ATOM 3109 N N . ASP A 1 380 ? -18.055 31.899 -25.366 1.00 38.78 380 ASP A N 1
ATOM 3110 C CA . ASP A 1 380 ? -18.045 33.264 -24.825 1.00 38.78 380 ASP A CA 1
ATOM 3111 C C . ASP A 1 380 ? -17.087 33.430 -23.636 1.00 38.78 380 ASP A C 1
ATOM 3113 O O . ASP A 1 380 ? -16.366 34.431 -23.534 1.00 38.78 380 ASP A O 1
ATOM 3117 N N . PHE A 1 381 ? -16.992 32.423 -22.762 1.00 37.66 381 PHE A N 1
ATOM 3118 C CA . PHE A 1 381 ? -16.015 32.424 -21.671 1.00 37.66 381 PHE A CA 1
ATOM 3119 C C . PHE A 1 381 ? -14.567 32.311 -22.183 1.00 37.66 381 PHE A C 1
ATOM 3121 O O . PHE A 1 381 ? -13.658 32.967 -21.656 1.00 37.66 381 PHE A O 1
ATOM 3128 N N . LEU A 1 382 ? -14.345 31.512 -23.233 1.00 34.53 382 LEU A N 1
ATOM 3129 C CA . LEU A 1 382 ? -13.040 31.374 -23.877 1.00 34.53 382 LEU A CA 1
ATOM 3130 C C . LEU A 1 382 ? -12.639 32.678 -24.581 1.00 34.53 382 LEU A C 1
ATOM 3132 O O . LEU A 1 382 ? -11.516 33.137 -24.402 1.00 34.53 382 LEU A O 1
ATOM 3136 N N . ILE A 1 383 ? -13.569 33.325 -25.290 1.00 36.44 383 ILE A N 1
ATOM 3137 C CA . ILE A 1 383 ? -13.366 34.622 -25.951 1.00 36.44 383 ILE A CA 1
ATOM 3138 C C . ILE A 1 383 ? -13.032 35.707 -24.924 1.00 36.44 383 ILE A C 1
ATOM 3140 O O . ILE A 1 383 ? -12.126 36.508 -25.153 1.00 36.44 383 ILE A O 1
ATOM 3144 N N . LYS A 1 384 ? -13.707 35.729 -23.769 1.00 37.41 384 LYS A N 1
ATOM 3145 C CA . LYS A 1 384 ? -13.409 36.682 -22.690 1.00 37.41 384 LYS A CA 1
ATOM 3146 C C . LYS A 1 384 ? -12.013 36.464 -22.094 1.00 37.41 384 LYS A C 1
ATOM 3148 O O . LYS A 1 384 ? -11.264 37.424 -21.933 1.00 37.41 384 LYS A O 1
ATOM 3153 N N . SER A 1 385 ? -11.640 35.206 -21.856 1.00 33.94 385 SER A N 1
ATOM 3154 C CA . SER A 1 385 ? -10.314 34.831 -21.337 1.00 33.94 385 SER A CA 1
ATOM 3155 C C . SER A 1 385 ? -9.193 35.118 -22.345 1.00 33.94 385 SER A C 1
ATOM 3157 O O . SER A 1 385 ? -8.096 35.515 -21.966 1.00 33.94 385 SER A O 1
ATOM 3159 N N . VAL A 1 386 ? -9.468 34.955 -23.643 1.00 34.25 386 VAL A N 1
ATOM 3160 C CA . VAL A 1 386 ? -8.535 35.284 -24.729 1.00 34.25 386 VAL A CA 1
ATOM 3161 C C . VAL A 1 386 ? -8.380 36.798 -24.873 1.00 34.25 386 VAL A C 1
ATOM 3163 O O . VAL A 1 386 ? -7.258 37.266 -25.016 1.00 34.25 386 VAL A O 1
ATOM 3166 N N . LYS A 1 387 ? -9.458 37.584 -24.749 1.00 34.91 387 LYS A N 1
ATOM 3167 C CA . LYS A 1 387 ? -9.392 39.055 -24.792 1.00 34.91 387 LYS A CA 1
ATOM 3168 C C . LYS A 1 387 ? -8.571 39.647 -23.644 1.00 34.91 387 LYS A C 1
ATOM 3170 O O . LYS A 1 387 ? -7.789 40.558 -23.888 1.00 34.91 387 LYS A O 1
ATOM 3175 N N . GLU A 1 388 ? -8.687 39.112 -22.428 1.00 36.94 388 GLU A N 1
ATOM 3176 C CA . GLU A 1 388 ? -7.851 39.531 -21.287 1.00 36.94 388 GLU A CA 1
ATOM 3177 C C . GLU A 1 388 ? -6.363 39.208 -21.518 1.00 36.94 388 GLU A C 1
ATOM 3179 O O . GLU A 1 388 ? -5.501 40.032 -21.227 1.00 36.94 388 GLU A O 1
ATOM 3184 N N . VAL A 1 389 ? -6.056 38.067 -22.146 1.00 32.28 389 VAL A N 1
ATOM 3185 C CA . VAL A 1 389 ? -4.685 37.694 -22.541 1.00 32.28 389 VAL A CA 1
ATOM 3186 C C . VAL A 1 389 ? -4.167 38.542 -23.713 1.00 32.28 389 VAL A C 1
ATOM 3188 O O . VAL A 1 389 ? -2.980 38.851 -23.767 1.00 32.28 389 VAL A O 1
ATOM 3191 N N . MET A 1 390 ? -5.032 38.966 -24.639 1.00 31.66 390 MET A N 1
ATOM 3192 C CA . MET A 1 390 ? -4.659 39.840 -25.759 1.00 31.66 390 MET A CA 1
ATOM 3193 C C . MET A 1 390 ? -4.290 41.261 -25.308 1.00 31.66 390 MET A C 1
ATOM 3195 O O . MET A 1 390 ? -3.403 41.866 -25.909 1.00 31.66 390 MET A O 1
ATOM 3199 N N . VAL A 1 391 ? -4.904 41.773 -24.235 1.00 34.72 391 VAL A N 1
ATOM 3200 C CA . VAL A 1 391 ? -4.550 43.075 -23.635 1.00 34.72 391 VAL A CA 1
ATOM 3201 C C . VAL A 1 391 ? -3.134 43.047 -23.040 1.00 34.72 391 VAL A C 1
ATOM 3203 O O . VAL A 1 391 ? -2.376 43.995 -23.231 1.00 34.72 391 VAL A O 1
ATOM 3206 N N . ASP A 1 392 ? -2.730 41.935 -22.415 1.00 32.03 392 ASP A N 1
ATOM 3207 C CA . ASP A 1 392 ? -1.362 41.745 -21.899 1.00 32.03 392 ASP A CA 1
ATOM 3208 C C . ASP A 1 392 ? -0.321 41.545 -23.021 1.00 32.03 392 ASP A C 1
ATOM 3210 O O . ASP A 1 392 ? 0.858 41.870 -22.861 1.00 32.03 392 ASP A O 1
ATOM 3214 N N . ILE A 1 393 ? -0.750 41.028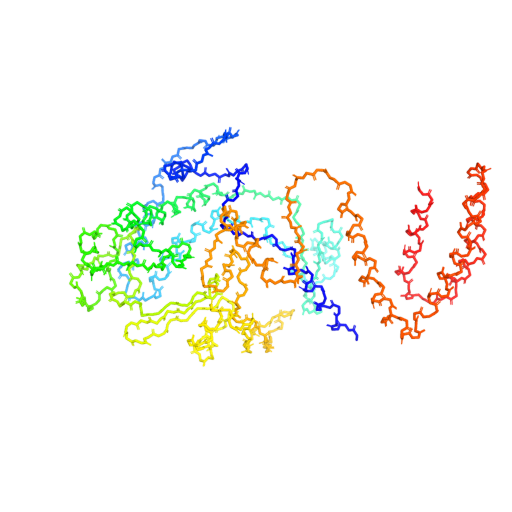 -24.177 1.00 33.25 393 ILE A N 1
ATOM 3215 C CA . ILE A 1 393 ? 0.086 40.810 -25.367 1.00 33.25 393 ILE A CA 1
ATOM 3216 C C . ILE A 1 393 ? 0.344 42.120 -26.137 1.00 33.25 393 ILE A C 1
ATOM 3218 O O . ILE A 1 393 ? 1.450 42.315 -26.642 1.00 33.25 393 ILE A O 1
ATOM 3222 N N . GLN A 1 394 ? -0.625 43.043 -26.187 1.00 34.56 394 GLN A N 1
ATOM 3223 C CA . GLN A 1 394 ? -0.490 44.351 -26.856 1.00 34.56 394 GLN A CA 1
ATOM 3224 C C . GLN A 1 394 ? 0.539 45.290 -26.199 1.00 34.56 394 GLN A C 1
ATOM 3226 O O . GLN A 1 394 ? 0.998 46.239 -26.834 1.00 34.56 394 GLN A O 1
ATOM 3231 N N . ALA A 1 395 ? 0.954 45.017 -24.959 1.00 38.09 395 ALA A N 1
ATOM 3232 C CA . ALA A 1 395 ? 2.008 45.763 -24.267 1.00 38.09 395 ALA A CA 1
ATOM 3233 C C . ALA A 1 395 ? 3.440 45.353 -24.684 1.00 38.09 395 ALA A C 1
ATOM 3235 O O . ALA A 1 395 ? 4.411 45.870 -24.132 1.00 38.09 395 ALA A O 1
ATOM 3236 N N . ASN A 1 396 ? 3.589 44.416 -25.629 1.00 34.81 396 ASN A N 1
ATOM 3237 C CA . ASN A 1 396 ? 4.869 43.836 -26.027 1.00 34.81 396 ASN A CA 1
ATOM 3238 C C . ASN A 1 396 ? 5.218 44.219 -27.481 1.00 34.81 396 ASN A C 1
ATOM 3240 O O . ASN A 1 396 ? 4.588 43.737 -28.422 1.00 34.81 396 ASN A O 1
ATOM 3244 N N . GLU A 1 397 ? 6.225 45.082 -27.676 1.00 35.75 397 GLU A N 1
ATOM 3245 C CA . GLU A 1 397 ? 6.585 45.674 -28.984 1.00 35.75 397 GLU A CA 1
ATOM 3246 C C . GLU A 1 397 ? 6.862 44.640 -30.090 1.00 35.75 397 GLU A C 1
ATOM 3248 O O . GLU A 1 397 ? 6.589 44.905 -31.259 1.00 35.75 397 GLU A O 1
ATOM 3253 N N . SER A 1 398 ? 7.319 43.434 -29.742 1.00 35.31 398 SER A N 1
ATOM 3254 C CA . SER A 1 398 ? 7.573 42.350 -30.702 1.00 35.31 398 SER A CA 1
ATOM 3255 C C . SER A 1 398 ? 6.298 41.730 -31.294 1.00 35.31 398 SER A C 1
ATOM 3257 O O . SER A 1 398 ? 6.364 41.076 -32.330 1.00 35.31 398 SER A O 1
ATOM 3259 N N . VAL A 1 399 ? 5.135 41.928 -30.662 1.00 34.59 399 VAL A N 1
ATOM 3260 C CA . VAL A 1 399 ? 3.850 41.368 -31.119 1.00 34.59 399 VAL A CA 1
ATOM 3261 C C . VAL A 1 399 ? 3.105 42.323 -32.058 1.00 34.59 399 VAL A C 1
ATOM 3263 O O . VAL A 1 399 ? 2.328 41.878 -32.900 1.00 34.59 399 VAL A O 1
ATOM 3266 N N . ASN A 1 400 ? 3.405 43.624 -32.009 1.00 35.78 400 ASN A N 1
ATOM 3267 C CA . ASN A 1 400 ? 2.815 44.613 -32.918 1.00 35.78 400 ASN A CA 1
ATOM 3268 C C . ASN A 1 400 ? 3.231 44.406 -34.385 1.00 35.78 400 ASN A C 1
ATOM 3270 O O . ASN A 1 400 ? 2.464 44.744 -35.281 1.00 35.78 400 ASN A O 1
ATOM 3274 N N . VAL A 1 401 ? 4.399 43.802 -34.630 1.00 38.25 401 VAL A N 1
ATOM 3275 C CA . VAL A 1 401 ? 4.868 43.440 -35.980 1.00 38.25 401 VAL A CA 1
ATOM 3276 C C . VAL A 1 401 ? 4.065 42.255 -36.532 1.00 38.25 401 VAL A C 1
ATOM 3278 O O . VAL A 1 401 ? 3.527 42.333 -37.628 1.00 38.25 401 VAL A O 1
ATOM 3281 N N . VAL A 1 402 ? 3.854 41.215 -35.719 1.00 36.06 402 VAL A N 1
ATOM 3282 C CA . VAL A 1 402 ? 3.092 40.013 -36.111 1.00 36.06 402 VAL A CA 1
ATOM 3283 C C . VAL A 1 402 ? 1.595 40.311 -36.286 1.00 36.06 402 VAL A C 1
ATOM 3285 O O . VAL A 1 402 ? 0.941 39.762 -37.169 1.00 36.06 402 VAL A O 1
ATOM 3288 N N . MET A 1 403 ? 1.034 41.220 -35.482 1.00 35.22 403 MET A N 1
ATOM 3289 C CA . MET A 1 403 ? -0.363 41.653 -35.622 1.00 35.22 403 MET A CA 1
ATOM 3290 C C . MET A 1 403 ? -0.594 42.533 -36.861 1.00 35.22 403 MET A C 1
ATOM 3292 O O . MET A 1 403 ? -1.702 42.528 -37.395 1.00 35.22 403 MET A O 1
ATOM 3296 N N . ALA A 1 404 ? 0.427 43.249 -37.351 1.00 38.81 404 ALA A N 1
ATOM 3297 C CA . ALA A 1 404 ? 0.348 43.992 -38.611 1.00 38.81 404 ALA A CA 1
ATOM 3298 C C . ALA A 1 404 ? 0.295 43.048 -39.827 1.00 38.81 404 ALA A C 1
ATOM 3300 O O . ALA A 1 404 ? -0.483 43.293 -40.751 1.00 38.81 404 ALA A O 1
ATOM 3301 N N . ASP A 1 405 ? 1.031 41.934 -39.777 1.00 38.69 405 ASP A N 1
ATOM 3302 C CA . ASP A 1 405 ? 1.016 40.897 -40.816 1.00 38.69 405 ASP A CA 1
ATOM 3303 C C . ASP A 1 405 ? -0.309 40.114 -40.826 1.00 38.69 405 ASP A C 1
ATOM 3305 O O . ASP A 1 405 ? -0.881 39.851 -41.884 1.00 38.69 405 ASP A O 1
ATOM 3309 N N . ILE A 1 406 ? -0.886 39.835 -39.652 1.00 37.69 406 ILE A N 1
ATOM 3310 C CA . ILE A 1 406 ? -2.214 39.204 -39.534 1.00 37.69 406 ILE A CA 1
ATOM 3311 C C . ILE A 1 406 ? -3.327 40.148 -40.022 1.00 37.69 406 ILE A C 1
ATOM 3313 O O . ILE A 1 406 ? -4.225 39.718 -40.744 1.00 37.69 406 ILE A O 1
ATOM 3317 N N . GLN A 1 407 ? -3.244 41.451 -39.728 1.00 39.19 407 GLN A N 1
ATOM 3318 C CA . GLN A 1 407 ? -4.180 42.451 -40.261 1.00 39.19 407 GLN A CA 1
ATOM 3319 C C . GLN A 1 407 ? -4.035 42.682 -41.773 1.00 39.19 407 GLN A C 1
ATOM 3321 O O . GLN A 1 407 ? -4.965 43.197 -42.399 1.00 39.19 407 GLN A O 1
ATOM 3326 N N . ALA A 1 408 ? -2.894 42.335 -42.375 1.00 40.19 408 ALA A N 1
ATOM 3327 C CA . ALA A 1 408 ? -2.740 42.306 -43.826 1.00 40.19 408 ALA A CA 1
ATOM 3328 C C . ALA A 1 408 ? -3.452 41.083 -44.430 1.00 40.19 408 ALA A C 1
ATOM 3330 O O . ALA A 1 408 ? -4.141 41.219 -45.437 1.00 40.19 408 ALA A O 1
ATOM 3331 N N . ILE A 1 409 ? -3.388 39.925 -43.765 1.00 37.56 409 ILE A N 1
ATOM 3332 C CA . ILE A 1 409 ? -4.067 38.681 -44.172 1.00 37.56 409 ILE A CA 1
ATOM 3333 C C . ILE A 1 409 ? -5.600 38.797 -44.032 1.00 37.56 409 ILE A C 1
ATOM 3335 O O . ILE A 1 409 ? -6.352 38.418 -44.938 1.00 37.56 409 ILE A O 1
ATOM 3339 N N . GLU A 1 410 ? -6.093 39.419 -42.957 1.00 37.84 410 GLU A N 1
ATOM 3340 C CA . GLU A 1 410 ? -7.529 39.678 -42.751 1.00 37.84 410 GLU A CA 1
ATOM 3341 C C . GLU A 1 410 ? -8.122 40.659 -43.780 1.00 37.84 410 GLU A C 1
ATOM 3343 O O . GLU A 1 410 ? -9.314 40.584 -44.076 1.00 37.84 410 GLU A O 1
ATOM 3348 N N . ARG A 1 411 ? -7.311 41.536 -44.396 1.00 40.69 411 ARG A N 1
ATOM 3349 C CA . ARG A 1 411 ? -7.758 42.429 -45.487 1.00 40.69 411 ARG A CA 1
ATOM 3350 C C . ARG A 1 411 ? -7.937 41.720 -46.829 1.00 40.69 411 ARG A C 1
ATOM 3352 O O . ARG A 1 411 ? -8.674 42.225 -47.671 1.00 40.69 411 ARG A O 1
ATOM 3359 N N . VAL A 1 412 ? -7.293 40.571 -47.034 1.00 39.75 412 VAL A N 1
ATOM 3360 C CA . VAL A 1 412 ? -7.351 39.803 -48.294 1.00 39.75 412 VAL A CA 1
ATOM 3361 C C . VAL A 1 412 ? -8.470 38.750 -48.260 1.00 39.75 412 VAL A C 1
ATOM 3363 O O . VAL A 1 412 ? -9.048 38.398 -49.286 1.00 39.75 412 VAL A O 1
ATOM 3366 N N . THR A 1 413 ? -8.866 38.319 -47.063 1.00 36.94 413 THR A N 1
ATOM 3367 C CA . THR A 1 413 ? -9.895 37.291 -46.819 1.00 36.94 413 THR A CA 1
ATOM 3368 C C . THR A 1 413 ? -11.302 37.604 -47.399 1.00 36.94 413 THR A C 1
ATOM 3370 O O . THR A 1 413 ? -11.963 36.679 -47.883 1.00 36.94 413 THR A O 1
ATOM 3373 N N . PRO A 1 414 ? -11.789 38.865 -47.458 1.00 37.91 414 PRO A N 1
ATOM 3374 C CA . PRO A 1 414 ? -13.088 39.192 -48.065 1.00 37.91 414 PRO A CA 1
ATOM 3375 C C . PRO A 1 414 ? -13.098 39.116 -49.601 1.00 37.91 414 PRO A C 1
ATOM 3377 O O . PRO A 1 414 ? -14.157 38.978 -50.212 1.00 37.91 414 PRO A O 1
ATOM 3380 N N . VAL A 1 415 ? -11.925 39.193 -50.238 1.00 40.62 415 VAL A N 1
ATOM 3381 C CA . VAL A 1 415 ? -11.788 39.045 -51.699 1.00 40.62 415 VAL A CA 1
ATOM 3382 C C . VAL A 1 415 ? -11.918 37.570 -52.096 1.00 40.62 415 VAL A C 1
ATOM 3384 O O . VAL A 1 415 ? -12.491 37.254 -53.133 1.00 40.62 415 VAL A O 1
ATOM 3387 N N . ILE A 1 416 ? -11.486 36.660 -51.219 1.00 38.94 416 ILE A N 1
ATOM 3388 C CA . ILE A 1 416 ? -11.518 35.203 -51.427 1.00 38.94 416 ILE A CA 1
ATOM 3389 C C . ILE A 1 416 ? -12.940 34.632 -51.273 1.00 38.94 416 ILE A C 1
ATOM 3391 O O . ILE A 1 416 ? -13.283 33.627 -51.886 1.00 38.94 416 ILE A O 1
ATOM 3395 N N . THR A 1 417 ? -13.806 35.285 -50.495 1.00 37.34 417 THR A N 1
ATOM 3396 C CA . THR A 1 417 ? -15.147 34.769 -50.156 1.00 37.34 417 THR A CA 1
ATOM 3397 C C . THR A 1 417 ? -16.270 35.212 -51.101 1.00 37.34 417 THR A C 1
ATOM 3399 O O . THR A 1 417 ? -17.415 34.814 -50.896 1.00 37.34 417 THR A O 1
ATOM 3402 N N . SER A 1 418 ? -15.978 35.987 -52.155 1.00 41.31 418 SER A N 1
ATOM 3403 C CA . SER A 1 418 ? -16.997 36.463 -53.111 1.00 41.31 418 SER A CA 1
ATOM 3404 C C . SER A 1 418 ? -16.801 36.031 -54.572 1.00 41.31 418 SER A C 1
ATOM 3406 O O . SER A 1 418 ? -17.638 36.361 -55.410 1.00 41.31 418 SER A O 1
ATOM 3408 N N . ALA A 1 419 ? -15.773 35.241 -54.895 1.00 36.62 419 ALA A N 1
ATOM 3409 C CA . ALA A 1 419 ? -15.545 34.758 -56.257 1.00 36.62 419 ALA A CA 1
ATOM 3410 C C . ALA A 1 419 ? -16.096 33.336 -56.450 1.00 36.62 419 ALA A C 1
ATOM 3412 O O . ALA A 1 419 ? -15.521 32.338 -56.022 1.00 36.62 419 ALA A O 1
ATOM 3413 N N . SER A 1 420 ? -17.247 33.249 -57.108 1.00 47.19 420 SER A N 1
ATOM 3414 C CA . SER A 1 420 ? -17.823 32.009 -57.610 1.00 47.19 420 SER A CA 1
ATOM 3415 C C . SER A 1 420 ? -17.163 31.608 -58.933 1.00 47.19 420 SER A C 1
ATOM 3417 O O . SER A 1 420 ? -17.600 32.115 -59.960 1.00 47.19 420 SER A O 1
ATOM 3419 N N . SER A 1 421 ? -16.181 30.700 -58.931 1.00 40.38 421 SER A N 1
ATOM 3420 C CA . SER A 1 421 ? -15.949 29.732 -60.027 1.00 40.38 421 SER A CA 1
ATOM 3421 C C . SER A 1 421 ? -14.611 28.995 -59.920 1.00 40.38 421 SER A C 1
ATOM 3423 O O . SER A 1 421 ? -13.569 29.621 -59.794 1.00 40.38 421 SER A O 1
ATOM 3425 N N . THR A 1 422 ? -14.700 27.670 -60.084 1.00 44.88 422 THR A N 1
ATOM 3426 C CA . THR A 1 422 ? -13.719 26.705 -60.626 1.00 44.88 422 THR A CA 1
ATOM 3427 C C . THR A 1 422 ? -12.268 26.756 -60.134 1.00 44.88 422 THR A C 1
ATOM 3429 O O . THR A 1 422 ? -11.536 27.703 -60.393 1.00 44.88 422 THR A O 1
ATOM 3432 N N . ASP A 1 423 ? -11.845 25.622 -59.568 1.00 45.31 423 ASP A N 1
ATOM 3433 C CA . ASP A 1 423 ? -10.578 25.269 -58.897 1.00 45.31 423 ASP A CA 1
ATOM 3434 C C . ASP A 1 423 ? -9.243 25.569 -59.630 1.00 45.31 423 ASP A C 1
ATOM 3436 O O . ASP A 1 423 ? -8.181 25.134 -59.185 1.00 45.31 423 ASP A O 1
ATOM 3440 N N . ILE A 1 424 ? -9.247 26.297 -60.748 1.00 45.75 424 ILE A N 1
ATOM 3441 C CA . ILE A 1 424 ? -8.054 26.575 -61.561 1.00 45.75 424 ILE A CA 1
ATOM 3442 C C . ILE A 1 424 ? -7.454 27.957 -61.238 1.00 45.75 424 ILE A C 1
ATOM 3444 O O . ILE A 1 424 ? -6.244 28.047 -61.054 1.00 45.75 424 ILE A O 1
ATOM 3448 N N . GLU A 1 425 ? -8.260 29.010 -61.051 1.00 46.19 425 GLU A N 1
ATOM 3449 C CA . GLU A 1 425 ? -7.729 30.367 -60.786 1.00 46.19 425 GLU A CA 1
ATOM 3450 C C . GLU A 1 425 ? -7.190 30.538 -59.354 1.00 46.19 425 GLU A C 1
ATOM 3452 O O . GLU A 1 425 ? -6.212 31.250 -59.132 1.00 46.19 425 GLU A O 1
ATOM 3457 N N . ILE A 1 426 ? -7.758 29.828 -58.372 1.00 47.41 426 ILE A N 1
ATOM 3458 C CA . ILE A 1 426 ? -7.276 29.855 -56.978 1.00 47.41 426 ILE A CA 1
ATOM 3459 C C . ILE A 1 426 ? -5.865 29.256 -56.878 1.00 47.41 426 ILE A C 1
ATOM 3461 O O . ILE A 1 426 ? -5.013 29.791 -56.170 1.00 47.41 426 ILE A O 1
ATOM 3465 N N . ASN A 1 427 ? -5.588 28.192 -57.634 1.00 46.00 427 ASN A N 1
ATOM 3466 C CA . ASN A 1 427 ? -4.272 27.558 -57.660 1.00 46.00 427 ASN A CA 1
ATOM 3467 C C . ASN A 1 427 ? -3.212 28.439 -58.336 1.00 46.00 427 ASN A C 1
ATOM 3469 O O . ASN A 1 427 ? -2.059 28.442 -57.907 1.00 46.00 427 ASN A O 1
ATOM 3473 N N . GLU A 1 428 ? -3.579 29.224 -59.352 1.00 49.50 428 GLU A N 1
ATOM 3474 C CA . GLU A 1 428 ? -2.660 30.195 -59.957 1.00 49.50 428 GLU A CA 1
ATOM 3475 C C . GLU A 1 428 ? -2.346 31.352 -59.001 1.00 49.50 428 GLU A C 1
ATOM 3477 O O . GLU A 1 428 ? -1.178 31.697 -58.841 1.00 49.50 428 GLU A O 1
ATOM 3482 N N . ILE A 1 429 ? -3.338 31.872 -58.271 1.00 49.69 429 ILE A N 1
ATOM 3483 C CA . ILE A 1 429 ? -3.136 32.943 -57.277 1.00 49.69 429 ILE A CA 1
ATOM 3484 C C . ILE A 1 429 ? -2.264 32.465 -56.100 1.00 49.69 429 ILE A C 1
ATOM 3486 O O . ILE A 1 429 ? -1.387 33.198 -55.636 1.00 49.69 429 ILE A O 1
ATOM 3490 N N . ILE A 1 430 ? -2.458 31.225 -55.635 1.00 48.28 430 ILE A N 1
ATOM 3491 C CA . ILE A 1 430 ? -1.642 30.612 -54.572 1.00 48.28 430 ILE A CA 1
ATOM 3492 C C . ILE A 1 430 ? -0.193 30.404 -55.038 1.00 48.28 430 ILE A C 1
ATOM 3494 O O . ILE A 1 430 ? 0.747 30.695 -54.294 1.00 48.28 430 ILE A O 1
ATOM 3498 N N . ASN A 1 431 ? 0.005 29.951 -56.278 1.00 50.03 431 ASN A N 1
ATOM 3499 C CA . ASN A 1 431 ? 1.341 29.748 -56.838 1.00 50.03 431 ASN A CA 1
ATOM 3500 C C . ASN A 1 431 ? 2.081 31.070 -57.086 1.00 50.03 431 ASN A C 1
ATOM 3502 O O . ASN A 1 431 ? 3.291 31.148 -56.862 1.00 50.03 431 ASN A O 1
ATOM 3506 N N . ASP A 1 432 ? 1.375 32.123 -57.492 1.00 46.91 432 ASP A N 1
ATOM 3507 C CA . ASP A 1 432 ? 1.982 33.432 -57.740 1.00 46.91 432 ASP A CA 1
ATOM 3508 C C . ASP A 1 432 ? 2.388 34.133 -56.428 1.00 46.91 432 ASP A C 1
ATOM 3510 O O . ASP A 1 432 ? 3.446 34.764 -56.348 1.00 46.91 432 ASP A O 1
ATOM 3514 N N . ALA A 1 433 ? 1.624 33.928 -55.348 1.00 46.78 433 ALA A N 1
ATOM 3515 C CA . ALA A 1 433 ? 1.994 34.369 -54.002 1.00 46.78 433 ALA A CA 1
ATOM 3516 C C . ALA A 1 433 ? 3.229 33.621 -53.457 1.00 46.78 433 ALA A C 1
ATOM 3518 O O . ALA A 1 433 ? 4.117 34.233 -52.861 1.00 46.78 433 ALA A O 1
ATOM 3519 N N . TYR A 1 434 ? 3.337 32.312 -53.703 1.00 48.41 434 TYR A N 1
ATOM 3520 C CA . TYR A 1 434 ? 4.489 31.509 -53.278 1.00 48.41 434 TYR A CA 1
ATOM 3521 C C . TYR A 1 434 ? 5.789 31.914 -53.997 1.00 48.41 434 TYR A C 1
ATOM 3523 O O . TYR A 1 434 ? 6.844 32.096 -53.373 1.00 48.41 434 TYR A O 1
ATOM 3531 N N . ASN A 1 435 ? 5.713 32.127 -55.311 1.00 49.00 435 ASN A N 1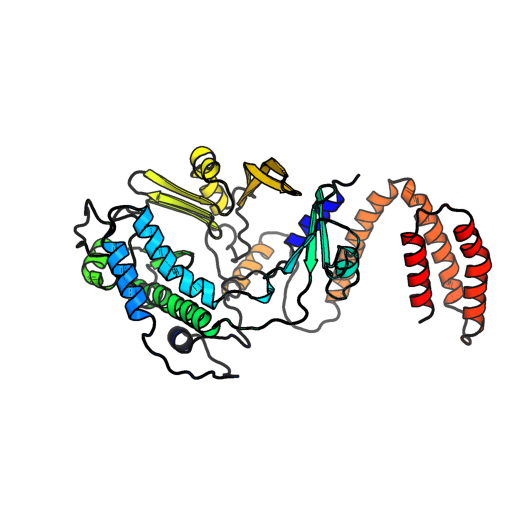
ATOM 3532 C CA . ASN A 1 435 ? 6.883 32.445 -56.126 1.00 49.00 435 ASN A CA 1
ATOM 3533 C C . ASN A 1 435 ? 7.385 33.881 -55.919 1.00 49.00 435 ASN A C 1
ATOM 3535 O O . ASN A 1 435 ? 8.596 34.097 -55.875 1.00 49.00 435 ASN A O 1
ATOM 3539 N N . ASN A 1 436 ? 6.484 34.852 -55.734 1.00 42.44 436 ASN A N 1
ATOM 3540 C CA . ASN A 1 436 ? 6.872 36.265 -55.679 1.00 42.44 436 ASN A CA 1
ATOM 3541 C C . ASN A 1 436 ? 7.070 36.813 -54.255 1.00 42.44 436 ASN A C 1
ATOM 3543 O O . ASN A 1 436 ? 7.808 37.785 -54.092 1.00 42.44 436 ASN A O 1
ATOM 3547 N N . LEU A 1 437 ? 6.453 36.215 -53.225 1.00 44.88 437 LEU A N 1
ATOM 3548 C CA . LEU A 1 437 ? 6.516 36.732 -51.846 1.00 44.88 437 LEU A CA 1
ATOM 3549 C C . LEU A 1 437 ? 7.297 35.826 -50.885 1.00 44.88 437 LEU A C 1
ATOM 3551 O O . LEU A 1 437 ? 7.955 36.333 -49.981 1.00 44.88 437 LEU A O 1
ATOM 3555 N N . ILE A 1 438 ? 7.253 34.503 -51.076 1.00 45.53 438 ILE A N 1
ATOM 3556 C CA . ILE A 1 438 ? 7.784 33.531 -50.101 1.00 45.53 438 ILE A CA 1
ATOM 3557 C C . ILE A 1 438 ? 9.188 33.045 -50.494 1.00 45.53 438 ILE A C 1
ATOM 3559 O O . ILE A 1 438 ? 10.095 33.004 -49.663 1.00 45.53 438 ILE A O 1
ATOM 3563 N N . THR A 1 439 ? 9.411 32.747 -51.775 1.00 45.91 439 THR A N 1
ATOM 3564 C CA . THR A 1 439 ? 10.695 32.217 -52.279 1.00 45.91 439 THR A CA 1
ATOM 3565 C C . THR A 1 439 ? 11.912 33.125 -51.994 1.00 45.91 439 THR A C 1
ATOM 3567 O O . THR A 1 439 ? 12.941 32.610 -51.551 1.00 45.91 439 THR A O 1
ATOM 3570 N N . PRO A 1 440 ? 11.837 34.465 -52.140 1.00 40.88 440 PRO A N 1
ATOM 3571 C CA . PRO A 1 440 ? 12.971 35.352 -51.855 1.00 40.88 440 PRO A CA 1
ATOM 3572 C C . PRO A 1 440 ? 13.356 35.411 -50.366 1.00 40.88 440 PRO A C 1
ATOM 3574 O O . PRO A 1 440 ? 14.528 35.617 -50.040 1.00 40.88 440 PRO A O 1
ATOM 3577 N N . VAL A 1 441 ? 12.384 35.202 -49.468 1.00 44.28 441 VAL A N 1
ATOM 3578 C CA . VAL A 1 441 ? 12.573 35.188 -48.006 1.00 44.28 441 VAL A CA 1
ATOM 3579 C C . VAL A 1 441 ? 13.335 33.932 -47.573 1.00 44.28 441 VAL A C 1
ATOM 3581 O O . VAL A 1 441 ? 14.241 34.015 -46.751 1.00 44.28 441 VAL A O 1
ATOM 3584 N N . ILE A 1 442 ? 13.062 32.791 -48.211 1.00 46.34 442 ILE A N 1
ATOM 3585 C CA . ILE A 1 442 ? 13.751 31.513 -47.959 1.00 46.34 442 ILE A CA 1
ATOM 3586 C C . ILE A 1 442 ? 15.229 31.564 -48.391 1.00 46.34 442 ILE A C 1
ATOM 3588 O O . ILE A 1 442 ? 16.080 30.905 -47.798 1.00 46.34 442 ILE A O 1
ATOM 3592 N N . THR A 1 443 ? 15.563 32.350 -49.419 1.00 45.12 443 THR A N 1
ATOM 3593 C CA . THR A 1 443 ? 16.918 32.366 -50.001 1.00 45.12 443 THR A CA 1
ATOM 3594 C C . THR A 1 443 ? 17.921 33.299 -49.316 1.00 45.12 443 THR A C 1
ATOM 3596 O O . THR A 1 443 ? 19.116 33.171 -49.575 1.00 45.12 443 THR A O 1
ATOM 3599 N N . ASN A 1 444 ? 17.472 34.222 -48.459 1.00 48.56 444 ASN A N 1
ATOM 3600 C CA . ASN A 1 444 ? 18.326 35.269 -47.879 1.00 48.56 444 ASN A CA 1
ATOM 3601 C C . ASN A 1 444 ? 18.664 35.093 -46.386 1.00 48.56 444 ASN A C 1
ATOM 3603 O O . ASN A 1 444 ? 19.350 35.950 -45.829 1.00 48.56 444 ASN A O 1
ATOM 3607 N N . GLU A 1 445 ? 18.276 33.987 -45.743 1.00 41.28 445 GLU A N 1
ATOM 3608 C CA . GLU A 1 445 ? 18.618 33.718 -44.338 1.00 41.28 445 GLU A CA 1
ATOM 3609 C C . GLU A 1 445 ? 19.448 32.439 -44.142 1.00 41.28 445 GLU A C 1
ATOM 3611 O O . GLU A 1 445 ? 19.347 31.452 -44.869 1.00 41.28 445 GLU A O 1
ATOM 3616 N N . SER A 1 446 ? 20.357 32.500 -43.166 1.00 45.50 446 SER A N 1
ATOM 3617 C CA . SER A 1 446 ? 21.382 31.489 -42.900 1.00 45.50 446 SER A CA 1
ATOM 3618 C C . SER A 1 446 ? 20.843 30.208 -42.245 1.00 45.50 446 SER A C 1
ATOM 3620 O O . SER A 1 446 ? 19.759 30.175 -41.676 1.00 45.50 446 SER A O 1
ATOM 3622 N N . SER A 1 447 ? 21.653 29.148 -42.290 1.00 46.31 447 SER A N 1
ATOM 3623 C CA . SER A 1 447 ? 21.330 27.729 -42.069 1.00 46.31 447 SER A CA 1
ATOM 3624 C C . SER A 1 447 ? 20.905 27.288 -40.649 1.00 46.31 447 SER A C 1
ATOM 3626 O O . SER A 1 447 ? 21.208 26.160 -40.256 1.00 46.31 447 SER A O 1
ATOM 3628 N N . THR A 1 448 ? 20.246 28.136 -39.855 1.00 44.28 448 THR A N 1
ATOM 3629 C CA . THR A 1 448 ? 19.820 27.825 -38.474 1.00 44.28 448 THR A CA 1
ATOM 3630 C C . THR A 1 448 ? 18.310 27.764 -38.232 1.00 44.28 448 THR A C 1
ATOM 3632 O O . THR A 1 448 ? 17.930 27.336 -37.148 1.00 44.28 448 THR A O 1
ATOM 3635 N N . ASP A 1 449 ? 17.454 28.038 -39.218 1.00 47.69 449 ASP A N 1
ATOM 3636 C CA . ASP A 1 449 ? 15.989 28.006 -39.044 1.00 47.69 449 ASP A CA 1
ATOM 3637 C C . ASP A 1 449 ? 15.308 26.924 -39.903 1.00 47.69 449 ASP A C 1
ATOM 3639 O O . ASP A 1 449 ? 14.534 27.177 -40.826 1.00 47.69 449 ASP A O 1
ATOM 3643 N N . ILE A 1 450 ? 15.612 25.660 -39.593 1.00 46.28 450 ILE A N 1
ATOM 3644 C CA . ILE A 1 450 ? 15.005 24.485 -40.249 1.00 46.28 450 ILE A CA 1
ATOM 3645 C C . ILE A 1 450 ? 13.550 24.279 -39.785 1.00 46.28 450 ILE A C 1
ATOM 3647 O O . ILE A 1 450 ? 12.701 23.897 -40.585 1.00 46.28 450 ILE A O 1
ATOM 3651 N N . GLU A 1 451 ? 13.230 24.613 -38.530 1.00 46.03 451 GLU A N 1
ATOM 3652 C CA . GLU A 1 451 ? 11.883 24.427 -37.965 1.00 46.03 451 GLU A CA 1
ATOM 3653 C C . GLU A 1 451 ? 10.835 25.367 -38.591 1.00 46.03 451 GLU A C 1
ATOM 3655 O O . GLU A 1 451 ? 9.684 24.975 -38.756 1.00 46.03 451 GLU A O 1
ATOM 3660 N N . ILE A 1 452 ? 11.214 26.581 -39.008 1.00 42.78 452 ILE A N 1
ATOM 3661 C CA . ILE A 1 452 ? 10.294 27.525 -39.671 1.00 42.78 452 ILE A CA 1
ATOM 3662 C C . ILE A 1 452 ? 9.965 27.053 -41.097 1.00 42.78 452 ILE A C 1
ATOM 3664 O O . ILE A 1 452 ? 8.817 27.135 -41.530 1.00 42.78 452 ILE A O 1
ATOM 3668 N N . ASN A 1 453 ? 10.941 26.471 -41.798 1.00 43.88 453 ASN A N 1
ATOM 3669 C CA . ASN A 1 453 ? 10.756 25.925 -43.143 1.00 43.88 453 ASN A CA 1
ATOM 3670 C C . ASN A 1 453 ? 9.885 24.656 -43.164 1.00 43.88 453 ASN A C 1
ATOM 3672 O O . ASN A 1 453 ? 9.130 24.448 -44.113 1.00 43.88 453 ASN A O 1
ATOM 3676 N N . GLU A 1 454 ? 9.947 23.818 -42.126 1.00 49.25 454 GLU A N 1
ATOM 3677 C CA . GLU A 1 454 ? 9.045 22.664 -41.988 1.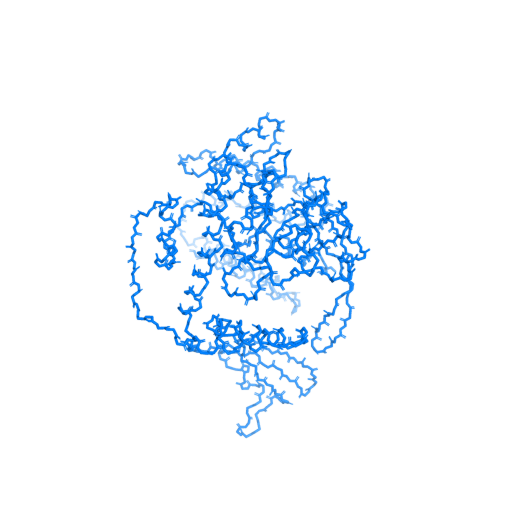00 49.25 454 GLU A CA 1
ATOM 3678 C C . GLU A 1 454 ? 7.609 23.104 -41.661 1.00 49.25 454 GLU A C 1
ATOM 3680 O O . GLU A 1 454 ? 6.666 22.606 -42.271 1.00 49.25 454 GLU A O 1
ATOM 3685 N N . ILE A 1 455 ? 7.431 24.111 -40.799 1.00 46.03 455 ILE A N 1
ATOM 3686 C CA . ILE A 1 455 ? 6.102 24.639 -40.440 1.00 46.03 455 ILE A CA 1
ATOM 3687 C C . ILE A 1 455 ? 5.409 25.312 -41.637 1.00 46.03 455 ILE A C 1
ATOM 3689 O O . ILE A 1 455 ? 4.203 25.146 -41.822 1.00 46.03 455 ILE A O 1
ATOM 3693 N N . ILE A 1 456 ? 6.152 26.047 -42.470 1.00 45.34 456 ILE A N 1
ATOM 3694 C CA . ILE A 1 456 ? 5.611 26.696 -43.676 1.00 45.34 456 ILE A CA 1
ATOM 3695 C C . ILE A 1 456 ? 5.224 25.655 -44.742 1.00 45.34 456 ILE A C 1
ATOM 3697 O O . ILE A 1 456 ? 4.168 25.780 -45.363 1.00 45.34 456 ILE A O 1
ATOM 3701 N N . ASN A 1 457 ? 6.023 24.597 -44.917 1.00 47.59 457 ASN A N 1
ATOM 3702 C CA . ASN A 1 457 ? 5.706 23.510 -45.850 1.00 47.59 457 ASN A CA 1
ATOM 3703 C C . ASN A 1 457 ? 4.513 22.660 -45.387 1.00 47.59 457 ASN A C 1
ATOM 3705 O O . ASN A 1 457 ? 3.686 22.264 -46.208 1.00 47.59 457 ASN A O 1
ATOM 3709 N N . ASP A 1 458 ? 4.377 22.419 -44.085 1.00 47.25 458 ASP A N 1
ATOM 3710 C CA . ASP A 1 458 ? 3.226 21.699 -43.536 1.00 47.25 458 ASP A CA 1
ATOM 3711 C C . ASP A 1 458 ? 1.935 22.522 -43.644 1.00 47.25 458 ASP A C 1
ATOM 3713 O O . ASP A 1 458 ? 0.890 21.980 -44.006 1.00 47.25 458 ASP A O 1
ATOM 3717 N N . ALA A 1 459 ? 1.997 23.838 -43.419 1.00 42.62 459 ALA A N 1
ATOM 3718 C CA . ALA A 1 459 ? 0.855 24.729 -43.621 1.00 42.62 459 ALA A CA 1
ATOM 3719 C C . ALA A 1 459 ? 0.401 24.774 -45.094 1.00 42.62 459 ALA A C 1
ATOM 3721 O O . ALA A 1 459 ? -0.799 24.781 -45.360 1.00 42.62 459 ALA A O 1
ATOM 3722 N N . TYR A 1 460 ? 1.341 24.737 -46.045 1.00 43.19 460 TYR A N 1
ATOM 3723 C CA . TYR A 1 460 ? 1.049 24.660 -47.480 1.00 43.19 460 TYR A CA 1
ATOM 3724 C C . TYR A 1 460 ? 0.390 23.328 -47.875 1.00 43.19 460 TYR A C 1
ATOM 3726 O O . TYR A 1 460 ? -0.623 23.321 -48.570 1.00 43.19 460 TYR A O 1
ATOM 3734 N N . ASN A 1 461 ? 0.899 22.198 -47.371 1.00 46.66 461 ASN A N 1
ATOM 3735 C CA . ASN A 1 461 ? 0.332 20.874 -47.655 1.00 46.66 461 ASN A CA 1
ATOM 3736 C C . ASN A 1 461 ? -1.092 20.694 -47.103 1.00 46.66 461 ASN A C 1
ATOM 3738 O O . ASN A 1 461 ? -1.873 19.949 -47.686 1.00 46.66 461 ASN A O 1
ATOM 3742 N N . ILE A 1 462 ? -1.429 21.380 -46.007 1.00 43.50 462 ILE A N 1
ATOM 3743 C CA . ILE A 1 462 ? -2.778 21.391 -45.416 1.00 43.50 462 ILE A CA 1
ATOM 3744 C C . ILE A 1 462 ? -3.735 22.298 -46.204 1.00 43.50 462 ILE A C 1
ATOM 3746 O O . ILE A 1 462 ? -4.928 22.025 -46.255 1.00 43.50 462 ILE A O 1
ATOM 3750 N N . LEU A 1 463 ? -3.231 23.373 -46.816 1.00 39.16 463 LEU A N 1
ATOM 3751 C CA . LEU A 1 463 ? -4.023 24.282 -47.654 1.00 39.16 463 LEU A CA 1
ATOM 3752 C C . LEU A 1 463 ? -4.313 23.714 -49.054 1.00 39.16 463 LEU A C 1
ATOM 3754 O O . LEU A 1 463 ? -5.297 24.112 -49.670 1.00 39.16 463 LEU A O 1
ATOM 3758 N N . MET A 1 464 ? -3.470 22.799 -49.544 1.00 38.50 464 MET A N 1
ATOM 3759 C CA . MET A 1 464 ? -3.609 22.134 -50.850 1.00 38.50 464 MET A CA 1
ATOM 3760 C C . MET A 1 464 ? -4.399 20.810 -50.804 1.00 38.50 464 MET A C 1
ATOM 3762 O O . MET A 1 464 ? -4.670 20.236 -51.861 1.00 38.50 464 MET A O 1
ATOM 3766 N N . SER A 1 465 ? -4.732 20.302 -49.610 1.00 39.62 465 SER A N 1
ATOM 3767 C CA . SER A 1 465 ? -5.542 19.090 -49.377 1.00 39.62 465 SER A CA 1
ATOM 3768 C C . SER A 1 465 ? -6.983 19.430 -49.037 1.00 39.62 465 SER A C 1
ATOM 3770 O O . SER A 1 465 ? -7.885 18.708 -49.517 1.00 39.62 465 SER A O 1
#

Mean predicted aligned error: 15.85 Å

Organism: Photinus pyralis (NCBI:txid7054)

Sequence (465 aa):
MIFHSAQRTLYLQILDKKKLIPNLFDKRNYVIHYRNLKQALDHGLVLKQIHRILKFHQSPWLRGYIDLNTKMRNNSPSKFEKDFFKLMNNGVFGKTMENVDRRKIIKLLTHWENFGKRLG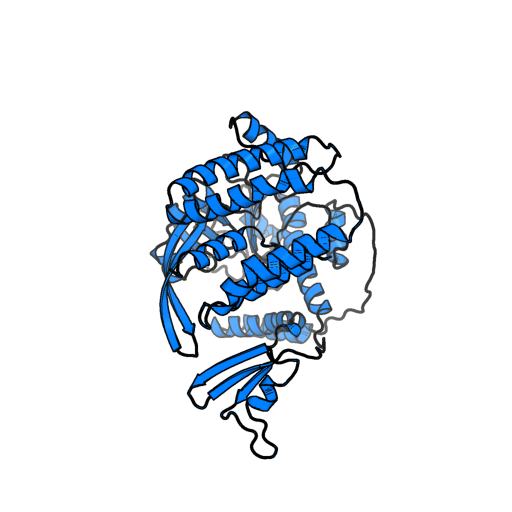MESYVAKVNFKRFVQFSEKLFAVEMGKLSVLYDKPVYVGFTILDISKIVIYRFFYDVLRAQYGSNVSLLYTDTDSLIIAVQTDDLYQHMRENLHEYDTSNYVNNLHGVPTSISVIGKMKDEYAGKAIKCFYGAGAKAYCVKLADDKLVKKAKGVKKIVIKKVLTEFDYKNAAQQESKSIFCKMFTFRSTLHDIYTVLINKISLSSKDDKRFIIPNTCKTLAWGHFQIQQYATLDESNNGLISATMVLGENNDNVENDRLDFLIKSVKEVMVDIQANESVNVVMADIQAIERVTPVITSASSTDIEINEIINDAYNNLITPVITNESSTDIEINEIINDAYNILMS

Solvent-accessible surface area (backbone atoms only — not comparable to full-atom values): 28395 Å² total; per-residue (Å²): 137,71,75,64,60,60,52,54,57,53,56,60,62,64,76,76,60,93,72,94,61,75,57,62,57,90,78,76,92,68,89,72,48,70,71,45,48,50,54,41,42,78,72,67,51,82,86,86,79,85,91,79,86,89,85,83,91,86,75,76,82,59,44,68,61,51,51,49,33,49,54,51,28,70,70,39,90,48,72,66,53,29,52,48,33,50,45,58,59,52,46,56,48,55,54,21,56,52,67,67,83,76,61,78,47,72,45,81,42,60,49,54,66,64,60,85,91,45,77,17,47,58,65,49,65,73,36,94,44,46,71,51,71,46,73,68,49,101,54,34,32,41,36,38,39,54,77,95,74,83,81,88,86,48,57,41,69,57,28,52,48,52,57,41,54,53,48,44,58,59,48,41,50,47,54,68,47,47,34,62,74,42,46,86,40,42,44,83,76,45,73,62,99,88,47,78,44,71,49,70,72,68,96,56,69,52,57,55,47,54,76,41,49,87,52,45,22,34,51,73,48,80,74,55,86,71,72,48,76,72,42,70,84,53,91,93,36,51,60,61,90,60,44,88,53,53,75,70,44,78,25,67,28,42,92,67,22,35,35,38,29,30,72,86,67,50,75,48,71,46,39,67,95,51,59,70,66,47,50,70,75,66,56,51,72,63,60,31,44,34,16,32,68,54,78,37,79,63,44,69,44,76,45,79,41,82,46,71,58,79,84,48,74,47,79,41,82,42,80,40,79,50,45,31,36,76,49,87,66,36,44,69,44,84,101,53,77,52,70,43,48,42,64,44,79,66,52,60,64,53,55,56,52,50,54,72,72,39,82,86,81,80,87,79,87,73,87,84,78,96,62,85,66,62,58,54,61,51,48,53,52,49,50,52,56,48,51,60,52,49,59,66,47,72,76,36,78,80,45,58,60,57,51,50,57,50,56,52,52,63,67,50,52,67,65,67,75,72,67,90,74,68,87,60,63,63,54,51,55,55,50,51,48,44,62,73,66,47,48,66,61,66,72,75,61,71,100,78,61,65,68,61,57,51,53,54,52,52,55,49,57,63,74,76,105

Foldseek 3Di:
DPPVVVVVVVVVVVVPDDDDFDFDDDDDPDDADVVLVVVCVVVPDDDDDDDDDDDDDDDVVCVVVLVVLLVQLLPDPDPVSVVVSVCVVVVLLCQLQDDQQPDWDKDKFFAACDDVPRDHVVVQCPDPQWDDKDDLDNGIIITTGHDPDTDPPHNNVVSNVVLNVLVCLVCCCVVVPVCVVQPVQKDFPDDDSNDTDMGGDDPDPLVSCQVPVVQEALQPADPQPPPRDHDRDDPSHHYPPVNPWDWPDKFDLEDQFIWTQTPVRDIDTTFPPDDPCCRVPPDDPVNSVCSLQVVDAFDWDWDWDWDADSNDIDIDTDIDGRGGNDHVSFDQQPNDSDTHGHPDPCVVVRVVVVCVVDPDDDPDDDDDDDDPVVVVVVVVVVVVVVVVVVVVVVVDPVVVVVVVVVVVVVVCVVVVPPDDDDPPVVVVVVVVCCVPPPVVVVPPDDDDPPVVVVVVVVVVVVVVD